Protein AF-0000000078704524 (afdb_homodimer)

Solvent-accessible surface area (backbone atoms only — not comparable to full-atom values): 31515 Å² total; per-residue (Å²): 127,76,34,46,74,49,56,30,63,70,65,24,47,61,53,46,52,49,49,27,50,51,32,62,75,65,70,55,69,55,27,37,37,36,37,43,30,57,88,51,65,67,54,52,50,51,51,50,50,50,43,54,53,28,57,73,39,56,36,43,66,43,81,44,72,47,58,57,70,48,41,66,62,53,47,48,52,45,62,71,32,89,76,48,31,19,41,45,68,52,73,69,61,80,41,72,61,60,39,54,51,50,39,53,60,43,40,79,71,25,35,26,48,19,68,24,63,69,33,46,52,28,52,61,63,68,42,58,44,76,42,94,84,60,81,40,70,50,51,59,30,19,59,36,49,26,53,50,53,48,36,49,73,74,56,68,43,40,82,87,42,57,90,58,38,26,26,54,85,41,30,33,34,31,43,27,55,44,79,80,40,27,40,54,31,41,42,52,44,7,45,22,29,13,41,24,41,36,24,51,99,89,46,45,37,35,26,23,14,61,83,88,49,72,42,95,40,43,46,55,41,88,55,84,70,47,72,62,61,51,35,51,63,27,47,32,41,36,38,42,52,94,41,77,86,48,64,62,67,58,85,44,45,36,83,54,19,32,40,37,29,65,24,98,38,73,38,57,55,68,75,60,39,47,76,36,20,34,33,36,27,75,41,41,65,59,25,20,54,43,39,30,52,52,36,28,54,52,29,40,49,56,70,68,66,108,129,75,33,47,76,49,55,30,62,69,67,25,47,63,53,45,52,50,50,28,50,49,33,61,75,66,70,56,68,55,25,36,38,36,37,43,28,56,88,50,65,66,54,52,50,51,51,50,51,51,44,53,54,28,56,72,41,56,36,44,66,45,81,44,73,49,58,57,70,47,41,66,62,53,47,50,53,46,63,71,32,87,76,50,30,18,43,47,71,53,73,70,62,79,40,72,62,59,39,54,52,52,38,52,61,44,41,79,69,25,34,25,47,20,68,24,62,69,32,46,52,27,52,62,62,67,42,59,43,77,43,94,85,62,81,41,70,51,51,60,30,19,59,34,48,25,52,51,52,48,36,50,73,75,55,67,43,40,82,86,41,56,89,60,38,25,26,54,86,42,31,34,34,32,43,27,57,45,78,80,40,27,41,53,33,40,42,52,46,7,45,22,28,14,41,24,41,36,23,51,99,89,46,43,39,35,27,23,14,61,83,86,49,72,42,95,39,44,45,57,40,87,54,83,68,48,70,62,61,50,36,51,63,26,47,32,42,37,38,44,52,95,42,76,86,48,63,60,67,58,85,45,45,34,82,55,18,32,39,36,30,64,23,98,37,75,37,56,53,66,74,62,39,47,76,35,20,35,33,38,28,74,41,41,64,58,24,20,53,44,39,30,52,51,36,28,54,53,28,40,49,58,69,68,65,107

Organism: Batrachochytrium dendrobatidis (strain JAM81 / FGSC 10211) (NCBI:txid684364)

InterPro domains:
  IPR000672 Tetrahydrofolate dehydrogenase/cyclohydrolase [PR00085] (30-52)
  IPR000672 Tetrahydrofolate dehydrogenase/cyclohydrolase [PR00085] (165-185)
  IPR000672 Tetrahydrofolate dehydrogenase/cyclohydrolase [PR00085] (277-295)
  IPR020630 Tetrahydrofolate dehydrogenase/cyclohydrolase, catalytic domain [PF00763] (8-113)
  IPR035812 Methylenetetrahydrofolate dehydrogenase, NAD-binding domain [cd01079] (109-303)
  IPR036291 NAD(P)-binding domain superfamily [SSF51735] (141-302)
  IPR046346 Aminoacid dehydrogenase-like, N-terminal domain superfamily [SSF53223] (3-138)

pLDDT: mean 96.14, std 4.44, range [53.09, 98.94]

Nearest PDB structures (foldseek):
  1edz-assembly1_A  TM=9.349E-01  e=2.392E-37  Saccharomyces cerevisiae
  3ngl-assembly1_C  TM=8.403E-01  e=6.937E-19  Thermoplasma acidophilum
  5o22-assembly1_B  TM=8.344E-01  e=3.066E-17  Escherichia coli K-12
  5o22-assembly2_D  TM=8.160E-01  e=3.427E-17  Escherichia coli K-12
  5o22-assembly1_A  TM=8.016E-01  e=8.358E-17  Escherichia coli K-12

Secondary structure (DSSP, 8-state):
---EEPPHHHHHHHHHHHHHHHHHHHT---EEEEEE-S--HHHHHHHHHHHHHHHHHT-EEEEEE--GGGHHHHHHHHHH-TT--EEEE-S-SS-HHHHHHHHHHS-TTTBTT--SHHHHHHHHTT--BSSTT--SBPPPPHHHHHHHHHHHHTT-S-TTSPTT-TTTT-EEEEE---TTTHHHHHHHHHHTT-EEEEEETTEEEEEE-TGGG-SSS-EEEE----HHHHHHH-SEEEE--SSTT----GGGSPTT-EEEE-SSS--S-HHHHHTT-SEEE---HHHHHHHHHHHHHHHHHHHH--/---EEPPHHHHHHHHHHHHHHHHHHHT---EEEEEE-S--HHHHHHHHHHHHHHHHHT-EEEEEE--GGGHHHHHHHHHH-TT--EEEE-S-SS-HHHHHHHHHHS-TTTBTT--SHHHHHHHHTT--BSSTT--SBPPPPHHHHHHHHHHHHTT-S-TTSPTT-TTTT-EEEEE---TTTHHHHHHHHHHTT-EEEEEETTEEEEEE--GGG-SSS-EEEE----HHHHHHH-SEEEE--S-TT----GGGSPTT-EEEE-SSS--S-HHHHHTT-SEEE---HHHHHHHHHHHHHHHHHHHH--

Foldseek 3Di:
DQAAEDELCVLLVVLLVVLLVVCVVVVDAAEEEEEEADDDPVLVVLLVVLCVSCVSSRYHYHYHYDHLVCLLVVQLVLQPDLRHLAYDYRDDNPDDPVVLVSLQSHDQLHHLQLSHPVLLVCLLVVNQAPDPVRPAGRQAGLQLVLVVSVCVVVCCFQPVDDAQQRNAPAQEEEEDCDSSHQVSNQQNSQSSHYWYWGHYPVGTKTWHCPDVNPHNGIDIGDDPDDPLRSQCRHQEYEYADADQPAADDLVSHAAAHEYEYAYPHQNYDPVSNSVGHSYYHRHNSSSSSSSSSVSSVSSNVVSPVD/DQAAEDELCVLLVVLLVVLLVVCVVVVDAAEEEEEEADDDPVLVVLLVVLCVSCVSSRYHYHYHYDHLVCLLVVQLVLQPDLRHLAYDYRDDNPDDPVVLVSLQSHDQLHHLQLSHPVLLVCLLVVNQAPDPVRPAGRQAGLQLVLVVSVCVVVCCFQPVDDAQQRNAPAEEEEEDCDSSHQVSNQQNSQSSHYWYWGHYPVGTKIWHCPDVNPHNGIDIGDDPDDPLRSQCRHQEYEYADADQPAADDLVSHAAAHEYEYAYPHQNYDPVSNSRGHSYYHRHNSSSSSSSSSVSSVSSNVVSPVD

Radius of gyration: 26.21 Å; Cα contacts (8 Å, |Δi|>4): 1217; chains: 2; bounding box: 52×82×64 Å

Structure (mmCIF, N/CA/C/O backbone):
data_AF-0000000078704524-model_v1
#
loop_
_entity.id
_entity.type
_entity.pdbx_description
1 polymer 'Uncharacterized protein'
#
loop_
_atom_site.group_PDB
_atom_site.id
_atom_site.type_symbol
_atom_site.label_atom_id
_atom_site.label_alt_id
_atom_site.label_comp_id
_atom_site.label_asym_id
_atom_site.label_entity_id
_atom_site.label_seq_id
_atom_site.pdbx_PDB_ins_code
_atom_site.Cartn_x
_atom_site.Cartn_y
_atom_site.Cartn_z
_atom_site.occupancy
_atom_site.B_iso_or_equiv
_atom_site.auth_seq_id
_atom_site.auth_comp_id
_atom_site.auth_asym_id
_atom_site.auth_atom_id
_atom_site.pdbx_PDB_model_num
ATOM 1 N N . MET A 1 1 ? -9.555 45.406 5.492 1 57.62 1 MET A N 1
ATOM 2 C CA . MET A 1 1 ? -9.195 44.406 4.488 1 57.62 1 MET A CA 1
ATOM 3 C C . MET A 1 1 ? -9.602 43 4.941 1 57.62 1 MET A C 1
ATOM 5 O O . MET A 1 1 ? -9.234 42.562 6.039 1 57.62 1 MET A O 1
ATOM 9 N N . ALA A 1 2 ? -10.797 42.406 4.266 1 80.69 2 ALA A N 1
ATOM 10 C CA . ALA A 1 2 ? -11.742 41.5 4.898 1 80.69 2 ALA A CA 1
ATOM 11 C C . ALA A 1 2 ? -11.148 40.094 5.023 1 80.69 2 ALA A C 1
ATOM 13 O O . ALA A 1 2 ? -11.477 39.375 5.957 1 80.69 2 ALA A O 1
ATOM 14 N N . CYS A 1 3 ? -10 39.906 4.383 1 95.06 3 CYS A N 1
ATOM 15 C CA . CYS A 1 3 ? -9.422 38.562 4.418 1 95.06 3 CYS A CA 1
ATOM 16 C C . CYS A 1 3 ? -8.047 38.562 5.062 1 95.06 3 CYS A C 1
ATOM 18 O O . CYS A 1 3 ? -7.156 39.312 4.625 1 95.06 3 CYS A O 1
ATOM 20 N N . LYS A 1 4 ? -7.832 37.969 6.129 1 97.56 4 LYS A N 1
ATOM 21 C CA . LYS A 1 4 ? -6.531 37.812 6.773 1 97.56 4 LYS A CA 1
ATOM 22 C C . LYS A 1 4 ? -5.727 36.688 6.137 1 97.56 4 LYS A C 1
ATOM 24 O O . LYS A 1 4 ? -6.164 35.531 6.133 1 97.56 4 LYS A O 1
ATOM 29 N N . VAL A 1 5 ? -4.551 37.031 5.562 1 97.62 5 VAL A N 1
ATOM 30 C CA . VAL A 1 5 ? -3.646 36.031 5.012 1 97.62 5 VAL A CA 1
ATOM 31 C C . VAL A 1 5 ? -2.662 35.562 6.086 1 97.62 5 VAL A C 1
ATOM 33 O O . VAL A 1 5 ? -1.923 36.406 6.645 1 97.62 5 VAL A O 1
ATOM 36 N N . VAL A 1 6 ? -2.66 34.375 6.441 1 97.81 6 VAL A N 1
ATOM 37 C CA . VAL A 1 6 ? -1.789 33.781 7.465 1 97.81 6 VAL A CA 1
ATOM 38 C C . VAL A 1 6 ? -0.639 33.031 6.801 1 97.81 6 VAL A C 1
ATOM 40 O O . VAL A 1 6 ? -0.866 32.125 6.004 1 97.81 6 VAL A O 1
ATOM 43 N N . GLN A 1 7 ? 0.546 33.375 7.164 1 97.06 7 GLN A N 1
ATOM 44 C CA . GLN A 1 7 ? 1.729 32.719 6.613 1 97.06 7 GLN A CA 1
ATOM 45 C C . GLN A 1 7 ? 2.102 31.484 7.426 1 97.06 7 GLN A C 1
ATOM 47 O O . GLN A 1 7 ? 1.99 31.484 8.656 1 97.06 7 GLN A O 1
ATOM 52 N N . ALA A 1 8 ? 2.551 30.469 6.703 1 95.81 8 ALA A N 1
ATOM 53 C CA . ALA A 1 8 ? 2.953 29.219 7.359 1 95.81 8 ALA A CA 1
ATOM 54 C C . ALA A 1 8 ? 4.059 29.469 8.383 1 95.81 8 ALA A C 1
ATOM 56 O O . ALA A 1 8 ? 4.121 28.797 9.406 1 95.81 8 ALA A O 1
ATOM 57 N N . SER A 1 9 ? 4.914 30.469 8.141 1 95.56 9 SER A N 1
ATOM 58 C CA . SER A 1 9 ? 6.027 30.781 9.023 1 95.56 9 SER A CA 1
ATOM 59 C C . SER A 1 9 ? 5.535 31.25 10.391 1 95.56 9 SER A C 1
ATOM 61 O O . SER A 1 9 ? 6.16 30.953 11.414 1 95.56 9 SER A O 1
ATOM 63 N N . ASP A 1 10 ? 4.422 31.969 10.391 1 96.56 10 ASP A N 1
ATOM 64 C CA . ASP A 1 10 ? 3.848 32.438 11.641 1 96.56 10 ASP A CA 1
ATOM 65 C C . ASP A 1 10 ? 3.363 31.281 12.5 1 96.56 10 ASP A C 1
ATOM 67 O O . ASP A 1 10 ? 3.572 31.266 13.719 1 96.56 10 ASP A O 1
ATOM 71 N N . VAL A 1 11 ? 2.756 30.359 11.867 1 97.12 11 VAL A N 1
ATOM 72 C CA . VAL A 1 11 ? 2.236 29.188 12.57 1 97.12 11 VAL A CA 1
ATOM 73 C C . VAL A 1 11 ? 3.395 28.312 13.047 1 97.12 11 VAL A C 1
ATOM 75 O O . VAL A 1 11 ? 3.393 27.844 14.188 1 97.12 11 VAL A O 1
ATOM 78 N N . ALA A 1 12 ? 4.445 28.109 12.242 1 96.81 12 ALA A N 1
ATOM 79 C CA . ALA A 1 12 ? 5.555 27.188 12.484 1 96.81 12 ALA A CA 1
ATOM 80 C C . ALA A 1 12 ? 6.465 27.703 13.594 1 96.81 12 ALA A C 1
ATOM 82 O O . ALA A 1 12 ? 7.148 26.922 14.258 1 96.81 12 ALA A O 1
ATOM 83 N N . ALA A 1 13 ? 6.5 29.016 13.852 1 96.44 13 ALA A N 1
ATOM 84 C CA . ALA A 1 13 ? 7.449 29.656 14.75 1 96.44 13 ALA A CA 1
ATOM 85 C C . ALA A 1 13 ? 7.391 29.047 16.141 1 96.44 13 ALA A C 1
ATOM 87 O O . ALA A 1 13 ? 8.43 28.703 16.734 1 96.44 13 ALA A O 1
ATOM 88 N N . SER A 1 14 ? 6.195 28.891 16.672 1 96.06 14 SER A N 1
ATOM 89 C CA . SER A 1 14 ? 6.059 28.344 18.016 1 96.06 14 SER A CA 1
ATOM 90 C C . SER A 1 14 ? 6.555 26.906 18.094 1 96.06 14 SER A C 1
ATOM 92 O O . SER A 1 14 ? 7.16 26.5 19.078 1 96.06 14 SER A O 1
ATOM 94 N N . PHE A 1 15 ? 6.297 26.109 17.078 1 96.88 15 PHE A N 1
ATOM 95 C CA . PHE A 1 15 ? 6.73 24.719 17.062 1 96.88 15 PHE A CA 1
ATOM 96 C C . PHE A 1 15 ? 8.25 24.625 16.953 1 96.88 15 PHE A C 1
ATOM 98 O O . PHE A 1 15 ? 8.883 23.828 17.641 1 96.88 15 PHE A O 1
ATOM 105 N N . ILE A 1 16 ? 8.82 25.469 16.078 1 96.44 16 ILE A N 1
ATOM 106 C CA . ILE A 1 16 ? 10.266 25.5 15.898 1 96.44 16 ILE A CA 1
ATOM 107 C C . ILE A 1 16 ? 10.945 25.828 17.219 1 96.44 16 ILE A C 1
ATOM 109 O O . ILE A 1 16 ? 11.914 25.172 17.609 1 96.44 16 ILE A O 1
ATOM 113 N N . ASN A 1 17 ? 10.422 26.797 17.938 1 96.88 17 ASN A N 1
ATOM 114 C CA . ASN A 1 17 ? 10.977 27.172 19.219 1 96.88 17 ASN A CA 1
ATOM 115 C C . ASN A 1 17 ? 10.867 26.047 20.25 1 96.88 17 ASN A C 1
ATOM 117 O O . ASN A 1 17 ? 11.797 25.812 21.016 1 96.88 17 ASN A O 1
ATOM 121 N N . GLU A 1 18 ? 9.766 25.422 20.25 1 97.25 18 GLU A N 1
ATOM 122 C CA . GLU A 1 18 ? 9.562 24.297 21.156 1 97.25 18 GLU A CA 1
ATOM 123 C C . GLU A 1 18 ? 10.531 23.156 20.859 1 97.25 18 GLU A C 1
ATOM 125 O O . GLU A 1 18 ? 11.094 22.562 21.781 1 97.25 18 GLU A O 1
ATOM 130 N N . ILE A 1 19 ? 10.727 22.812 19.641 1 97.5 19 ILE A N 1
ATOM 131 C CA . ILE A 1 19 ? 11.625 21.75 19.219 1 97.5 19 ILE A CA 1
ATOM 132 C C . ILE A 1 19 ? 13.055 22.078 19.641 1 97.5 19 ILE A C 1
ATOM 134 O O . ILE A 1 19 ? 13.742 21.25 20.219 1 97.5 19 ILE A O 1
ATOM 138 N N . LYS A 1 20 ? 13.43 23.328 19.375 1 96.81 20 LYS A N 1
ATOM 139 C CA . LYS A 1 20 ? 14.766 23.781 19.75 1 96.81 20 LYS A CA 1
ATOM 140 C C . LYS A 1 20 ? 14.984 23.641 21.266 1 96.81 20 LYS A C 1
ATOM 142 O O . LYS A 1 20 ? 16.016 23.125 21.703 1 96.81 20 LYS A O 1
ATOM 147 N N . ALA A 1 21 ? 14.055 24.094 22 1 97.25 21 ALA A N 1
ATOM 148 C CA . ALA A 1 21 ? 14.148 24.047 23.453 1 97.25 21 ALA A CA 1
ATOM 149 C C . ALA A 1 21 ? 14.25 22.609 23.953 1 97.25 21 ALA A C 1
ATOM 151 O O . ALA A 1 21 ? 15.016 22.312 24.875 1 97.25 21 ALA A O 1
ATOM 152 N N . THR A 1 22 ? 13.453 21.75 23.359 1 96.75 22 THR A N 1
ATOM 153 C CA . THR A 1 22 ? 13.453 20.344 23.75 1 96.75 22 THR A CA 1
ATOM 154 C C . THR A 1 22 ? 14.812 19.703 23.484 1 96.75 22 THR A C 1
ATOM 156 O O . THR A 1 22 ? 15.336 18.969 24.312 1 96.75 22 THR A O 1
ATOM 159 N N . ILE A 1 23 ? 15.406 20.016 22.375 1 97.19 23 ILE A N 1
ATOM 160 C CA . ILE A 1 23 ? 16.688 19.422 21.969 1 97.19 23 ILE A CA 1
ATOM 161 C C . ILE A 1 23 ? 17.781 19.906 22.906 1 97.19 23 ILE A C 1
ATOM 163 O O . ILE A 1 23 ? 18.609 19.109 23.375 1 97.19 23 ILE A O 1
ATOM 167 N N . VAL A 1 24 ? 17.734 21.141 23.234 1 96.5 24 VAL A N 1
ATOM 168 C CA . VAL A 1 24 ? 18.766 21.75 24.094 1 96.5 24 VAL A CA 1
ATOM 169 C C . VAL A 1 24 ? 18.625 21.203 25.516 1 96.5 24 VAL A C 1
ATOM 171 O O . VAL A 1 24 ? 19.609 20.766 26.109 1 96.5 24 VAL A O 1
ATOM 174 N N . SER A 1 25 ? 17.422 21.203 26 1 97 25 SER A N 1
ATOM 175 C CA . SER A 1 25 ? 17.188 20.812 27.375 1 97 25 SER A CA 1
ATOM 176 C C . SER A 1 25 ? 17.469 19.328 27.578 1 97 25 SER A C 1
ATOM 178 O O . SER A 1 25 ? 17.938 18.906 28.641 1 97 25 SER A O 1
ATOM 180 N N . SER A 1 26 ? 17.172 18.531 26.625 1 95.06 26 SER A N 1
ATOM 181 C CA . SER A 1 26 ? 17.375 17.094 26.719 1 95.06 26 SER A CA 1
ATOM 182 C C . SER A 1 26 ? 18.781 16.688 26.281 1 95.06 26 SER A C 1
ATOM 184 O O . SER A 1 26 ? 19.203 15.555 26.484 1 95.06 26 SER A O 1
ATOM 186 N N . ASN A 1 27 ? 19.531 17.531 25.719 1 95.44 27 ASN A N 1
ATOM 187 C CA . ASN A 1 27 ? 20.875 17.297 25.203 1 95.44 27 ASN A CA 1
ATOM 188 C C . ASN A 1 27 ? 20.938 16.094 24.281 1 95.44 27 ASN A C 1
ATOM 190 O O . ASN A 1 27 ? 21.734 15.172 24.484 1 95.44 27 ASN A O 1
ATOM 194 N N . ILE A 1 28 ? 20.031 16.109 23.312 1 95 28 ILE A N 1
ATOM 195 C CA . ILE A 1 28 ? 19.969 15.008 22.344 1 95 28 ILE A CA 1
ATOM 196 C C . ILE A 1 28 ? 20.328 15.531 20.953 1 95 28 ILE A C 1
ATOM 198 O O . ILE A 1 28 ? 20.297 16.734 20.703 1 95 28 ILE A O 1
ATOM 202 N N . LYS A 1 29 ? 20.766 14.594 20.062 1 94.25 29 LYS A N 1
ATOM 203 C CA . LYS A 1 29 ? 21.094 14.883 18.672 1 94.25 29 LYS A CA 1
ATOM 204 C C . LYS A 1 29 ? 20.469 13.859 17.734 1 94.25 29 LYS A C 1
ATOM 206 O O . LYS A 1 29 ? 21.172 13.047 17.125 1 94.25 29 LYS A O 1
ATOM 211 N N . PRO A 1 30 ? 19.156 13.961 17.562 1 97.69 30 PRO A N 1
ATOM 212 C CA . PRO A 1 30 ? 18.5 12.984 16.703 1 97.69 30 PRO A CA 1
ATOM 213 C C . PRO A 1 30 ? 18.938 13.102 15.242 1 97.69 30 PRO A C 1
ATOM 215 O O . PRO A 1 30 ? 19.141 14.211 14.734 1 97.69 30 PRO A O 1
ATOM 218 N N . LEU A 1 31 ? 19.094 11.953 14.57 1 98.62 31 LEU A N 1
ATOM 219 C CA . LEU A 1 31 ? 19.5 11.906 13.172 1 98.62 31 LEU A CA 1
ATOM 220 C C . LEU A 1 31 ? 18.312 11.539 12.281 1 98.62 31 LEU A C 1
ATOM 222 O O . LEU A 1 31 ? 17.703 10.477 12.461 1 98.62 31 LEU A O 1
ATOM 226 N N . LEU A 1 32 ? 17.984 12.453 11.383 1 98.81 32 LEU A N 1
ATOM 227 C CA . LEU A 1 32 ? 17.016 12.211 10.32 1 98.81 32 LEU A CA 1
ATOM 228 C C . LEU A 1 32 ? 17.719 11.883 9.008 1 98.81 32 LEU A C 1
ATOM 230 O O . LEU A 1 32 ? 18.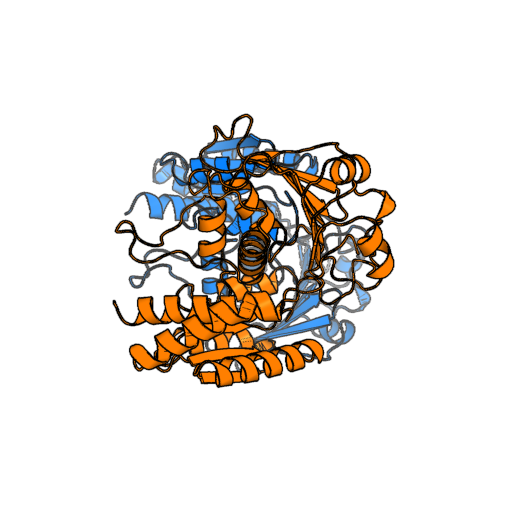578 12.648 8.555 1 98.81 32 LEU A O 1
ATOM 234 N N . VAL A 1 33 ? 17.359 10.758 8.453 1 98.88 33 VAL A N 1
ATOM 235 C CA . VAL A 1 33 ? 17.922 10.375 7.16 1 98.88 33 VAL A CA 1
ATOM 236 C C . VAL A 1 33 ? 16.859 10.531 6.07 1 98.88 33 VAL A C 1
ATOM 238 O O . VAL A 1 33 ? 15.766 9.961 6.172 1 98.88 33 VAL A O 1
ATOM 241 N N . GLY A 1 34 ? 17.172 11.367 5.102 1 98.69 34 GLY A N 1
ATOM 242 C CA . GLY A 1 34 ? 16.344 11.484 3.91 1 98.69 34 GLY A CA 1
ATOM 243 C C . GLY A 1 34 ? 16.906 10.742 2.713 1 98.69 34 GLY A C 1
ATOM 244 O O . GLY A 1 34 ? 18.094 10.844 2.42 1 98.69 34 GLY A O 1
ATOM 245 N N . PHE A 1 35 ? 16.062 9.969 2.035 1 98.81 35 PHE A N 1
ATOM 246 C CA . PHE A 1 35 ? 16.5 9.25 0.843 1 98.81 35 PHE A CA 1
ATOM 247 C C . PHE A 1 35 ? 15.992 9.938 -0.419 1 98.81 35 PHE A C 1
ATOM 249 O O . PHE A 1 35 ? 14.789 10.141 -0.581 1 98.81 35 PHE A O 1
ATOM 256 N N . LEU A 1 36 ? 16.875 10.352 -1.23 1 98.44 36 LEU A N 1
ATOM 257 C CA . LEU A 1 36 ? 16.594 10.859 -2.566 1 98.44 36 LEU A CA 1
ATOM 258 C C . LEU A 1 36 ? 16.953 9.836 -3.633 1 98.44 36 LEU A C 1
ATOM 260 O O . LEU A 1 36 ? 18.141 9.656 -3.945 1 98.44 36 LEU A O 1
ATOM 264 N N . ALA A 1 37 ? 15.891 9.156 -4.211 1 98 37 ALA A N 1
ATOM 265 C CA . ALA A 1 37 ? 16.109 8.047 -5.141 1 98 37 ALA A CA 1
ATOM 266 C C . ALA A 1 37 ? 15.469 8.328 -6.492 1 98 37 ALA A C 1
ATOM 268 O O . ALA A 1 37 ? 14.922 7.422 -7.125 1 98 37 ALA A O 1
ATOM 269 N N . ASN A 1 38 ? 15.305 9.594 -6.824 1 95.5 38 ASN A N 1
ATOM 270 C CA . ASN A 1 38 ? 14.805 10.055 -8.117 1 95.5 38 ASN A CA 1
ATOM 271 C C . ASN A 1 38 ? 15.586 11.266 -8.617 1 95.5 38 ASN A C 1
ATOM 273 O O . ASN A 1 38 ? 16.469 11.766 -7.926 1 95.5 38 ASN A O 1
ATOM 277 N N . GLU A 1 39 ? 15.312 11.68 -9.828 1 91.94 39 GLU A N 1
ATOM 278 C CA . GLU A 1 39 ? 16.031 12.797 -10.43 1 91.94 39 GLU A CA 1
ATOM 279 C C . GLU A 1 39 ? 15.172 14.055 -10.461 1 91.94 39 GLU A C 1
ATOM 281 O O . GLU A 1 39 ? 15.406 14.961 -11.258 1 91.94 39 GLU A O 1
ATOM 286 N N . ASP A 1 40 ? 14.203 14.125 -9.602 1 91.06 40 ASP A N 1
ATOM 287 C CA . ASP A 1 40 ? 13.289 15.258 -9.57 1 91.06 40 ASP A CA 1
ATOM 288 C C . ASP A 1 40 ? 13.938 16.469 -8.906 1 91.06 40 ASP A C 1
ATOM 290 O O . ASP A 1 40 ? 14.234 16.438 -7.711 1 91.06 40 ASP A O 1
ATOM 294 N N . PRO A 1 41 ? 14.102 17.547 -9.648 1 92.75 41 PRO A N 1
ATOM 295 C CA . PRO A 1 41 ? 14.711 18.734 -9.055 1 92.75 41 PRO A CA 1
ATOM 296 C C . PRO A 1 41 ? 13.898 19.297 -7.887 1 92.75 41 PRO A C 1
ATOM 298 O O . PRO A 1 41 ? 14.469 19.859 -6.945 1 92.75 41 PRO A O 1
ATOM 301 N N . ALA A 1 42 ? 12.625 19.203 -7.941 1 89.38 42 ALA A N 1
ATOM 302 C CA . ALA A 1 42 ? 11.781 19.672 -6.844 1 89.38 42 ALA A CA 1
ATOM 303 C C . ALA A 1 42 ? 12.07 18.875 -5.566 1 89.38 42 ALA A C 1
ATOM 305 O O . ALA A 1 42 ? 12.117 19.453 -4.477 1 89.38 42 ALA A O 1
ATOM 306 N N . ALA A 1 43 ? 12.258 17.594 -5.73 1 93.12 43 ALA A N 1
ATOM 307 C CA . ALA A 1 43 ? 12.586 16.75 -4.578 1 93.12 43 ALA A CA 1
ATOM 308 C C . ALA A 1 43 ? 13.914 17.188 -3.949 1 93.12 43 ALA A C 1
ATOM 310 O O . ALA A 1 43 ? 14.039 17.234 -2.723 1 93.12 43 ALA A O 1
ATOM 311 N N . ARG A 1 44 ? 14.867 17.484 -4.773 1 94.88 44 ARG A N 1
ATOM 312 C CA . ARG A 1 44 ? 16.156 17.938 -4.27 1 94.88 44 ARG A CA 1
ATOM 313 C C . ARG A 1 44 ? 16.031 19.266 -3.531 1 94.88 44 ARG A C 1
ATOM 315 O O . ARG A 1 44 ? 16.656 19.453 -2.479 1 94.88 44 ARG A O 1
ATOM 322 N N . MET A 1 45 ? 15.32 20.094 -4.062 1 92.94 45 MET A N 1
ATOM 323 C CA . MET A 1 45 ? 15.094 21.375 -3.414 1 92.94 45 MET A CA 1
ATOM 324 C C . MET A 1 45 ? 14.438 21.203 -2.051 1 92.94 45 MET A C 1
ATOM 326 O O . MET A 1 45 ? 14.828 21.844 -1.076 1 92.94 45 MET A O 1
ATOM 330 N N . TYR A 1 46 ? 13.422 20.344 -2.02 1 91.31 46 TYR A N 1
ATOM 331 C CA . TYR A 1 46 ? 12.742 20.062 -0.758 1 91.31 46 TYR A CA 1
ATOM 332 C C . TYR A 1 46 ? 13.719 19.469 0.258 1 91.31 46 TYR A C 1
ATOM 334 O O . TYR A 1 46 ? 13.633 19.781 1.451 1 91.31 46 TYR A O 1
ATOM 342 N N . ALA A 1 47 ? 14.617 18.625 -0.239 1 95.62 47 ALA A N 1
ATOM 343 C CA . ALA A 1 47 ? 15.625 18.031 0.635 1 95.62 47 ALA A CA 1
ATOM 344 C C . ALA A 1 47 ? 16.547 19.109 1.213 1 95.62 47 ALA A C 1
ATOM 346 O O . ALA A 1 47 ? 16.891 19.062 2.395 1 95.62 47 ALA A O 1
ATOM 347 N N . GLN A 1 48 ? 16.859 20.047 0.421 1 94.44 48 GLN A N 1
ATOM 348 C CA . GLN A 1 48 ? 17.719 21.141 0.868 1 94.44 48 GLN A CA 1
ATOM 349 C C . GLN A 1 48 ? 17 22 1.913 1 94.44 48 GLN A C 1
ATOM 351 O O . GLN A 1 48 ? 17.609 22.406 2.9 1 94.44 48 GLN A O 1
ATOM 356 N N . TRP A 1 49 ? 15.82 22.234 1.646 1 91.56 49 TRP A N 1
ATOM 357 C CA . TRP A 1 49 ? 15.016 22.984 2.6 1 91.56 49 TRP A CA 1
ATOM 358 C C . TRP A 1 49 ? 14.914 22.25 3.934 1 91.56 49 TRP A C 1
ATOM 360 O O . TRP A 1 49 ? 15.023 22.875 4.996 1 91.56 49 TRP A O 1
ATOM 370 N N . THR A 1 50 ? 14.68 20.969 3.869 1 95 50 THR A N 1
ATOM 371 C CA . THR A 1 50 ? 14.625 20.156 5.082 1 95 50 THR A CA 1
ATOM 372 C C . THR A 1 50 ? 15.938 20.25 5.855 1 95 50 THR A C 1
ATOM 374 O O . THR A 1 50 ? 15.93 20.406 7.078 1 95 50 THR A O 1
ATOM 377 N N . ALA A 1 51 ? 17 20.156 5.113 1 96.12 51 ALA A N 1
ATOM 378 C CA . ALA A 1 51 ? 18.328 20.234 5.727 1 96.12 51 ALA A CA 1
ATOM 379 C C . ALA A 1 51 ? 18.516 21.562 6.469 1 96.12 51 ALA A C 1
ATOM 381 O O . ALA A 1 51 ? 19.016 21.578 7.594 1 96.12 51 ALA A O 1
ATOM 382 N N . LYS A 1 52 ? 18.125 22.609 5.875 1 94.5 52 LYS A N 1
ATOM 383 C CA . LYS A 1 52 ? 18.266 23.938 6.465 1 94.5 52 LYS A CA 1
ATOM 384 C C . LYS A 1 52 ? 17.422 24.062 7.738 1 94.5 52 LYS A C 1
ATOM 386 O O . LYS A 1 52 ? 17.906 24.594 8.742 1 94.5 52 LYS A O 1
ATOM 391 N N . THR A 1 53 ? 16.234 23.609 7.68 1 93.5 53 THR A N 1
ATOM 392 C CA . THR A 1 53 ? 15.328 23.688 8.82 1 93.5 53 THR A CA 1
ATOM 393 C C . THR A 1 53 ? 15.836 22.844 9.977 1 93.5 53 THR A C 1
ATOM 395 O O . THR A 1 53 ? 15.766 23.25 11.141 1 93.5 53 THR A O 1
ATOM 398 N N . CYS A 1 54 ? 16.328 21.641 9.672 1 96.62 54 CYS A N 1
ATOM 399 C CA . CYS A 1 54 ? 16.906 20.766 10.695 1 96.62 54 CYS A CA 1
ATOM 400 C C . CYS A 1 54 ? 18.094 21.422 11.375 1 96.62 54 CYS A C 1
ATOM 402 O O . CYS A 1 54 ? 18.219 21.391 12.602 1 96.62 54 CYS A O 1
ATOM 404 N N . LYS A 1 55 ? 18.922 22.031 10.562 1 95.62 55 LYS A N 1
ATOM 405 C CA . LYS A 1 55 ? 20.094 22.719 11.109 1 95.62 55 LYS A CA 1
ATOM 406 C C . LYS A 1 55 ? 19.672 23.812 12.086 1 95.62 55 LYS A C 1
ATOM 408 O O . LYS A 1 55 ? 20.281 23.984 13.148 1 95.62 55 LYS A O 1
ATOM 413 N N . GLN A 1 56 ? 18.625 24.453 11.797 1 93.5 56 GLN A N 1
ATOM 414 C CA . GLN A 1 56 ? 18.125 25.547 12.617 1 93.5 56 GLN A CA 1
ATOM 415 C C . GLN A 1 56 ? 17.641 25.031 13.969 1 93.5 56 GLN A C 1
ATOM 417 O O . GLN A 1 56 ? 17.75 25.734 14.984 1 93.5 56 GLN A O 1
ATOM 422 N N . THR A 1 57 ? 17.047 23.859 14.008 1 96.5 57 THR A N 1
ATOM 423 C CA . THR A 1 57 ? 16.438 23.359 15.234 1 96.5 57 THR A CA 1
ATOM 424 C C . THR A 1 57 ? 17.438 22.5 16 1 96.5 57 THR A C 1
ATOM 426 O O . THR A 1 57 ? 17.203 22.156 17.172 1 96.5 57 THR A O 1
ATOM 429 N N . GLY A 1 58 ? 18.578 22.062 15.422 1 97 58 GLY A N 1
ATOM 430 C CA . GLY A 1 58 ? 19.578 21.234 16.094 1 97 58 GLY A CA 1
ATOM 431 C C . GLY A 1 58 ? 19.453 19.766 15.766 1 97 58 GLY A C 1
ATOM 432 O O . GLY A 1 58 ? 20.062 18.922 16.422 1 97 58 GLY A O 1
ATOM 433 N N . ILE A 1 59 ? 18.688 19.438 14.758 1 98.12 59 ILE A N 1
ATOM 434 C CA . ILE A 1 59 ? 18.531 18.062 14.281 1 98.12 59 ILE A CA 1
ATOM 435 C C . ILE A 1 59 ? 19.594 17.75 13.242 1 98.12 59 ILE A C 1
ATOM 437 O O . ILE A 1 59 ? 19.891 18.578 12.375 1 98.12 59 ILE A O 1
ATOM 441 N N . GLU A 1 60 ? 20.266 16.625 13.383 1 98.19 60 GLU A N 1
ATOM 442 C CA . GLU A 1 60 ? 21.188 16.172 12.344 1 98.19 60 GLU A CA 1
ATOM 443 C C . GLU A 1 60 ? 20.422 15.602 11.148 1 98.19 60 GLU A C 1
ATOM 445 O O . GLU A 1 60 ? 19.484 14.812 11.32 1 98.19 60 GLU A O 1
ATOM 450 N N . PHE A 1 61 ? 20.812 16.094 9.992 1 98.5 61 PHE A N 1
ATOM 451 C CA . PHE A 1 61 ? 20.156 15.641 8.766 1 98.5 61 PHE A CA 1
ATOM 452 C C . PHE A 1 61 ? 21.172 15.055 7.797 1 98.5 61 PHE A C 1
ATOM 454 O O . PHE A 1 61 ? 22.219 15.656 7.551 1 98.5 61 PHE A O 1
ATOM 461 N N . GLU A 1 62 ? 20.922 13.891 7.281 1 98.56 62 GLU A N 1
ATOM 462 C CA . GLU A 1 62 ? 21.75 13.258 6.25 1 98.56 62 GLU A CA 1
ATOM 463 C C . GLU A 1 62 ? 20.922 12.93 5.012 1 98.56 62 GLU A C 1
ATOM 465 O O . GLU A 1 62 ? 19.953 12.172 5.09 1 98.56 62 GLU A O 1
ATOM 470 N N . LEU A 1 63 ? 21.297 13.539 3.934 1 98.31 63 LEU A N 1
ATOM 471 C CA . LEU A 1 63 ? 20.688 13.188 2.658 1 98.31 63 LEU A CA 1
ATOM 472 C C . LEU A 1 63 ? 21.438 12.047 1.986 1 98.31 63 LEU A C 1
ATOM 474 O O . LEU A 1 63 ? 22.625 12.172 1.688 1 98.31 63 LEU A O 1
ATOM 478 N N . ARG A 1 64 ? 20.781 10.945 1.807 1 98.44 64 ARG A N 1
ATOM 479 C CA . ARG A 1 64 ? 21.359 9.797 1.107 1 98.44 64 ARG A CA 1
ATOM 480 C C . ARG A 1 64 ? 20.766 9.664 -0.292 1 98.44 64 ARG A C 1
ATOM 482 O O . ARG A 1 64 ? 19.562 9.484 -0.447 1 98.44 64 ARG A O 1
ATOM 489 N N . GLU A 1 65 ? 21.625 9.812 -1.219 1 98 65 GLU A N 1
ATOM 490 C CA . GLU A 1 65 ? 21.203 9.641 -2.607 1 98 65 GLU A CA 1
ATOM 491 C C . GLU A 1 65 ? 21.562 8.25 -3.125 1 98 65 GLU A C 1
ATOM 493 O O . GLU A 1 65 ? 22.641 7.727 -2.818 1 98 65 GLU A O 1
ATOM 498 N N . CYS A 1 66 ? 20.688 7.617 -3.854 1 97.75 66 CYS A N 1
ATOM 499 C CA . CYS A 1 66 ? 20.922 6.301 -4.434 1 97.75 66 CYS A CA 1
ATOM 500 C C . CYS A 1 66 ? 20.016 6.051 -5.625 1 97.75 66 CYS A C 1
ATOM 502 O O . CYS A 1 66 ? 19 6.73 -5.789 1 97.75 66 CYS A O 1
ATOM 504 N N . PRO A 1 67 ? 20.453 5.164 -6.512 1 96.69 67 PRO A N 1
ATOM 505 C CA . PRO A 1 67 ? 19.5 4.734 -7.539 1 96.69 67 PRO A CA 1
ATOM 506 C C . PRO A 1 67 ? 18.219 4.141 -6.957 1 96.69 67 PRO A C 1
ATOM 508 O O . PRO A 1 67 ? 18.25 3.529 -5.883 1 96.69 67 PRO A O 1
ATOM 511 N N . ARG A 1 68 ? 17.125 4.363 -7.676 1 96.25 68 ARG A N 1
ATOM 512 C CA . ARG A 1 68 ? 15.844 3.877 -7.18 1 96.25 68 ARG A CA 1
ATOM 513 C C . ARG A 1 68 ? 15.875 2.367 -6.969 1 96.25 68 ARG A C 1
ATOM 515 O O . ARG A 1 68 ? 15.211 1.849 -6.066 1 96.25 68 ARG A O 1
ATOM 522 N N . THR A 1 69 ? 16.672 1.573 -7.723 1 96.06 69 THR A N 1
ATOM 523 C CA . THR A 1 69 ? 16.734 0.119 -7.641 1 96.06 69 THR A CA 1
ATOM 524 C C . THR A 1 69 ? 17.453 -0.321 -6.367 1 96.06 69 THR A C 1
ATOM 526 O O . THR A 1 69 ? 17.375 -1.488 -5.98 1 96.06 69 THR A O 1
ATOM 529 N N . GLU A 1 70 ? 18.125 0.589 -5.672 1 97.19 70 GLU A N 1
ATOM 530 C CA . GLU A 1 70 ? 18.859 0.266 -4.453 1 97.19 70 GLU A CA 1
ATOM 531 C C . GLU A 1 70 ? 18.141 0.813 -3.217 1 97.19 70 GLU A C 1
ATOM 533 O O . GLU A 1 70 ? 18.562 0.543 -2.088 1 97.19 70 GLU A O 1
ATOM 538 N N . LEU A 1 71 ? 17.141 1.52 -3.408 1 98.19 71 LEU A N 1
ATOM 539 C CA . LEU A 1 71 ? 16.484 2.277 -2.348 1 98.19 71 LEU A CA 1
ATOM 540 C C . LEU A 1 71 ? 16.031 1.355 -1.221 1 98.19 71 LEU A C 1
ATOM 542 O O . LEU A 1 71 ? 16.297 1.624 -0.047 1 98.19 71 LEU A O 1
ATOM 546 N N . GLU A 1 72 ? 15.344 0.26 -1.586 1 97.5 72 GLU A N 1
ATOM 547 C CA . GLU A 1 72 ? 14.805 -0.636 -0.568 1 97.5 72 GLU A CA 1
ATOM 548 C C . GLU A 1 72 ? 15.906 -1.159 0.351 1 97.5 72 GLU A C 1
ATOM 550 O O . GLU A 1 72 ? 15.758 -1.14 1.574 1 97.5 72 GLU A O 1
ATOM 555 N N . ASP A 1 73 ? 17 -1.59 -0.219 1 97.19 73 ASP A N 1
ATOM 556 C CA . ASP A 1 73 ? 18.109 -2.115 0.572 1 97.19 73 ASP A CA 1
ATOM 557 C C . ASP A 1 73 ? 18.688 -1.038 1.484 1 97.19 73 ASP A C 1
ATOM 559 O O . ASP A 1 73 ? 19.031 -1.313 2.635 1 97.19 73 ASP A O 1
ATOM 563 N N . LYS A 1 74 ? 18.781 0.156 0.939 1 98.56 74 LYS A N 1
ATOM 564 C CA . LYS A 1 74 ? 19.328 1.26 1.728 1 98.56 74 LYS A CA 1
ATOM 565 C C . LYS A 1 74 ? 18.391 1.614 2.885 1 98.56 74 LYS A C 1
ATOM 567 O O . LYS A 1 74 ? 18.859 1.957 3.977 1 98.56 74 LYS A O 1
ATOM 572 N N . ILE A 1 75 ? 17.141 1.534 2.67 1 98.75 75 ILE A N 1
ATOM 573 C CA . ILE A 1 75 ? 16.156 1.776 3.725 1 98.75 75 ILE A CA 1
ATOM 574 C C . ILE A 1 75 ? 16.281 0.702 4.801 1 98.75 75 ILE A C 1
ATOM 576 O O . ILE A 1 75 ? 16.297 1.011 5.996 1 98.75 75 ILE A O 1
ATOM 580 N N . VAL A 1 76 ? 16.391 -0.554 4.41 1 98.31 76 VAL A N 1
ATOM 581 C CA . VAL A 1 76 ? 16.5 -1.665 5.352 1 98.31 76 VAL A CA 1
ATOM 582 C C . VAL A 1 76 ? 17.75 -1.487 6.211 1 98.31 76 VAL A C 1
ATOM 584 O O . VAL A 1 76 ? 17.703 -1.707 7.422 1 98.31 76 VAL A O 1
ATOM 587 N N . GLU A 1 77 ? 18.844 -1.03 5.566 1 98.56 77 GLU A N 1
ATOM 588 C CA . GLU A 1 77 ? 20.062 -0.734 6.301 1 98.56 77 GLU A CA 1
ATOM 589 C C . GLU A 1 77 ? 19.828 0.342 7.359 1 98.56 77 GLU A C 1
ATOM 591 O O . GLU A 1 77 ? 20.266 0.206 8.5 1 98.56 77 GLU A O 1
ATOM 596 N N . ALA A 1 78 ? 19.141 1.337 6.973 1 98.75 78 ALA A N 1
ATOM 597 C CA . ALA A 1 78 ? 18.875 2.443 7.887 1 98.75 78 ALA A CA 1
ATOM 598 C C . ALA A 1 78 ? 17.922 2.01 9.008 1 98.75 78 ALA A C 1
ATOM 600 O O . ALA A 1 78 ? 18.047 2.479 10.141 1 98.75 78 ALA A O 1
ATOM 601 N N . ASN A 1 79 ? 16.969 1.151 8.664 1 98.62 79 ASN A N 1
ATOM 602 C CA . ASN A 1 79 ? 16.078 0.595 9.68 1 98.62 79 ASN A CA 1
ATOM 603 C C . ASN A 1 79 ? 16.859 -0.051 10.82 1 98.62 79 ASN A C 1
ATOM 605 O O . ASN A 1 79 ? 16.469 0.039 11.977 1 98.62 79 ASN A O 1
ATOM 609 N N . GLU A 1 80 ? 17.953 -0.672 10.5 1 98 80 GLU A N 1
ATOM 610 C CA . GLU A 1 80 ? 18.703 -1.487 11.445 1 98 80 GLU A CA 1
ATOM 611 C C . GLU A 1 80 ? 19.828 -0.686 12.094 1 98 80 GLU A C 1
ATOM 613 O O . GLU A 1 80 ? 20.5 -1.175 13 1 98 80 GLU A O 1
ATOM 618 N N . ASP A 1 81 ? 20.078 0.524 11.648 1 98.19 81 ASP A N 1
ATOM 619 C CA . ASP A 1 81 ? 21.141 1.377 12.164 1 98.19 81 ASP A CA 1
ATOM 620 C C . ASP A 1 81 ? 20.703 2.109 13.43 1 98.19 81 ASP A C 1
ATOM 622 O O . ASP A 1 81 ? 19.859 3.012 13.359 1 98.19 81 ASP A O 1
ATOM 626 N N . GLU A 1 82 ? 21.266 1.799 14.531 1 96.88 82 GLU A N 1
ATOM 627 C CA . GLU A 1 82 ? 20.875 2.361 15.82 1 96.88 82 GLU A CA 1
ATOM 628 C C . GLU A 1 82 ? 21.141 3.863 15.867 1 96.88 82 GLU A C 1
ATOM 630 O O . GLU A 1 82 ? 20.594 4.566 16.719 1 96.88 82 GLU A O 1
ATOM 635 N N . ASN A 1 83 ? 21.984 4.328 14.938 1 97.38 83 ASN A N 1
ATOM 636 C CA . ASN A 1 83 ? 22.312 5.75 14.93 1 97.38 83 ASN A CA 1
ATOM 637 C C . ASN A 1 83 ? 21.281 6.559 14.141 1 97.38 83 ASN A C 1
ATOM 639 O O . ASN A 1 83 ? 21.281 7.789 14.188 1 97.38 83 ASN A O 1
ATOM 643 N N . VAL A 1 84 ? 20.406 5.898 13.414 1 98.56 84 VAL A N 1
ATOM 644 C CA . VAL A 1 84 ? 19.359 6.555 12.648 1 98.56 84 VAL A CA 1
ATOM 645 C C . VAL A 1 84 ? 18.062 6.578 13.453 1 98.56 84 VAL A C 1
ATOM 647 O O . VAL A 1 84 ? 17.578 5.535 13.906 1 98.56 84 VAL A O 1
ATOM 650 N N . HIS A 1 85 ? 17.453 7.781 13.609 1 98.69 85 HIS A N 1
ATOM 651 C CA . HIS A 1 85 ? 16.297 7.902 14.492 1 98.69 85 HIS A CA 1
ATOM 652 C C . HIS A 1 85 ? 15.016 8.156 13.703 1 98.69 85 HIS A C 1
ATOM 654 O O . HIS A 1 85 ? 13.914 7.973 14.219 1 98.69 85 HIS A O 1
ATOM 660 N N . GLY A 1 86 ? 15.133 8.648 12.555 1 98.75 86 GLY A N 1
ATOM 661 C CA . GLY A 1 86 ? 14.023 8.875 11.641 1 98.75 86 GLY A CA 1
ATOM 662 C C . GLY A 1 86 ? 14.406 8.695 10.18 1 98.75 86 GLY A C 1
ATOM 663 O O . GLY A 1 86 ? 15.555 8.953 9.797 1 98.75 86 GLY A O 1
ATOM 664 N N . ILE A 1 87 ? 13.484 8.266 9.406 1 98.94 87 ILE A N 1
ATOM 665 C CA . ILE A 1 87 ? 13.688 8.023 7.984 1 98.94 87 ILE A CA 1
ATOM 666 C C . ILE A 1 87 ? 12.562 8.68 7.184 1 98.94 87 ILE A C 1
ATOM 668 O O . ILE A 1 87 ? 11.398 8.602 7.57 1 98.94 87 ILE A O 1
ATOM 672 N N . MET A 1 88 ? 12.906 9.375 6.156 1 98.56 88 MET A N 1
ATOM 673 C CA . MET A 1 88 ? 11.93 9.844 5.176 1 98.56 88 MET A CA 1
ATOM 674 C C . MET A 1 88 ? 12.422 9.602 3.754 1 98.56 88 MET A C 1
ATOM 676 O O . MET A 1 88 ? 13.625 9.516 3.516 1 98.56 88 MET A O 1
ATOM 680 N N . VAL A 1 89 ? 11.523 9.375 2.852 1 98.44 89 VAL A N 1
ATOM 681 C CA . VAL A 1 89 ? 11.812 9.164 1.438 1 98.44 89 VAL A CA 1
ATOM 682 C C . VAL A 1 89 ? 11.141 10.25 0.603 1 98.44 89 VAL A C 1
ATOM 684 O O . VAL A 1 89 ? 9.992 10.617 0.85 1 98.44 89 VAL A O 1
ATOM 687 N N . TYR A 1 90 ? 11.891 10.805 -0.288 1 97.44 90 TYR A N 1
ATOM 688 C CA . TYR A 1 90 ? 11.32 11.812 -1.183 1 97.44 90 TYR A CA 1
ATOM 689 C C . TYR A 1 90 ? 10.609 11.156 -2.357 1 97.44 90 TYR A C 1
ATOM 691 O O . TYR A 1 90 ? 11.234 10.852 -3.379 1 97.44 90 TYR A O 1
ATOM 699 N N . TYR A 1 91 ? 9.328 11.07 -2.188 1 95.44 91 TYR A N 1
ATOM 700 C CA . TYR A 1 91 ? 8.477 10.484 -3.213 1 95.44 91 TYR A CA 1
ATOM 701 C C . TYR A 1 91 ? 8.086 11.523 -4.258 1 95.44 91 TYR A C 1
ATOM 703 O O . TYR A 1 91 ? 8.086 12.727 -3.977 1 95.44 91 TYR A O 1
ATOM 711 N N . PRO A 1 92 ? 7.602 11.016 -5.465 1 94.19 92 PRO A N 1
ATOM 712 C CA . PRO A 1 92 ? 7.508 9.633 -5.941 1 94.19 92 PRO A CA 1
ATOM 713 C C . PRO A 1 92 ? 8.852 9.062 -6.387 1 94.19 92 PRO A C 1
ATOM 715 O O . PRO A 1 92 ? 9.711 9.805 -6.875 1 94.19 92 PRO A O 1
ATOM 718 N N . VAL A 1 93 ? 9.055 7.805 -6.176 1 95.62 93 VAL A N 1
ATOM 719 C CA . VAL A 1 93 ? 10.25 7.109 -6.664 1 95.62 93 VAL A CA 1
ATOM 720 C C . VAL A 1 93 ? 9.891 6.266 -7.887 1 95.62 93 VAL A C 1
ATOM 722 O O . VAL A 1 93 ? 10.477 6.438 -8.961 1 95.62 93 VAL A O 1
ATOM 725 N N . PHE A 1 94 ? 8.914 5.402 -7.715 1 91.12 94 PHE A N 1
ATOM 726 C CA . PHE A 1 94 ? 8.391 4.586 -8.805 1 91.12 94 PHE A CA 1
ATOM 727 C C . PHE A 1 94 ? 6.984 5.02 -9.18 1 91.12 94 PHE A C 1
ATOM 729 O O . PHE A 1 94 ? 6.547 4.809 -10.312 1 91.12 94 PHE A O 1
ATOM 736 N N . GLY A 1 95 ? 6.316 5.57 -8.109 1 86.94 95 GLY A N 1
ATOM 737 C CA . GLY A 1 95 ? 4.91 5.914 -8.258 1 86.94 95 GLY A CA 1
ATOM 738 C C . GLY A 1 95 ? 3.979 4.762 -7.934 1 86.94 95 GLY A C 1
ATOM 739 O O . GLY A 1 95 ? 4.406 3.607 -7.883 1 86.94 95 GLY A O 1
ATOM 740 N N . GLY A 1 96 ? 2.793 5.105 -7.59 1 84.88 96 GLY A N 1
ATOM 741 C CA . GLY A 1 96 ? 1.738 4.113 -7.457 1 84.88 96 GLY A CA 1
ATOM 742 C C . GLY A 1 96 ? 1.962 3.16 -6.301 1 84.88 96 GLY A C 1
ATOM 743 O O . GLY A 1 96 ? 2.338 3.582 -5.203 1 84.88 96 GLY A O 1
ATOM 744 N N . ALA A 1 97 ? 1.691 1.867 -6.586 1 88.31 97 ALA A N 1
ATOM 745 C CA . ALA A 1 97 ? 1.665 0.822 -5.566 1 88.31 97 ALA A CA 1
ATOM 746 C C . ALA A 1 97 ? 3.074 0.493 -5.082 1 88.31 97 ALA A C 1
ATOM 748 O O . ALA A 1 97 ? 3.268 0.112 -3.926 1 88.31 97 ALA A O 1
ATOM 749 N N . GLN A 1 98 ? 4.059 0.642 -5.887 1 92.44 98 GLN A N 1
ATOM 750 C CA . GLN A 1 98 ? 5.418 0.324 -5.469 1 92.44 98 GLN A CA 1
ATOM 751 C C . GLN A 1 98 ? 5.906 1.295 -4.395 1 92.44 98 GLN A C 1
ATOM 753 O O . GLN A 1 98 ? 6.617 0.899 -3.473 1 92.44 98 GLN A O 1
ATOM 758 N N . ASP A 1 99 ? 5.527 2.574 -4.523 1 95.69 99 ASP A N 1
ATOM 759 C CA . ASP A 1 99 ? 5.887 3.537 -3.486 1 95.69 99 ASP A CA 1
ATOM 760 C C . ASP A 1 99 ? 5.195 3.207 -2.166 1 95.69 99 ASP A C 1
ATOM 762 O O . ASP A 1 99 ? 5.766 3.408 -1.093 1 95.69 99 ASP A O 1
ATOM 766 N N . GLN A 1 100 ? 3.984 2.711 -2.252 1 95 100 GLN A N 1
ATOM 767 C CA . GLN A 1 100 ? 3.293 2.295 -1.036 1 95 100 GLN A CA 1
ATOM 768 C C . GLN A 1 100 ? 4.008 1.123 -0.369 1 95 100 GLN A C 1
ATOM 770 O O . GLN A 1 100 ? 4.082 1.051 0.859 1 95 100 GLN A O 1
ATOM 775 N N . TYR A 1 101 ? 4.5 0.238 -1.209 1 96.38 101 TYR A N 1
ATOM 776 C CA . TYR A 1 101 ? 5.32 -0.854 -0.694 1 96.38 101 TYR A CA 1
ATOM 777 C C . TYR A 1 101 ? 6.539 -0.318 0.047 1 96.38 101 TYR A C 1
ATOM 779 O O . TYR A 1 101 ? 6.848 -0.767 1.153 1 96.38 101 TYR A O 1
ATOM 787 N N . ILE A 1 102 ? 7.195 0.693 -0.497 1 97.62 102 ILE A N 1
ATOM 788 C CA . ILE A 1 102 ? 8.391 1.287 0.102 1 97.62 102 ILE A CA 1
ATOM 789 C C . ILE A 1 102 ? 8.016 1.966 1.419 1 97.62 102 ILE A C 1
ATOM 791 O O . ILE A 1 102 ? 8.758 1.87 2.402 1 97.62 102 ILE A O 1
ATOM 795 N N . GLN A 1 103 ? 6.871 2.633 1.425 1 97.81 103 GLN A N 1
ATOM 796 C CA . GLN A 1 103 ? 6.402 3.291 2.641 1 97.81 103 GLN A CA 1
ATOM 797 C C . GLN A 1 103 ? 6.281 2.297 3.791 1 97.81 103 GLN A C 1
ATOM 799 O O . GLN A 1 103 ? 6.551 2.639 4.945 1 97.81 103 GLN A O 1
ATOM 804 N N . ASN A 1 104 ? 5.918 1.062 3.436 1 98.06 104 ASN A N 1
ATOM 805 C CA . ASN A 1 104 ? 5.738 0.042 4.465 1 98.06 104 ASN A CA 1
ATOM 806 C C . ASN A 1 104 ? 7.047 -0.68 4.77 1 98.06 104 ASN A C 1
ATOM 808 O O . ASN A 1 104 ? 7.113 -1.479 5.707 1 98.06 104 ASN A O 1
ATOM 812 N N . THR A 1 105 ? 8.086 -0.441 3.982 1 98.38 105 THR A N 1
ATOM 813 C CA . THR A 1 105 ? 9.414 -0.994 4.246 1 98.38 105 THR A CA 1
ATOM 814 C C . THR A 1 105 ? 10.133 -0.175 5.312 1 98.38 105 THR A C 1
ATOM 816 O O . THR A 1 105 ? 10.961 -0.708 6.062 1 98.38 105 THR A O 1
ATOM 819 N N . VAL A 1 106 ? 9.758 1.122 5.395 1 98.75 106 VAL A N 1
ATOM 820 C CA . VAL A 1 106 ? 10.297 1.957 6.465 1 98.75 106 VAL A CA 1
ATOM 821 C C . VAL A 1 106 ? 9.766 1.479 7.812 1 98.75 106 VAL A C 1
ATOM 823 O O . VAL A 1 106 ? 8.555 1.328 7.988 1 98.75 106 VAL A O 1
ATOM 826 N N . SER A 1 107 ? 10.656 1.25 8.742 1 98.44 107 SER A N 1
ATOM 827 C CA . SER A 1 107 ? 10.242 0.818 10.078 1 98.44 107 SER A CA 1
ATOM 828 C C . SER A 1 107 ? 9.312 1.835 10.727 1 98.44 107 SER A C 1
ATOM 830 O O . SER A 1 107 ? 9.578 3.039 10.695 1 98.44 107 SER A O 1
ATOM 832 N N . TYR A 1 108 ? 8.266 1.3 11.344 1 97.88 108 TYR A N 1
ATOM 833 C CA . TYR A 1 108 ? 7.324 2.215 11.984 1 97.88 108 TYR A CA 1
ATOM 834 C C . TYR A 1 108 ? 7.996 2.969 13.125 1 97.88 108 TYR A C 1
ATOM 836 O O . TYR A 1 108 ? 7.57 4.07 13.484 1 97.88 108 TYR A O 1
ATOM 844 N N . THR A 1 109 ? 9.062 2.432 13.648 1 97.88 109 THR A N 1
ATOM 845 C CA . THR A 1 109 ? 9.758 3.088 14.758 1 97.88 109 THR A CA 1
ATOM 846 C C . THR A 1 109 ? 10.633 4.23 14.242 1 97.88 109 THR A C 1
ATOM 848 O O . THR A 1 109 ? 11.195 4.984 15.039 1 97.88 109 THR A O 1
ATOM 851 N N . LYS A 1 110 ? 10.734 4.391 12.953 1 98.69 110 LYS A N 1
ATOM 852 C CA . LYS A 1 110 ? 11.586 5.434 12.383 1 98.69 110 LYS A CA 1
ATOM 853 C C . LYS A 1 110 ? 10.844 6.215 11.297 1 98.69 110 LYS A C 1
ATOM 855 O O . LYS A 1 110 ? 11.422 7.105 10.664 1 98.69 110 LYS A O 1
ATOM 860 N N . ASP A 1 111 ? 9.617 5.883 11.062 1 98.69 111 ASP A N 1
ATOM 861 C CA . ASP A 1 111 ? 8.789 6.504 10.039 1 98.69 111 ASP A CA 1
ATOM 862 C C . ASP A 1 111 ? 8.305 7.883 10.484 1 98.69 111 ASP A C 1
ATOM 864 O O . ASP A 1 111 ? 7.168 8.031 10.938 1 98.69 111 ASP A O 1
ATOM 868 N N . VAL A 1 112 ? 9.078 8.906 10.211 1 98.69 112 VAL A N 1
ATOM 869 C CA . VAL A 1 112 ? 8.773 10.258 10.68 1 98.69 112 VAL A CA 1
ATOM 870 C C . VAL A 1 112 ? 7.574 10.812 9.922 1 98.69 112 VAL A C 1
ATOM 872 O O . VAL A 1 112 ? 6.938 11.766 10.367 1 98.69 112 VAL A O 1
ATOM 875 N N . GLU A 1 113 ? 7.25 10.234 8.797 1 98.12 113 GLU A N 1
ATOM 876 C CA . GLU A 1 113 ? 6.188 10.773 7.953 1 98.12 113 GLU A CA 1
ATOM 877 C C . GLU A 1 113 ? 4.844 10.125 8.281 1 98.12 113 GLU A C 1
ATOM 879 O O . GLU A 1 113 ? 3.799 10.578 7.812 1 98.12 113 GLU A O 1
ATOM 884 N N . GLY A 1 114 ? 4.887 9.008 9.047 1 98 114 GLY A N 1
ATOM 885 C CA . GLY A 1 114 ? 3.662 8.336 9.453 1 98 114 GLY A CA 1
ATOM 886 C C . GLY A 1 114 ? 2.908 7.719 8.289 1 98 114 GLY A C 1
ATOM 887 O O . GLY A 1 114 ? 1.675 7.73 8.266 1 98 114 GLY A O 1
ATOM 888 N N . LEU A 1 115 ? 3.615 7.188 7.305 1 97.38 115 LEU A N 1
ATOM 889 C CA . LEU A 1 115 ? 2.973 6.762 6.066 1 97.38 115 LEU A CA 1
ATOM 890 C C . LEU A 1 115 ? 2.768 5.25 6.051 1 97.38 115 LEU A C 1
ATOM 892 O O . LEU A 1 115 ? 2.059 4.723 5.191 1 97.38 115 LEU A O 1
ATOM 896 N N . CYS A 1 116 ? 3.318 4.516 6.992 1 97.69 116 CYS A N 1
ATOM 897 C CA . CYS A 1 116 ? 3.168 3.064 7.016 1 97.69 116 CYS A CA 1
ATOM 898 C C . CYS A 1 116 ? 1.738 2.672 7.371 1 97.69 116 CYS A C 1
ATOM 900 O O . CYS A 1 116 ? 0.981 3.486 7.906 1 97.69 116 CYS A O 1
ATOM 902 N N . HIS A 1 117 ? 1.359 1.468 7.086 1 97.69 117 HIS A N 1
ATOM 903 C CA . HIS A 1 117 ? 0.002 0.987 7.316 1 97.69 117 HIS A CA 1
ATOM 904 C C . HIS A 1 117 ? -0.379 1.102 8.789 1 97.69 117 HIS A C 1
ATOM 906 O O . HIS A 1 117 ? -1.502 1.492 9.117 1 97.69 117 HIS A O 1
ATOM 912 N N . LYS A 1 118 ? 0.536 0.793 9.688 1 97.56 118 LYS A N 1
ATOM 913 C CA . LYS A 1 118 ? 0.258 0.801 11.117 1 97.56 118 LYS A CA 1
ATOM 914 C C . LYS A 1 118 ? -0.265 2.162 11.57 1 97.56 118 LYS A C 1
ATOM 916 O O . LYS A 1 118 ? -1.302 2.246 12.227 1 97.56 118 LYS A O 1
ATOM 921 N N . TYR A 1 119 ? 0.407 3.207 11.203 1 97.81 119 TYR A N 1
ATOM 922 C CA . TYR A 1 119 ? 0.025 4.547 11.641 1 97.81 119 TYR A CA 1
ATOM 923 C C . TYR A 1 119 ? -1.259 4.996 10.953 1 97.81 119 TYR A C 1
ATOM 925 O O . TYR A 1 119 ? -2.121 5.613 11.586 1 97.81 119 TYR A O 1
ATOM 933 N N . ARG A 1 120 ? -1.443 4.711 9.695 1 96.5 120 ARG A N 1
ATOM 934 C CA . ARG A 1 120 ? -2.668 5.066 8.984 1 96.5 120 ARG A CA 1
ATOM 935 C C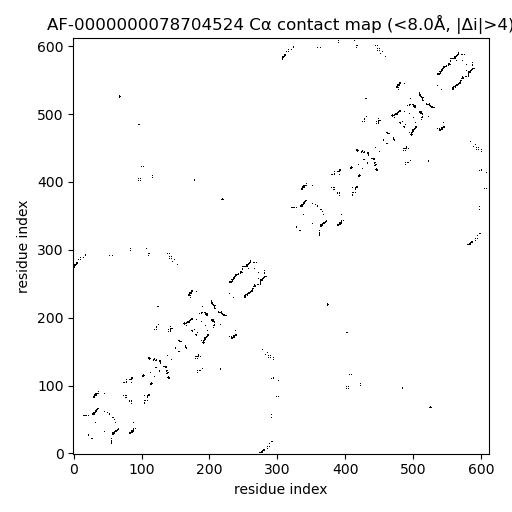 . ARG A 1 120 ? -3.871 4.336 9.57 1 96.5 120 ARG A C 1
ATOM 937 O O . ARG A 1 120 ? -4.91 4.949 9.828 1 96.5 120 ARG A O 1
ATOM 944 N N . TYR A 1 121 ? -3.654 3.037 9.758 1 97.44 121 TYR A N 1
ATOM 945 C CA . TYR A 1 121 ? -4.719 2.227 10.336 1 97.44 121 TYR A CA 1
ATOM 946 C C . TYR A 1 121 ? -5.133 2.768 11.703 1 97.44 121 TYR A C 1
ATOM 948 O O . TYR A 1 121 ? -6.32 2.943 11.969 1 97.44 121 TYR A O 1
ATOM 956 N N . ASN A 1 122 ? -4.117 3.014 12.578 1 96.88 122 ASN A N 1
ATOM 957 C CA . ASN A 1 122 ? -4.398 3.539 13.914 1 96.88 122 ASN A CA 1
ATOM 958 C C . ASN A 1 122 ? -5.133 4.875 13.844 1 96.88 122 ASN A C 1
ATOM 960 O O . ASN A 1 122 ? -6.098 5.098 14.578 1 96.88 122 ASN A O 1
ATOM 964 N N . MET A 1 123 ? -4.684 5.688 12.945 1 95.94 123 MET A N 1
ATOM 965 C CA . MET A 1 123 ? -5.297 7.004 12.789 1 95.94 123 MET A CA 1
ATOM 966 C C . MET A 1 123 ? -6.75 6.883 12.344 1 95.94 123 MET A C 1
ATOM 968 O O . MET A 1 123 ? -7.637 7.516 12.914 1 95.94 123 MET A O 1
ATOM 972 N N . TYR A 1 124 ? -7.031 6.004 11.352 1 95.94 124 TYR A N 1
ATOM 973 C CA . TYR A 1 124 ? -8.375 5.828 10.812 1 95.94 124 TYR A CA 1
ATOM 974 C C . TYR A 1 124 ? -9.312 5.25 11.867 1 95.94 124 TYR A C 1
ATOM 976 O O . TYR A 1 124 ? -10.516 5.512 11.844 1 95.94 124 TYR A O 1
ATOM 984 N N . HIS A 1 125 ? -8.727 4.559 12.797 1 94.88 125 HIS A N 1
ATOM 985 C CA . HIS A 1 125 ? -9.547 3.895 13.812 1 94.88 125 HIS A CA 1
ATOM 986 C C . HIS A 1 125 ? -9.508 4.652 15.133 1 94.88 125 HIS A C 1
ATOM 988 O O . HIS A 1 125 ? -9.938 4.125 16.156 1 94.88 125 HIS A O 1
ATOM 994 N N . ASN A 1 126 ? -8.945 5.797 15.086 1 92.62 126 ASN A N 1
ATOM 995 C CA . ASN A 1 126 ? -8.875 6.688 16.234 1 92.62 126 ASN A CA 1
ATOM 996 C C . ASN A 1 126 ? -8.125 6.043 17.406 1 92.62 126 ASN A C 1
ATOM 998 O O . ASN A 1 126 ? -8.484 6.23 18.562 1 92.62 126 ASN A O 1
ATOM 1002 N N . ILE A 1 127 ? -7.125 5.176 17.062 1 93.81 127 ILE A N 1
ATOM 1003 C CA . ILE A 1 127 ? -6.172 4.633 18.016 1 93.81 127 ILE A CA 1
ATOM 1004 C C . ILE A 1 127 ? -4.996 5.598 18.172 1 93.81 127 ILE A C 1
ATOM 1006 O O . ILE A 1 127 ? -4.215 5.793 17.234 1 93.81 127 ILE A O 1
ATOM 1010 N N . ARG A 1 128 ? -4.766 6.082 19.312 1 92.12 128 ARG A N 1
ATOM 1011 C CA . ARG A 1 128 ? -3.865 7.219 19.484 1 92.12 128 ARG A CA 1
ATOM 1012 C C . ARG A 1 128 ? -2.523 6.781 20.062 1 92.12 128 ARG A C 1
ATOM 1014 O O . ARG A 1 128 ? -1.553 7.539 20.031 1 92.12 128 ARG A O 1
ATOM 1021 N N . PHE A 1 129 ? -2.525 5.535 20.578 1 96 129 PHE A N 1
ATOM 1022 C CA . PHE A 1 129 ? -1.302 5.07 21.219 1 96 129 PHE A CA 1
ATOM 1023 C C . PHE A 1 129 ? -0.841 3.75 20.609 1 96 129 PHE A C 1
ATOM 1025 O O . PHE A 1 129 ? -1.663 2.926 20.203 1 96 129 PHE A O 1
ATOM 1032 N N . LEU A 1 130 ? 0.428 3.488 20.625 1 94.5 130 LEU A N 1
ATOM 1033 C CA . LEU A 1 130 ? 1.042 2.268 20.109 1 94.5 130 LEU A CA 1
ATOM 1034 C C . LEU A 1 130 ? 0.936 1.137 21.125 1 94.5 130 LEU A C 1
ATOM 1036 O O . LEU A 1 130 ? 0.984 -0.04 20.766 1 94.5 130 LEU A O 1
ATOM 1040 N N . ASP A 1 131 ? 0.904 1.548 22.344 1 93.5 131 ASP A N 1
ATOM 1041 C CA . ASP A 1 131 ? 0.952 0.562 23.422 1 93.5 131 ASP A CA 1
ATOM 1042 C C . ASP A 1 131 ? -0.271 0.678 24.328 1 93.5 131 ASP A C 1
ATOM 1044 O O . ASP A 1 131 ? -0.876 1.747 24.438 1 93.5 131 ASP A O 1
ATOM 1048 N N . LYS A 1 132 ? -0.563 -0.323 25.094 1 91.38 132 LYS A N 1
ATOM 1049 C CA . LYS A 1 132 ? -1.724 -0.375 25.984 1 91.38 132 LYS A CA 1
ATOM 1050 C C . LYS A 1 132 ? -1.561 0.583 27.156 1 91.38 132 LYS A C 1
ATOM 1052 O O . LYS A 1 132 ? -2.541 1.148 27.641 1 91.38 132 LYS A O 1
ATOM 1057 N N . LYS A 1 133 ? -0.266 0.833 27.562 1 93.19 133 LYS A N 1
ATOM 1058 C CA . LYS A 1 133 ? 0.029 1.706 28.703 1 93.19 133 LYS A CA 1
ATOM 1059 C C . LYS A 1 133 ? -0.086 3.176 28.297 1 93.19 133 LYS A C 1
ATOM 1061 O O . LYS A 1 133 ? 0.046 4.062 29.156 1 93.19 133 LYS A O 1
ATOM 1066 N N . GLU A 1 134 ? -0.292 3.465 26.984 1 92.88 134 GLU A N 1
ATOM 1067 C CA . GLU A 1 134 ? -0.497 4.809 26.453 1 92.88 134 GLU A CA 1
ATOM 1068 C C . GLU A 1 134 ? 0.708 5.703 26.734 1 92.88 134 GLU A C 1
ATOM 1070 O O . GLU A 1 134 ? 0.551 6.84 27.172 1 92.88 134 GLU A O 1
ATOM 1075 N N . THR A 1 135 ? 1.887 5.145 26.516 1 93 135 THR A N 1
ATOM 1076 C CA . THR A 1 135 ? 3.109 5.902 26.75 1 93 135 THR A CA 1
ATOM 1077 C C . THR A 1 135 ? 3.707 6.379 25.422 1 93 135 THR A C 1
ATOM 1079 O O . THR A 1 135 ? 4.539 7.289 25.406 1 93 135 THR A O 1
ATOM 1082 N N . GLN A 1 136 ? 3.307 5.746 24.375 1 95.44 136 GLN A N 1
ATOM 1083 C CA . GLN A 1 136 ? 3.818 6.102 23.062 1 95.44 136 GLN A CA 1
ATOM 1084 C C . GLN A 1 136 ? 2.682 6.469 22.109 1 95.44 136 GLN A C 1
ATOM 1086 O O . GLN A 1 136 ? 1.917 5.602 21.672 1 95.44 136 GLN A O 1
ATOM 1091 N N . LYS A 1 137 ? 2.633 7.688 21.734 1 95.38 137 LYS A N 1
ATOM 1092 C CA . LYS A 1 137 ? 1.591 8.156 20.828 1 95.38 137 LYS A CA 1
ATOM 1093 C C . LYS A 1 137 ? 1.859 7.699 19.391 1 95.38 137 LYS A C 1
ATOM 1095 O O . LYS A 1 137 ? 3.016 7.602 18.969 1 95.38 137 LYS A O 1
ATOM 1100 N N . CYS A 1 138 ? 0.771 7.48 18.656 1 97 138 CYS A N 1
ATOM 1101 C CA . CYS A 1 138 ? 0.911 7.164 17.234 1 97 138 CYS A CA 1
ATOM 1102 C C . CYS A 1 138 ? 1.375 8.383 16.453 1 97 138 CYS A C 1
ATOM 1104 O O . CYS A 1 138 ? 0.937 9.508 16.719 1 97 138 CYS A O 1
ATOM 1106 N N . ILE A 1 139 ? 2.209 8.117 15.531 1 97.75 139 ILE A N 1
ATOM 1107 C CA . ILE A 1 139 ? 2.67 9.164 14.625 1 97.75 139 ILE A CA 1
ATOM 1108 C C . ILE A 1 139 ? 1.572 9.492 13.617 1 97.75 139 ILE A C 1
ATOM 1110 O O . ILE A 1 139 ? 0.929 8.594 13.07 1 97.75 139 ILE A O 1
ATOM 1114 N N . ILE A 1 140 ? 1.295 10.789 13.445 1 97.62 140 ILE A N 1
ATOM 1115 C CA . ILE A 1 140 ? 0.345 11.273 12.453 1 97.62 140 ILE A CA 1
ATOM 1116 C C . ILE A 1 140 ? 1.098 11.781 11.219 1 97.62 140 ILE A C 1
ATOM 1118 O O . ILE A 1 140 ? 2.146 12.414 11.344 1 97.62 140 ILE A O 1
ATOM 1122 N N . PRO A 1 141 ? 0.545 11.5 10.016 1 98.19 141 PRO A N 1
ATOM 1123 C CA . PRO A 1 141 ? 1.22 12.008 8.82 1 98.19 141 PRO A CA 1
ATOM 1124 C C . PRO A 1 141 ? 1.473 13.508 8.883 1 98.19 141 PRO A C 1
ATOM 1126 O O . PRO A 1 141 ? 0.619 14.266 9.352 1 98.19 141 PRO A O 1
ATOM 1129 N N . CYS A 1 142 ? 2.578 13.969 8.375 1 97.94 142 CYS A N 1
ATOM 1130 C CA . CYS A 1 142 ? 3.092 15.312 8.609 1 97.94 142 CYS A CA 1
ATOM 1131 C C . CYS A 1 142 ? 2.16 16.359 8.016 1 97.94 142 CYS A C 1
ATOM 1133 O O . CYS A 1 142 ? 1.807 17.328 8.688 1 97.94 142 CYS A O 1
ATOM 1135 N N . THR A 1 143 ? 1.748 16.141 6.762 1 97.69 143 THR A N 1
ATOM 1136 C CA . THR A 1 143 ? 0.964 17.156 6.078 1 97.69 143 THR A CA 1
ATOM 1137 C C . THR A 1 143 ? -0.433 17.266 6.684 1 97.69 143 THR A C 1
ATOM 1139 O O . THR A 1 143 ? -0.898 18.359 7 1 97.69 143 THR A O 1
ATOM 1142 N N . PRO A 1 144 ? -1.141 16.188 6.922 1 98.38 144 PRO A N 1
ATOM 1143 C CA . PRO A 1 144 ? -2.408 16.25 7.656 1 98.38 144 PRO A CA 1
ATOM 1144 C C . PRO A 1 144 ? -2.26 16.922 9.023 1 98.38 144 PRO A C 1
ATOM 1146 O O . PRO A 1 144 ? -3.076 17.766 9.398 1 98.38 144 PRO A O 1
ATOM 1149 N N . LEU A 1 145 ? -1.219 16.562 9.703 1 98.06 145 LEU A N 1
ATOM 1150 C CA . LEU A 1 145 ? -0.978 17.141 11.023 1 98.06 145 LEU A CA 1
ATOM 1151 C C . LEU A 1 145 ? -0.74 18.641 10.922 1 98.06 145 LEU A C 1
ATOM 1153 O O . LEU A 1 145 ? -1.226 19.406 11.75 1 98.06 145 LEU A O 1
ATOM 1157 N N . ALA A 1 146 ? 0.001 19.031 9.914 1 98.56 146 ALA A N 1
ATOM 1158 C CA . ALA A 1 146 ? 0.242 20.453 9.68 1 98.56 146 ALA A CA 1
ATOM 1159 C C . ALA A 1 146 ? -1.068 21.203 9.453 1 98.56 146 ALA A C 1
ATOM 1161 O O . ALA A 1 146 ? -1.276 22.281 10.008 1 98.56 146 ALA A O 1
ATOM 1162 N N . ALA A 1 147 ? -1.937 20.641 8.68 1 98.56 147 ALA A N 1
ATOM 1163 C CA . ALA A 1 147 ? -3.24 21.25 8.43 1 98.56 147 ALA A CA 1
ATOM 1164 C C . ALA A 1 147 ? -4.035 21.391 9.727 1 98.56 147 ALA A C 1
ATOM 1166 O O . ALA A 1 147 ? -4.648 22.422 9.969 1 98.56 147 ALA A O 1
ATOM 1167 N N . VAL A 1 148 ? -3.998 20.406 10.547 1 98.06 148 VAL A N 1
ATOM 1168 C CA . VAL A 1 148 ? -4.703 20.422 11.82 1 98.06 148 VAL A CA 1
ATOM 1169 C C . VAL A 1 148 ? -4.164 21.547 12.695 1 98.06 148 VAL A C 1
ATOM 1171 O O . VAL A 1 148 ? -4.938 22.312 13.266 1 98.06 148 VAL A O 1
ATOM 1174 N N . LYS A 1 149 ? -2.848 21.688 12.766 1 98.31 149 LYS A N 1
ATOM 1175 C CA . LYS A 1 149 ? -2.238 22.703 13.617 1 98.31 149 LYS A CA 1
ATOM 1176 C C . LYS A 1 149 ? -2.535 24.109 13.102 1 98.31 149 LYS A C 1
ATOM 1178 O O . LYS A 1 149 ? -2.727 25.031 13.891 1 98.31 149 LYS A O 1
ATOM 1183 N N . ILE A 1 150 ? -2.592 24.203 11.82 1 98.69 150 ILE A N 1
ATOM 1184 C CA . ILE A 1 150 ? -2.965 25.484 11.227 1 98.69 150 ILE A CA 1
ATOM 1185 C C . ILE A 1 150 ? -4.41 25.812 11.586 1 98.69 150 ILE A C 1
ATOM 1187 O O . ILE A 1 150 ? -4.715 26.953 11.984 1 98.69 150 ILE A O 1
ATOM 1191 N N . LEU A 1 151 ? -5.285 24.859 11.477 1 98.62 151 LEU A N 1
ATOM 1192 C CA . LEU A 1 151 ? -6.691 25.062 11.805 1 98.62 151 LEU A CA 1
ATOM 1193 C C . LEU A 1 151 ? -6.859 25.453 13.266 1 98.62 151 LEU A C 1
ATOM 1195 O O . LEU A 1 151 ? -7.699 26.281 13.602 1 98.62 151 LEU A O 1
ATOM 1199 N N . GLU A 1 152 ? -6.059 24.875 14.109 1 97.88 152 GLU A N 1
ATOM 1200 C CA . GLU A 1 152 ? -6.059 25.266 15.516 1 97.88 152 GLU A CA 1
ATOM 1201 C C . GLU A 1 152 ? -5.59 26.703 15.688 1 97.88 152 GLU A C 1
ATOM 1203 O O . GLU A 1 152 ? -6.223 27.484 16.406 1 97.88 152 GLU A O 1
ATOM 1208 N N . TYR A 1 153 ? -4.539 27.031 15.039 1 97.88 153 TYR A N 1
ATOM 1209 C CA . TYR A 1 153 ? -3.926 28.344 15.133 1 97.88 153 TYR A CA 1
ATOM 1210 C C . TYR A 1 153 ? -4.898 29.438 14.695 1 97.88 153 TYR A C 1
ATOM 1212 O O . TYR A 1 153 ? -4.992 30.484 15.336 1 97.88 153 TYR A O 1
ATOM 1220 N N . ILE A 1 154 ? -5.699 29.188 13.68 1 97.5 154 ILE A N 1
ATOM 1221 C CA . ILE A 1 154 ? -6.527 30.234 13.094 1 97.5 154 ILE A CA 1
ATOM 1222 C C . ILE A 1 154 ? -7.906 30.219 13.75 1 97.5 154 ILE A C 1
ATOM 1224 O O . ILE A 1 154 ? -8.797 30.984 13.344 1 97.5 154 ILE A O 1
ATOM 1228 N N . GLY A 1 155 ? -8.148 29.281 14.641 1 96.56 155 GLY A N 1
ATOM 1229 C CA . GLY A 1 155 ? -9.352 29.312 15.453 1 96.56 155 GLY A CA 1
ATOM 1230 C C . GLY A 1 155 ? -10.516 28.562 14.828 1 96.56 155 GLY A C 1
ATOM 1231 O O . GLY A 1 155 ? -11.68 28.859 15.125 1 96.56 155 GLY A O 1
ATOM 1232 N N . ALA A 1 156 ? -10.203 27.672 13.938 1 97.38 156 ALA A N 1
ATOM 1233 C CA . ALA A 1 156 ? -11.266 26.859 13.367 1 97.38 156 ALA A CA 1
ATOM 1234 C C . ALA A 1 156 ? -11.75 25.812 14.375 1 97.38 156 ALA A C 1
ATOM 1236 O O . ALA A 1 156 ? -12.906 25.375 14.312 1 97.38 156 ALA A O 1
ATOM 1237 N N . TYR A 1 157 ? -10.836 25.312 15.234 1 98 157 TYR A N 1
ATOM 1238 C CA . TYR A 1 157 ? -11.195 24.438 16.344 1 98 157 TYR A CA 1
ATOM 1239 C C . TYR A 1 157 ? -11.797 25.25 17.5 1 98 157 TYR A C 1
ATOM 1241 O O . TYR A 1 157 ? -11.242 26.266 17.906 1 98 157 TYR A O 1
ATOM 1249 N N . ASN A 1 158 ? -12.922 24.734 17.984 1 97.12 158 ASN A N 1
ATOM 1250 C CA . ASN A 1 158 ? -13.547 25.391 19.141 1 97.12 158 ASN A CA 1
ATOM 1251 C C . ASN A 1 158 ? -13.039 24.828 20.453 1 97.12 158 ASN A C 1
ATOM 1253 O O . ASN A 1 158 ? -13.492 23.766 20.906 1 97.12 158 ASN A O 1
ATOM 1257 N N . PRO A 1 159 ? -12.211 25.578 21.141 1 95.44 159 PRO A N 1
ATOM 1258 C CA . PRO A 1 159 ? -11.555 25.031 22.328 1 95.44 159 PRO A CA 1
ATOM 1259 C C . PRO A 1 159 ? -12.516 24.859 23.5 1 95.44 159 PRO A C 1
ATOM 1261 O O . PRO A 1 159 ? -12.164 24.25 24.516 1 95.44 159 PRO A O 1
ATOM 1264 N N . ILE A 1 160 ? -13.695 25.391 23.391 1 96.88 160 ILE A N 1
ATOM 1265 C CA . ILE A 1 160 ? -14.695 25.234 24.438 1 96.88 160 ILE A CA 1
ATOM 1266 C C . ILE A 1 160 ? -15.234 23.812 24.438 1 96.88 160 ILE A C 1
ATOM 1268 O O . ILE A 1 160 ? -15.625 23.281 25.484 1 96.88 160 ILE A O 1
ATOM 1272 N N . LEU A 1 161 ? -15.234 23.25 23.297 1 96.81 161 LEU A N 1
ATOM 1273 C CA . LEU A 1 161 ? -15.727 21.875 23.156 1 96.81 161 LEU A CA 1
ATOM 1274 C C . LEU A 1 161 ? -14.68 20.875 23.656 1 96.81 161 LEU A C 1
ATOM 1276 O O . LEU A 1 161 ? -13.484 21.172 23.656 1 96.81 161 LEU A O 1
ATOM 1280 N N . PRO A 1 162 ? -15.18 19.766 24.125 1 95.56 162 PRO A N 1
ATOM 1281 C CA . PRO A 1 162 ? -14.242 18.75 24.594 1 95.56 162 PRO A CA 1
ATOM 1282 C C . PRO A 1 162 ? -13.25 18.312 23.516 1 95.56 162 PRO A C 1
ATOM 1284 O O . PRO A 1 162 ? -13.602 18.281 22.328 1 95.56 162 PRO A O 1
ATOM 1287 N N . TYR A 1 163 ? -12.102 17.953 24.031 1 93.88 163 TYR A N 1
ATOM 1288 C CA . TYR A 1 163 ? -11.094 17.391 23.125 1 93.88 163 TYR A CA 1
ATOM 1289 C C . TYR A 1 163 ? -11.664 16.234 22.328 1 93.88 163 TYR A C 1
ATOM 1291 O O . TYR A 1 163 ? -12.383 15.391 22.875 1 93.88 163 TYR A O 1
ATOM 1299 N N . GLY A 1 164 ? -11.438 16.281 21.047 1 93.06 164 GLY A N 1
ATOM 1300 C CA . GLY A 1 164 ? -11.961 15.242 20.172 1 93.06 164 GLY A CA 1
ATOM 1301 C C . GLY A 1 164 ? -13.25 15.648 19.484 1 93.06 164 GLY A C 1
ATOM 1302 O O . GLY A 1 164 ? -13.68 15 18.531 1 93.06 164 GLY A O 1
ATOM 1303 N N . ASN A 1 165 ? -13.844 16.734 19.938 1 96.56 165 ASN A N 1
ATOM 1304 C CA . ASN A 1 165 ? -15.109 17.172 19.359 1 96.56 165 ASN A CA 1
ATOM 1305 C C . ASN A 1 165 ? -15.039 18.609 18.891 1 96.56 165 ASN A C 1
ATOM 1307 O O . ASN A 1 165 ? -16.062 19.219 18.562 1 96.56 165 ASN A O 1
ATOM 1311 N N . ARG A 1 166 ? -13.883 19.094 18.75 1 97.88 166 ARG A N 1
ATOM 1312 C CA . ARG A 1 166 ? -13.695 20.547 18.672 1 97.88 166 ARG A CA 1
ATOM 1313 C C . ARG A 1 166 ? -14.023 21.062 17.266 1 97.88 166 ARG A C 1
ATOM 1315 O O . ARG A 1 166 ? -14.094 22.266 17.047 1 97.88 166 ARG A O 1
ATOM 1322 N N . LEU A 1 167 ? -14.336 20.109 16.406 1 98.38 167 LEU A N 1
ATOM 1323 C CA . LEU A 1 167 ? -14.75 20.531 15.07 1 98.38 167 LEU A CA 1
ATOM 1324 C C . LEU A 1 167 ? -16.234 20.266 14.859 1 98.38 167 LEU A C 1
ATOM 1326 O O . LEU A 1 167 ? -16.75 20.422 13.75 1 98.38 167 LEU A O 1
ATOM 1330 N N . HIS A 1 168 ? -16.891 19.859 15.938 1 97.94 168 HIS A N 1
ATOM 1331 C CA . HIS A 1 168 ? -18.312 19.609 15.812 1 97.94 168 HIS A CA 1
ATOM 1332 C C . HIS A 1 168 ? -19.047 20.844 15.297 1 97.94 168 HIS A C 1
ATOM 1334 O O . HIS A 1 168 ? -18.859 21.938 15.828 1 97.94 168 HIS A O 1
ATOM 1340 N N . GLY A 1 169 ? -19.75 20.625 14.227 1 96.88 169 GLY A N 1
ATOM 1341 C CA . GLY A 1 169 ? -20.5 21.719 13.633 1 96.88 169 GLY A CA 1
ATOM 1342 C C . GLY A 1 169 ? -19.828 22.297 12.414 1 96.88 169 GLY A C 1
ATOM 1343 O O . GLY A 1 169 ? -20.453 23.031 11.641 1 96.88 169 GLY A O 1
ATOM 1344 N N . ARG A 1 170 ? -18.578 22.078 12.219 1 98.12 170 ARG A N 1
ATOM 1345 C CA . ARG A 1 170 ? -17.859 22.578 11.055 1 98.12 170 ARG A CA 1
ATOM 1346 C C . ARG A 1 170 ? -18.078 21.688 9.844 1 98.12 170 ARG A C 1
ATOM 1348 O O . ARG A 1 170 ? -18.062 20.453 9.961 1 98.12 170 ARG A O 1
ATOM 1355 N N . ILE A 1 171 ? -18.344 22.266 8.719 1 98.69 171 ILE A N 1
ATOM 1356 C CA . ILE A 1 171 ? -18.359 21.594 7.43 1 98.69 171 ILE A CA 1
ATOM 1357 C C . ILE A 1 171 ? -17.062 21.922 6.672 1 98.69 171 ILE A C 1
ATOM 1359 O O . ILE A 1 171 ? -16.766 23.078 6.418 1 98.69 171 ILE A O 1
ATOM 1363 N N . ILE A 1 172 ? -16.297 20.891 6.363 1 98.88 172 ILE A N 1
ATOM 1364 C CA . ILE A 1 172 ? -15.008 21.062 5.715 1 98.88 172 ILE A CA 1
ATOM 1365 C C . ILE A 1 172 ? -14.992 20.328 4.383 1 98.88 172 ILE A C 1
ATOM 1367 O O . ILE A 1 172 ? -15.398 19.156 4.309 1 98.88 172 ILE A O 1
ATOM 1371 N N . THR A 1 173 ? -14.57 20.969 3.307 1 98.88 173 THR A N 1
ATOM 1372 C CA . THR A 1 173 ? -14.398 20.328 2.006 1 98.88 173 THR A CA 1
ATOM 1373 C C . THR A 1 173 ? -12.914 20.234 1.647 1 98.88 173 THR A C 1
ATOM 1375 O O . THR A 1 173 ? -12.203 21.234 1.648 1 98.88 173 THR A O 1
ATOM 1378 N N . ILE A 1 174 ? -12.484 19.047 1.442 1 98.88 174 ILE A N 1
ATOM 1379 C CA . ILE A 1 174 ? -11.109 18.781 1.034 1 98.88 174 ILE A CA 1
ATOM 1380 C C . ILE A 1 174 ? -11.078 18.375 -0.435 1 98.88 174 ILE A C 1
ATOM 1382 O O . ILE A 1 174 ? -11.664 17.344 -0.809 1 98.88 174 ILE A O 1
ATOM 1386 N N . ILE A 1 175 ? -10.438 19.188 -1.257 1 98.69 175 ILE A N 1
ATOM 1387 C CA . ILE A 1 175 ? -10.289 18.844 -2.668 1 98.69 175 ILE A CA 1
ATOM 1388 C C . ILE A 1 175 ? -8.984 18.078 -2.883 1 98.69 175 ILE A C 1
ATOM 1390 O O . ILE A 1 175 ? -7.992 18.656 -3.338 1 98.69 175 ILE A O 1
ATOM 1394 N N . ASN A 1 176 ? -8.914 16.891 -2.584 1 97.94 176 ASN A N 1
ATOM 1395 C CA . ASN A 1 176 ? -7.863 15.875 -2.6 1 97.94 176 ASN A CA 1
ATOM 1396 C C . ASN A 1 176 ? -8.281 14.625 -1.822 1 97.94 176 ASN A C 1
ATOM 1398 O O . ASN A 1 176 ? -8.773 14.727 -0.698 1 97.94 176 ASN A O 1
ATOM 1402 N N . ARG A 1 177 ? -8.188 13.5 -2.418 1 96.25 177 ARG A N 1
ATOM 1403 C CA . ARG A 1 177 ? -8.547 12.273 -1.713 1 96.25 177 ARG A CA 1
ATOM 1404 C C . ARG A 1 177 ? -7.418 11.25 -1.791 1 96.25 177 ARG A C 1
ATOM 1406 O O . ARG A 1 177 ? -7.664 10.039 -1.75 1 96.25 177 ARG A O 1
ATOM 1413 N N . SER A 1 178 ? -6.168 11.727 -1.946 1 93.38 178 SER A N 1
ATOM 1414 C CA . SER A 1 178 ? -5.004 10.852 -1.977 1 93.38 178 SER A CA 1
ATOM 1415 C C . SER A 1 178 ? -4.824 10.125 -0.65 1 93.38 178 SER A C 1
ATOM 1417 O O . SER A 1 178 ? -5.258 10.609 0.396 1 93.38 178 SER A O 1
ATOM 1419 N N . GLU A 1 179 ? -4.113 9.055 -0.716 1 91.31 179 GLU A N 1
ATOM 1420 C CA . GLU A 1 179 ? -3.879 8.227 0.462 1 91.31 179 GLU A CA 1
ATOM 1421 C C . GLU A 1 179 ? -2.836 8.852 1.383 1 91.31 179 GLU A C 1
ATOM 1423 O O . GLU A 1 179 ? -2.717 8.469 2.547 1 91.31 179 GLU A O 1
ATOM 1428 N N . VAL A 1 180 ? -2.045 9.766 0.901 1 91.62 180 VAL A N 1
ATOM 1429 C CA . VAL A 1 180 ? -0.937 10.336 1.663 1 91.62 180 VAL A CA 1
ATOM 1430 C C . VAL A 1 180 ? -1.421 11.555 2.447 1 91.62 180 VAL A C 1
ATOM 1432 O O . VAL A 1 180 ? -0.998 11.773 3.584 1 91.62 180 VAL A O 1
ATOM 1435 N N . VAL A 1 181 ? -2.377 12.328 1.798 1 96.56 181 VAL A N 1
ATOM 1436 C CA . VAL A 1 181 ? -2.752 13.57 2.467 1 96.56 181 VAL A CA 1
ATOM 1437 C C . VAL A 1 181 ? -4.273 13.656 2.584 1 96.56 181 VAL A C 1
ATOM 1439 O O . VAL A 1 181 ? -4.812 13.727 3.691 1 96.56 181 VAL A O 1
ATOM 1442 N N . GLY A 1 182 ? -4.973 13.523 1.487 1 97.56 182 GLY A N 1
ATOM 1443 C CA . GLY A 1 182 ? -6.398 13.812 1.436 1 97.56 182 GLY A CA 1
ATOM 1444 C C . GLY A 1 182 ? -7.219 12.93 2.359 1 97.56 182 GLY A C 1
ATOM 1445 O O . GLY A 1 182 ? -7.938 13.43 3.227 1 97.56 182 GLY A O 1
ATOM 1446 N N . ARG A 1 183 ? -7.062 11.664 2.195 1 96.88 183 ARG A N 1
ATOM 1447 C CA . ARG A 1 183 ? -7.867 10.727 2.975 1 96.88 183 ARG A CA 1
ATOM 1448 C C . ARG A 1 183 ? -7.496 10.781 4.453 1 96.88 183 ARG A C 1
ATOM 1450 O O . ARG A 1 183 ? -8.367 10.898 5.312 1 96.88 183 ARG A O 1
ATOM 1457 N N . PRO A 1 184 ? -6.203 10.758 4.824 1 97.94 184 PRO A N 1
ATOM 1458 C CA . PRO A 1 184 ? -5.859 10.883 6.242 1 97.94 184 PRO A CA 1
ATOM 1459 C C . PRO A 1 184 ? -6.391 12.164 6.875 1 97.94 184 PRO A C 1
ATOM 1461 O O . PRO A 1 184 ? -6.867 12.148 8.008 1 97.94 184 PRO A O 1
ATOM 1464 N N . LEU A 1 185 ? -6.309 13.227 6.117 1 98.62 185 LEU A N 1
ATOM 1465 C CA . LEU A 1 185 ? -6.805 14.5 6.629 1 98.62 185 LEU A CA 1
ATOM 1466 C C . LEU A 1 185 ? -8.312 14.445 6.863 1 98.62 185 LEU A C 1
ATOM 1468 O O . LEU A 1 185 ? -8.805 14.906 7.898 1 98.62 185 LEU A O 1
ATOM 1472 N N . ALA A 1 186 ? -9.023 13.875 5.895 1 98.56 186 ALA A N 1
ATOM 1473 C CA . ALA A 1 186 ? -10.477 13.734 6.031 1 98.56 186 ALA A CA 1
ATOM 1474 C C . ALA A 1 186 ? -10.828 12.906 7.266 1 98.56 186 ALA A C 1
ATOM 1476 O O . ALA A 1 186 ? -11.727 13.273 8.023 1 98.56 186 ALA A O 1
ATOM 1477 N N . CYS A 1 187 ? -10.102 11.875 7.469 1 97.75 187 CYS A N 1
ATOM 1478 C CA . CYS A 1 187 ? -10.336 10.992 8.609 1 97.75 187 CYS A CA 1
ATOM 1479 C C . CYS A 1 187 ? -10.062 11.719 9.922 1 97.75 187 CYS A C 1
ATOM 1481 O O . CYS A 1 187 ? -10.859 11.648 10.852 1 97.75 187 CYS A O 1
ATOM 1483 N N . LEU A 1 188 ? -8.969 12.438 10.016 1 97.56 188 LEU A N 1
ATOM 1484 C CA . LEU A 1 188 ? -8.578 13.148 11.227 1 97.56 188 LEU A CA 1
ATOM 1485 C C . LEU A 1 188 ? -9.617 14.195 11.602 1 97.56 188 LEU A C 1
ATOM 1487 O O . LEU A 1 188 ? -10.055 14.258 12.75 1 97.56 188 LEU A O 1
ATOM 1491 N N . LEU A 1 189 ? -10.008 14.961 10.625 1 98.5 189 LEU A N 1
ATOM 1492 C CA . LEU A 1 189 ? -10.93 16.062 10.891 1 98.5 189 LEU A CA 1
ATOM 1493 C C . LEU A 1 189 ? -12.32 15.539 11.234 1 98.5 189 LEU A C 1
ATOM 1495 O O . LEU A 1 189 ? -12.992 16.078 12.117 1 98.5 189 LEU A O 1
ATOM 1499 N N . ALA A 1 190 ? -12.727 14.484 10.547 1 98.44 190 ALA A N 1
ATOM 1500 C CA . ALA A 1 190 ? -14.008 13.859 10.867 1 98.44 190 ALA A CA 1
ATOM 1501 C C . ALA A 1 190 ? -13.992 13.266 12.273 1 98.44 190 ALA A C 1
ATOM 1503 O O . ALA A 1 190 ? -14.984 13.352 13 1 98.44 190 ALA A O 1
ATOM 1504 N N . ASN A 1 191 ? -12.898 12.641 12.633 1 97.31 191 ASN A N 1
ATOM 1505 C CA . ASN A 1 191 ? -12.766 12.078 13.977 1 97.31 191 ASN A CA 1
ATOM 1506 C C . ASN A 1 191 ? -12.805 13.156 15.047 1 97.31 191 ASN A C 1
ATOM 1508 O O . ASN A 1 191 ? -13.227 12.906 16.172 1 97.31 191 ASN A O 1
ATOM 1512 N N . ASP A 1 192 ? -12.445 14.383 14.664 1 97 192 ASP A N 1
ATOM 1513 C CA . ASP A 1 192 ? -12.492 15.5 15.594 1 97 192 ASP A CA 1
ATOM 1514 C C . ASP A 1 192 ? -13.867 16.172 15.586 1 97 192 ASP A C 1
ATOM 1516 O O . ASP A 1 192 ? -14.07 17.188 16.25 1 97 192 ASP A O 1
ATOM 1520 N N . GLY A 1 193 ? -14.758 15.648 14.742 1 97.69 193 GLY A N 1
ATOM 1521 C CA . GLY A 1 193 ? -16.156 16.031 14.875 1 97.69 193 GLY A CA 1
ATOM 1522 C C . GLY A 1 193 ? -16.703 16.734 13.641 1 97.69 193 GLY A C 1
ATOM 1523 O O . GLY A 1 193 ? -17.891 17.016 13.555 1 97.69 193 GLY A O 1
ATOM 1524 N N . ALA A 1 194 ? -15.891 16.984 12.664 1 98.62 194 ALA A N 1
ATOM 1525 C CA . ALA A 1 194 ? -16.344 17.719 11.477 1 98.62 194 ALA A CA 1
ATOM 1526 C C . ALA A 1 194 ? -17.141 16.812 10.555 1 98.62 194 ALA A C 1
ATOM 1528 O O . ALA A 1 194 ? -17.078 15.586 10.648 1 98.62 194 ALA A O 1
ATOM 1529 N N . ARG A 1 195 ? -18 17.406 9.805 1 98.31 195 ARG A N 1
ATOM 1530 C CA . ARG A 1 195 ? -18.469 16.797 8.57 1 98.31 195 ARG A CA 1
ATOM 1531 C C . ARG A 1 195 ? -17.562 17.141 7.395 1 98.31 195 ARG A C 1
ATOM 1533 O O . ARG A 1 195 ? -17.406 18.312 7.051 1 98.31 195 ARG A O 1
ATOM 1540 N N . VAL A 1 196 ? -17 16.125 6.75 1 98.88 196 VAL A N 1
ATOM 1541 C CA . VAL A 1 196 ? -15.977 16.391 5.742 1 98.88 196 VAL A CA 1
ATOM 1542 C C . VAL A 1 196 ? -16.453 15.867 4.383 1 98.88 196 VAL A C 1
ATOM 1544 O O . VAL A 1 196 ? -16.891 14.727 4.27 1 98.88 196 VAL A O 1
ATOM 1547 N N . TYR A 1 197 ? -16.469 16.703 3.365 1 98.81 197 TYR A N 1
ATOM 1548 C CA . TYR A 1 197 ? -16.609 16.312 1.971 1 98.81 197 TYR A CA 1
ATOM 1549 C C . TYR A 1 197 ? -15.242 16.109 1.318 1 98.81 197 TYR A C 1
ATOM 1551 O O . TYR A 1 197 ? -14.477 17.062 1.166 1 98.81 197 TYR A O 1
ATOM 1559 N N . SER A 1 198 ? -14.945 14.906 1.01 1 98.44 198 SER A N 1
ATOM 1560 C CA . SER A 1 198 ? -13.68 14.523 0.384 1 98.44 198 SER A CA 1
ATOM 1561 C C . SER A 1 198 ? -13.836 14.367 -1.125 1 98.44 198 SER A C 1
ATOM 1563 O O . SER A 1 198 ? -14.547 13.469 -1.591 1 98.44 198 SER A O 1
ATOM 1565 N N . VAL A 1 199 ? -13.094 15.172 -1.887 1 98.12 199 VAL A N 1
ATOM 1566 C CA . VAL A 1 199 ? -13.375 15.336 -3.309 1 98.12 199 VAL A CA 1
ATOM 1567 C C . VAL A 1 199 ? -12.18 14.852 -4.133 1 98.12 199 VAL A C 1
ATOM 1569 O O . VAL A 1 199 ? -11.031 15.117 -3.779 1 98.12 199 VAL A O 1
ATOM 1572 N N . ASP A 1 200 ? -12.406 14.109 -5.152 1 94.69 200 ASP A N 1
ATOM 1573 C CA . ASP A 1 200 ? -11.43 13.883 -6.215 1 94.69 200 ASP A CA 1
ATOM 1574 C C . ASP A 1 200 ? -12.117 13.812 -7.578 1 94.69 200 ASP A C 1
ATOM 1576 O O . ASP A 1 200 ? -13.273 14.211 -7.723 1 94.69 200 ASP A O 1
ATOM 1580 N N . GLU A 1 201 ? -11.414 13.43 -8.641 1 91.75 201 GLU A N 1
ATOM 1581 C CA . GLU A 1 201 ? -11.922 13.438 -10.008 1 91.75 201 GLU A CA 1
ATOM 1582 C C . GLU A 1 201 ? -13.023 12.406 -10.188 1 91.75 201 GLU A C 1
ATOM 1584 O O . GLU A 1 201 ? -13.773 12.453 -11.164 1 91.75 201 GLU A O 1
ATOM 1589 N N . PHE A 1 202 ? -13.18 11.5 -9.18 1 90.25 202 PHE A N 1
ATOM 1590 C CA . PHE A 1 202 ? -14.148 10.422 -9.336 1 90.25 202 PHE A CA 1
ATOM 1591 C C . PHE A 1 202 ? -15.398 10.688 -8.5 1 90.25 202 PHE A C 1
ATOM 1593 O O . PHE A 1 202 ? -16.328 9.891 -8.5 1 90.25 202 PHE A O 1
ATOM 1600 N N . GLY A 1 203 ? -15.422 11.805 -7.805 1 94.25 203 GLY A N 1
ATOM 1601 C CA . GLY A 1 203 ? -16.609 12.164 -7.051 1 94.25 203 GLY A CA 1
ATOM 1602 C C . GLY A 1 203 ? -16.312 12.609 -5.637 1 94.25 203 GLY A C 1
ATOM 1603 O O . GLY A 1 203 ? -15.211 13.102 -5.355 1 94.25 203 GLY A O 1
ATOM 1604 N N . ILE A 1 204 ? -17.406 12.547 -4.77 1 97.69 204 ILE A N 1
ATOM 1605 C CA . ILE A 1 204 ? -17.312 13.062 -3.41 1 97.69 204 ILE A CA 1
ATOM 1606 C C . ILE A 1 204 ? -17.719 11.984 -2.416 1 97.69 204 ILE A C 1
ATOM 1608 O O . ILE A 1 204 ? -18.703 11.266 -2.641 1 97.69 204 ILE A O 1
ATOM 1612 N N . MET A 1 205 ? -16.953 11.828 -1.382 1 97.38 205 MET A N 1
ATOM 1613 C CA . MET A 1 205 ? -17.297 11 -0.23 1 97.38 205 MET A CA 1
ATOM 1614 C C . MET A 1 205 ? -17.5 11.859 1.018 1 97.38 205 MET A C 1
ATOM 1616 O O . MET A 1 205 ? -16.906 12.93 1.136 1 97.38 205 MET A O 1
ATOM 1620 N N . GLU A 1 206 ? -18.312 11.383 1.942 1 98.12 206 GLU A N 1
ATOM 1621 C CA . GLU A 1 206 ? -18.531 12.094 3.201 1 98.12 206 GLU A CA 1
ATOM 1622 C C . GLU A 1 206 ? -17.953 11.32 4.379 1 98.12 206 GLU A C 1
ATOM 1624 O O . GLU A 1 206 ? -18.062 10.094 4.445 1 98.12 206 GLU A O 1
ATOM 1629 N N . PHE A 1 207 ? -17.266 12.008 5.215 1 98.38 207 PHE A N 1
ATOM 1630 C CA . PHE A 1 207 ? -16.719 11.461 6.449 1 98.38 207 PHE A CA 1
ATOM 1631 C C . PHE A 1 207 ? -17.297 12.18 7.664 1 98.38 207 PHE A C 1
ATOM 1633 O O . PHE A 1 207 ? -17.219 13.398 7.766 1 98.38 207 PHE A O 1
ATOM 1640 N N . HIS A 1 208 ? -17.844 11.5 8.57 1 98.25 208 HIS A N 1
ATOM 1641 C CA . HIS A 1 208 ? -18.281 12.109 9.82 1 98.25 208 HIS A CA 1
ATOM 1642 C C . HIS A 1 208 ? -18.656 11.047 10.852 1 98.25 208 HIS A C 1
ATOM 1644 O O . HIS A 1 208 ? -18.688 9.852 10.531 1 98.25 208 HIS A O 1
ATOM 1650 N N . ARG A 1 209 ? -18.891 11.516 12.078 1 97.25 209 ARG A N 1
ATOM 1651 C CA . ARG A 1 209 ? -19.234 10.633 13.188 1 97.25 209 ARG A CA 1
ATOM 1652 C C . ARG A 1 209 ? -20.75 10.602 13.406 1 97.25 209 ARG A C 1
ATOM 1654 O O . ARG A 1 209 ? -21.203 10.492 14.539 1 97.25 209 ARG A O 1
ATOM 1661 N N . GLY A 1 210 ? -21.516 10.844 12.328 1 95.75 210 GLY A N 1
ATOM 1662 C CA . GLY A 1 210 ? -22.953 10.781 12.391 1 95.75 210 GLY A CA 1
ATOM 1663 C C . GLY A 1 210 ? -23.578 12.008 13.031 1 95.75 210 GLY A C 1
ATOM 1664 O O . GLY A 1 210 ? -22.875 12.914 13.469 1 95.75 210 GLY A O 1
ATOM 1665 N N . ASP A 1 211 ? -24.922 11.961 13.109 1 93.56 211 ASP A N 1
ATOM 1666 C CA . ASP A 1 211 ? -25.672 13.047 13.742 1 93.56 211 ASP A CA 1
ATOM 1667 C C . ASP A 1 211 ? -25.328 13.141 15.234 1 93.56 211 ASP A C 1
ATOM 1669 O O . ASP A 1 211 ? -25.406 12.148 15.961 1 93.56 211 ASP A O 1
ATOM 1673 N N . GLY A 1 212 ? -24.922 14.266 15.625 1 94.31 212 GLY A N 1
ATOM 1674 C CA . GLY A 1 212 ? -24.562 14.477 17.016 1 94.31 212 GLY A CA 1
ATOM 1675 C C . GLY A 1 212 ? -23.25 13.812 17.406 1 94.31 212 GLY A C 1
ATOM 1676 O O . GLY A 1 212 ? -23.031 13.508 18.578 1 94.31 212 GLY A O 1
ATOM 1677 N N . ILE A 1 213 ? -22.484 13.344 16.375 1 94.69 213 ILE A N 1
ATOM 1678 C CA . ILE A 1 213 ? -21.188 12.703 16.547 1 94.69 213 ILE A CA 1
ATOM 1679 C C . ILE A 1 213 ? -21.312 11.508 17.5 1 94.69 213 ILE A C 1
ATOM 1681 O O . ILE A 1 213 ? -20.531 11.367 18.438 1 94.69 213 ILE A O 1
ATOM 1685 N N . LYS A 1 214 ? -22.266 10.648 17.281 1 92.81 214 LYS A N 1
ATOM 1686 C CA . LYS A 1 214 ? -22.594 9.531 18.156 1 92.81 214 LYS A CA 1
ATOM 1687 C C . LYS A 1 214 ? -21.625 8.367 17.953 1 92.81 214 LYS A C 1
ATOM 1689 O O . LYS A 1 214 ? -21.5 7.5 18.828 1 92.81 214 LYS A O 1
ATOM 1694 N N . LEU A 1 215 ? -21 8.383 16.844 1 92.44 215 LEU A N 1
ATOM 1695 C CA . LEU A 1 215 ? -20.062 7.301 16.562 1 92.44 215 LEU A CA 1
ATOM 1696 C C . LEU A 1 215 ? -18.703 7.566 17.203 1 92.44 215 LEU A C 1
ATOM 1698 O O . LEU A 1 215 ? -18.266 8.719 17.281 1 92.44 215 LEU A O 1
ATOM 1702 N N . SER A 1 216 ? -18.062 6.496 17.656 1 89.56 216 SER A N 1
ATOM 1703 C CA . SER A 1 216 ? -16.766 6.613 18.328 1 89.56 216 SER A CA 1
ATOM 1704 C C . SER A 1 216 ? -15.672 6.996 17.344 1 89.56 216 SER A C 1
ATOM 1706 O O . SER A 1 216 ? -14.648 7.566 17.734 1 89.56 216 SER A O 1
ATOM 1708 N N . LYS A 1 217 ? -15.875 6.656 16.125 1 93.56 217 LYS A N 1
ATOM 1709 C CA . LYS A 1 217 ? -14.984 7.051 15.047 1 93.56 217 LYS A CA 1
ATOM 1710 C C . LYS A 1 217 ? -15.781 7.445 13.797 1 93.56 217 LYS A C 1
ATOM 1712 O O . LYS A 1 217 ? -16.984 7.176 13.711 1 93.56 217 LYS A O 1
ATOM 1717 N N . HIS A 1 218 ? -15.086 8.07 12.914 1 96.56 218 HIS A N 1
ATOM 1718 C CA . HIS A 1 218 ? -15.766 8.484 11.695 1 96.56 218 HIS A CA 1
ATOM 1719 C C . HIS A 1 218 ? -16.219 7.277 10.875 1 96.56 218 HIS A C 1
ATOM 1721 O O . HIS A 1 218 ? -15.641 6.195 11 1 96.56 218 HIS A O 1
ATOM 1727 N N . GLU A 1 219 ? -17.203 7.441 10.133 1 96.62 219 GLU A N 1
ATOM 1728 C CA . GLU A 1 219 ? -17.578 6.539 9.047 1 96.62 219 GLU A CA 1
ATOM 1729 C C . GLU A 1 219 ? -17.562 7.258 7.699 1 96.62 219 GLU A C 1
ATOM 1731 O O . GLU A 1 219 ? -17.547 8.484 7.648 1 96.62 219 GLU A O 1
ATOM 1736 N N . VAL A 1 220 ? -17.406 6.469 6.711 1 96.75 220 VAL A N 1
ATOM 1737 C CA . VAL A 1 220 ? -17.375 6.988 5.348 1 96.75 220 VAL A CA 1
ATOM 1738 C C . VAL A 1 220 ? -18.688 6.66 4.645 1 96.75 220 VAL A C 1
ATOM 1740 O O . VAL A 1 220 ? -19.188 5.535 4.73 1 96.75 220 VAL A O 1
ATOM 1743 N N . PHE A 1 221 ? -19.234 7.633 3.898 1 96.56 221 PHE A N 1
ATOM 1744 C CA . PHE A 1 221 ? -20.547 7.477 3.256 1 96.56 221 PHE A CA 1
ATOM 1745 C C . PHE A 1 221 ? -20.484 7.902 1.795 1 96.56 221 PHE A C 1
ATOM 1747 O O . PHE A 1 221 ? -19.812 8.883 1.455 1 96.56 221 PHE A O 1
ATOM 1754 N N . GLU A 1 222 ? -21.203 7.148 1.017 1 95.25 222 GLU A N 1
ATOM 1755 C CA . GLU A 1 222 ? -21.453 7.629 -0.342 1 95.25 222 GLU A CA 1
ATOM 1756 C C . GLU A 1 222 ? -22.375 8.836 -0.342 1 95.25 222 GLU A C 1
ATOM 1758 O O . GLU A 1 222 ? -23.234 8.969 0.534 1 95.25 222 GLU A O 1
ATOM 1763 N N . THR A 1 223 ? -22.109 9.711 -1.271 1 95.94 223 THR A N 1
ATOM 1764 C CA . THR A 1 223 ? -22.969 10.883 -1.368 1 95.94 223 THR A CA 1
ATOM 1765 C C . THR A 1 223 ? -23.156 11.297 -2.826 1 95.94 223 THR A C 1
ATOM 1767 O O . THR A 1 223 ? -22.328 10.984 -3.678 1 95.94 223 THR A O 1
ATOM 1770 N N . LYS A 1 224 ? -24.25 11.945 -3.127 1 93.94 224 LYS A N 1
ATOM 1771 C CA . LYS A 1 224 ? -24.547 12.469 -4.457 1 93.94 224 LYS A CA 1
ATOM 1772 C C . LYS A 1 224 ? -24.422 13.984 -4.496 1 93.94 224 LYS A C 1
ATOM 1774 O O . LYS A 1 224 ? -24.719 14.617 -5.508 1 93.94 224 LYS A O 1
ATOM 1779 N N . ILE A 1 225 ? -23.969 14.469 -3.418 1 96.56 225 ILE A N 1
ATOM 1780 C CA . ILE A 1 225 ? -23.828 15.914 -3.35 1 96.56 225 ILE A CA 1
ATOM 1781 C C . ILE A 1 225 ? -22.844 16.391 -4.418 1 96.56 225 ILE A C 1
ATOM 1783 O O . ILE A 1 225 ? -21.828 15.727 -4.672 1 96.56 225 ILE A O 1
ATOM 1787 N N . THR A 1 226 ? -23.172 17.547 -5.016 1 97.12 226 THR A N 1
ATOM 1788 C CA . THR A 1 226 ? -22.281 18.109 -6.016 1 97.12 226 THR A CA 1
ATOM 1789 C C . THR A 1 226 ? -21.219 18.984 -5.355 1 97.12 226 THR A C 1
ATOM 1791 O O . THR A 1 226 ? -21.375 19.406 -4.203 1 97.12 226 THR A O 1
ATOM 1794 N N . LEU A 1 227 ? -20.188 19.219 -6.086 1 97.69 227 LEU A N 1
ATOM 1795 C CA . LEU A 1 227 ? -19.141 20.094 -5.574 1 97.69 227 LEU A CA 1
ATOM 1796 C C . LEU A 1 227 ? -19.703 21.484 -5.238 1 97.69 227 LEU A C 1
ATOM 1798 O O . LEU A 1 227 ? -19.344 22.062 -4.215 1 97.69 227 LEU A O 1
ATOM 1802 N N . THR A 1 228 ? -20.578 21.984 -6.078 1 97.81 228 THR A N 1
ATOM 1803 C CA . THR A 1 228 ? -21.203 23.281 -5.859 1 97.81 228 THR A CA 1
ATOM 1804 C C . THR A 1 228 ? -21.984 23.297 -4.551 1 97.81 228 THR A C 1
ATOM 1806 O O . THR A 1 228 ? -21.859 24.234 -3.76 1 97.81 228 THR A O 1
ATOM 1809 N N . GLU A 1 229 ? -22.75 22.312 -4.305 1 98.19 229 GLU A N 1
ATOM 1810 C CA . GLU A 1 229 ? -23.531 22.219 -3.076 1 98.19 229 GLU A CA 1
ATOM 1811 C C . GLU A 1 229 ? -22.625 22.125 -1.852 1 98.19 229 GLU A C 1
ATOM 1813 O O . GLU A 1 229 ? -22.859 22.797 -0.845 1 98.19 229 GLU A O 1
ATOM 1818 N N . ALA A 1 230 ? -21.609 21.297 -1.933 1 98.31 230 ALA A N 1
ATOM 1819 C CA . ALA A 1 230 ? -20.656 21.156 -0.826 1 98.31 230 ALA A CA 1
ATOM 1820 C C . ALA A 1 230 ? -19.984 22.484 -0.492 1 98.31 230 ALA A C 1
ATOM 1822 O O . ALA A 1 230 ? -19.969 22.906 0.668 1 98.31 230 ALA A O 1
ATOM 1823 N N . LEU A 1 231 ? -19.5 23.141 -1.506 1 98.25 231 LEU A N 1
ATOM 1824 C CA . LEU A 1 231 ? -18.734 24.375 -1.317 1 98.25 231 LEU A CA 1
ATOM 1825 C C . LEU A 1 231 ? -19.641 25.484 -0.778 1 98.25 231 LEU A C 1
ATOM 1827 O O . LEU A 1 231 ? -19.188 26.328 -0.009 1 98.25 231 LEU A O 1
ATOM 1831 N N . SER A 1 232 ? -20.844 25.469 -1.153 1 97.69 232 SER A N 1
ATOM 1832 C CA . SER A 1 232 ? -21.781 26.5 -0.713 1 97.69 232 SER A CA 1
ATOM 1833 C C . SER A 1 232 ? -22.062 26.391 0.782 1 97.69 232 SER A C 1
ATOM 1835 O O . SER A 1 232 ? -22.516 27.359 1.402 1 97.69 232 SER A O 1
ATOM 1837 N N . LYS A 1 233 ? -21.766 25.234 1.384 1 97.12 233 LYS A N 1
ATOM 1838 C CA . LYS A 1 233 ? -22.031 25 2.797 1 97.12 233 LYS A CA 1
ATOM 1839 C C . LYS A 1 233 ? -20.75 24.969 3.611 1 97.12 233 LYS A C 1
ATOM 1841 O O . LYS A 1 233 ? -20.781 24.875 4.84 1 97.12 233 LYS A O 1
ATOM 1846 N N . THR A 1 234 ? -19.688 25.062 3.035 1 98.25 234 THR A N 1
ATOM 1847 C CA . THR A 1 234 ? -18.375 24.75 3.619 1 98.25 234 THR A CA 1
ATOM 1848 C C . THR A 1 234 ? -17.875 25.922 4.461 1 98.25 234 THR A C 1
ATOM 1850 O O . THR A 1 234 ? -17.891 27.078 4.004 1 98.25 234 THR A O 1
ATOM 1853 N N . ASP A 1 235 ? -17.438 25.609 5.688 1 98.56 235 ASP A N 1
ATOM 1854 C CA . ASP A 1 235 ? -16.797 26.594 6.559 1 98.56 235 ASP A CA 1
ATOM 1855 C C . ASP A 1 235 ? -15.312 26.703 6.242 1 98.56 235 ASP A C 1
ATOM 1857 O O . ASP A 1 235 ? -14.727 27.781 6.379 1 98.56 235 ASP A O 1
ATOM 1861 N N . VAL A 1 236 ? -14.703 25.641 5.93 1 98.81 236 VAL A N 1
ATOM 1862 C CA . VAL A 1 236 ? -13.273 25.578 5.617 1 98.81 236 VAL A CA 1
ATOM 1863 C C . VAL A 1 236 ? -13.07 24.781 4.328 1 98.81 236 VAL A C 1
ATOM 1865 O O . VAL A 1 236 ? -13.539 23.656 4.207 1 98.81 236 VAL A O 1
ATOM 1868 N N . VAL A 1 237 ? -12.422 25.359 3.348 1 98.88 237 VAL A N 1
ATOM 1869 C CA . VAL A 1 237 ? -12.055 24.641 2.131 1 98.88 237 VAL A CA 1
ATOM 1870 C C . VAL A 1 237 ? -10.547 24.438 2.09 1 98.88 237 VAL A C 1
ATOM 1872 O O . VAL A 1 237 ? -9.781 25.375 2.348 1 98.88 237 VAL A O 1
ATOM 1875 N N . ILE A 1 238 ? -10.109 23.203 1.865 1 98.81 238 ILE A N 1
ATOM 1876 C CA . ILE A 1 238 ? -8.695 22.844 1.784 1 98.81 238 ILE A CA 1
ATOM 1877 C C . ILE A 1 238 ? -8.406 22.203 0.424 1 98.81 238 ILE A C 1
ATOM 1879 O O . ILE A 1 238 ? -9.055 21.219 0.038 1 98.81 238 ILE A O 1
ATOM 1883 N N . THR A 1 239 ? -7.484 22.766 -0.309 1 98.56 239 THR A N 1
ATOM 1884 C CA . THR A 1 239 ? -7.18 22.25 -1.639 1 98.56 239 THR A CA 1
ATOM 1885 C C . THR A 1 239 ? -5.734 21.766 -1.711 1 98.56 239 THR A C 1
ATOM 1887 O O . THR A 1 239 ? -4.844 22.344 -1.082 1 98.56 239 THR A O 1
ATOM 1890 N N . GLY A 1 240 ? -5.496 20.672 -2.383 1 97.81 240 GLY A N 1
ATOM 1891 C CA . GLY A 1 240 ? -4.172 20.141 -2.678 1 97.81 240 GLY A CA 1
ATOM 1892 C C . GLY A 1 240 ? -4.129 19.312 -3.943 1 97.81 240 GLY A C 1
ATOM 1893 O O . GLY A 1 240 ? -3.654 18.172 -3.926 1 97.81 240 GLY A O 1
ATOM 1894 N N . VAL A 1 241 ? -4.652 19.875 -5.062 1 97.06 241 VAL A N 1
ATOM 1895 C CA . VAL A 1 241 ? -4.633 19.172 -6.348 1 97.06 241 VAL A CA 1
ATOM 1896 C C . VAL A 1 241 ? -3.252 19.312 -6.984 1 97.06 241 VAL A C 1
ATOM 1898 O O . VAL A 1 241 ? -2.754 20.422 -7.172 1 97.06 241 VAL A O 1
ATOM 1901 N N . PRO A 1 242 ? -2.57 18.203 -7.32 1 92.69 242 PRO A N 1
ATOM 1902 C CA . PRO A 1 242 ? -1.165 18.25 -7.734 1 92.69 242 PRO A CA 1
ATOM 1903 C C . PRO A 1 242 ? -0.999 18.562 -9.219 1 92.69 242 PRO A C 1
ATOM 1905 O O . PRO A 1 242 ? -0.272 17.875 -9.93 1 92.69 24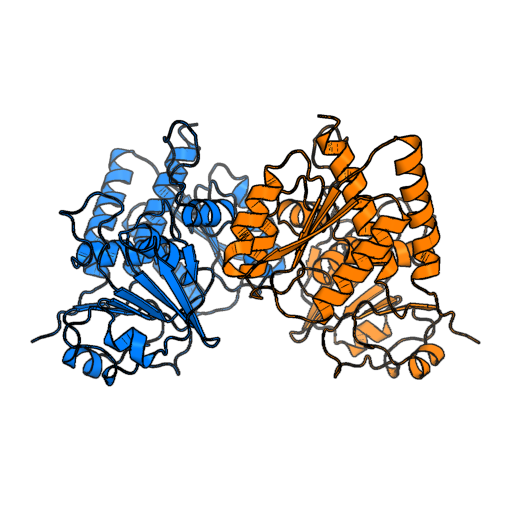2 PRO A O 1
ATOM 1908 N N . THR A 1 243 ? -1.647 19.609 -9.648 1 94.31 243 THR A N 1
ATOM 1909 C CA . THR A 1 243 ? -1.485 20.094 -11.023 1 94.31 243 THR A CA 1
ATOM 1910 C C . THR A 1 243 ? -1.641 21.609 -11.078 1 94.31 243 THR A C 1
ATOM 1912 O O . THR A 1 243 ? -2.451 22.188 -10.352 1 94.31 243 THR A O 1
ATOM 1915 N N . GLU A 1 244 ? -0.898 22.203 -11.961 1 93.69 244 GLU A N 1
ATOM 1916 C CA . GLU A 1 244 ? -0.939 23.656 -12.117 1 93.69 244 GLU A CA 1
ATOM 1917 C C . GLU A 1 244 ? -2.26 24.109 -12.734 1 93.69 244 GLU A C 1
ATOM 1919 O O . GLU A 1 244 ? -2.691 25.25 -12.531 1 93.69 244 GLU A O 1
ATOM 1924 N N . LYS A 1 245 ? -2.865 23.25 -13.547 1 95.31 245 LYS A N 1
ATOM 1925 C CA . LYS A 1 245 ? -4.055 23.578 -14.328 1 95.31 245 LYS A CA 1
ATOM 1926 C C . LYS A 1 245 ? -5.273 23.766 -13.43 1 95.31 245 LYS A C 1
ATOM 1928 O O . LYS A 1 245 ? -6.203 24.484 -13.773 1 95.31 245 LYS A O 1
ATOM 1933 N N . TYR A 1 246 ? -5.262 23.219 -12.234 1 97.5 246 TYR A N 1
ATOM 1934 C CA . TYR A 1 246 ? -6.438 23.281 -11.383 1 97.5 246 TYR A CA 1
ATOM 1935 C C . TYR A 1 246 ? -6.492 24.594 -10.625 1 97.5 246 TYR A C 1
ATOM 1937 O O . TYR A 1 246 ? -5.5 25.016 -10.016 1 97.5 246 TYR A O 1
ATOM 1945 N N . LYS A 1 247 ? -7.73 25.219 -10.617 1 97.88 247 LYS A N 1
ATOM 1946 C CA . LYS A 1 247 ? -8.031 26.406 -9.828 1 97.88 247 LYS A CA 1
ATOM 1947 C C . LYS A 1 247 ? -9.406 26.297 -9.172 1 97.88 247 LYS A C 1
ATOM 1949 O O . LYS A 1 247 ? -10.406 26.016 -9.844 1 97.88 247 LYS A O 1
ATOM 1954 N N . LEU A 1 248 ? -9.391 26.484 -7.883 1 98.25 248 LEU A N 1
ATOM 1955 C CA . LEU A 1 248 ? -10.664 26.484 -7.164 1 98.25 248 LEU A CA 1
ATOM 1956 C C . LEU A 1 248 ? -11.531 27.656 -7.609 1 98.25 248 LEU A C 1
ATOM 1958 O O . LEU A 1 248 ? -11.055 28.797 -7.695 1 98.25 248 LEU A O 1
ATOM 1962 N N . ASP A 1 249 ? -12.82 27.391 -7.977 1 97.81 249 ASP A N 1
ATOM 1963 C CA . ASP A 1 249 ? -13.773 28.438 -8.305 1 97.81 249 ASP A CA 1
ATOM 1964 C C . ASP A 1 249 ? -14.273 29.141 -7.039 1 97.81 249 ASP A C 1
ATOM 1966 O O . ASP A 1 249 ? -15.219 28.672 -6.398 1 97.81 249 ASP A O 1
ATOM 1970 N N . THR A 1 250 ? -13.797 30.281 -6.766 1 97.62 250 THR A N 1
ATOM 1971 C CA . THR A 1 250 ? -14.07 30.984 -5.512 1 97.62 250 THR A CA 1
ATOM 1972 C C . THR A 1 250 ? -15.508 31.5 -5.48 1 97.62 250 THR A C 1
ATOM 1974 O O . THR A 1 250 ? -16.031 31.844 -4.418 1 97.62 250 THR A O 1
ATOM 1977 N N . THR A 1 251 ? -16.156 31.594 -6.594 1 97.06 251 THR A N 1
ATOM 1978 C CA . THR A 1 251 ? -17.516 32.094 -6.645 1 97.06 251 THR A CA 1
ATOM 1979 C C . THR A 1 251 ? -18.5 31.125 -6.004 1 97.06 251 THR A C 1
ATOM 1981 O O . THR A 1 251 ? -19.625 31.484 -5.668 1 97.06 251 THR A O 1
ATOM 1984 N N . LEU A 1 252 ? -18.078 29.922 -5.848 1 97.81 252 LEU A N 1
ATOM 1985 C CA . LEU A 1 252 ? -18.938 28.875 -5.289 1 97.81 252 LEU A CA 1
ATOM 1986 C C . LEU A 1 252 ? -18.859 28.875 -3.766 1 97.81 252 LEU A C 1
ATOM 1988 O O . LEU A 1 252 ? -19.656 28.188 -3.104 1 97.81 252 LEU A O 1
ATOM 1992 N N . LEU A 1 253 ? -17.938 29.609 -3.221 1 97.94 253 LEU A N 1
ATOM 1993 C CA . LEU A 1 253 ? -17.703 29.594 -1.782 1 97.94 253 LEU A CA 1
ATOM 1994 C C . LEU A 1 253 ? -18.641 30.547 -1.061 1 97.94 253 LEU A C 1
ATOM 1996 O O . LEU A 1 253 ? -19.031 31.578 -1.622 1 97.94 253 LEU A O 1
ATOM 2000 N N . LYS A 1 254 ? -19.016 30.234 0.08 1 95.44 254 LYS A N 1
ATOM 2001 C CA . LYS A 1 254 ? -19.797 31.188 0.863 1 95.44 254 LYS A CA 1
ATOM 2002 C C . LYS A 1 254 ? -18.906 32.281 1.419 1 95.44 254 LYS A C 1
ATOM 2004 O O . LYS A 1 254 ? -17.703 32.094 1.572 1 95.44 254 LYS A O 1
ATOM 2009 N N . ASP A 1 255 ? -19.547 33.375 1.783 1 96.38 255 ASP A N 1
ATOM 2010 C CA . ASP A 1 255 ? -18.844 34.5 2.354 1 96.38 255 ASP A CA 1
ATOM 2011 C C . ASP A 1 255 ? -18.281 34.188 3.732 1 96.38 255 ASP A C 1
ATOM 2013 O O . ASP A 1 255 ? -18.969 33.594 4.566 1 96.38 255 ASP A O 1
ATOM 2017 N N . GLY A 1 256 ? -16.938 34.469 3.939 1 97.25 256 GLY A N 1
ATOM 2018 C CA . GLY A 1 256 ? -16.328 34.281 5.242 1 97.25 256 GLY A CA 1
ATOM 2019 C C . GLY A 1 256 ? -15.648 32.906 5.379 1 97.25 256 GLY A C 1
ATOM 2020 O O . GLY A 1 256 ? -15.133 32.594 6.445 1 97.25 256 GLY A O 1
ATOM 2021 N N . VAL A 1 257 ? -15.539 32.219 4.312 1 98.31 257 VAL A N 1
ATOM 2022 C CA . VAL A 1 257 ? -14.938 30.891 4.344 1 98.31 257 VAL A CA 1
ATOM 2023 C C . VAL A 1 257 ? -13.469 31 4.75 1 98.31 257 VAL A C 1
ATOM 2025 O O . VAL A 1 257 ? -12.836 32.031 4.539 1 98.31 257 VAL A O 1
ATOM 2028 N N . ILE A 1 258 ? -12.977 29.953 5.402 1 98.56 258 ILE A N 1
ATOM 2029 C CA . ILE A 1 258 ? -11.539 29.766 5.59 1 98.56 258 ILE A CA 1
ATOM 2030 C C . ILE A 1 258 ? -10.977 28.922 4.449 1 98.56 258 ILE A C 1
ATOM 2032 O O . ILE A 1 258 ? -11.555 27.891 4.094 1 98.56 258 ILE A O 1
ATOM 2036 N N . ALA A 1 259 ? -9.906 29.406 3.805 1 98.75 259 ALA A N 1
ATOM 2037 C CA . ALA A 1 259 ? -9.328 28.688 2.678 1 98.75 259 ALA A CA 1
ATOM 2038 C C . ALA A 1 259 ? -7.863 28.328 2.945 1 98.75 259 ALA A C 1
ATOM 2040 O O . ALA A 1 259 ? -7.094 29.172 3.418 1 98.75 259 ALA A O 1
ATOM 2041 N N . ILE A 1 260 ? -7.5 27.078 2.686 1 98.75 260 ILE A N 1
ATOM 2042 C CA . ILE A 1 260 ? -6.133 26.594 2.867 1 98.75 260 ILE A CA 1
ATOM 2043 C C . ILE A 1 260 ? -5.664 25.875 1.604 1 98.75 260 ILE A C 1
ATOM 2045 O O . ILE A 1 260 ? -6.383 25.047 1.053 1 98.75 260 ILE A O 1
ATOM 2049 N N . ASN A 1 261 ? -4.492 26.188 1.133 1 98.56 261 ASN A N 1
ATOM 2050 C CA . ASN A 1 261 ? -3.842 25.5 0.026 1 98.56 261 ASN A CA 1
ATOM 2051 C C . ASN A 1 261 ? -2.613 24.719 0.494 1 98.56 261 ASN A C 1
ATOM 2053 O O . ASN A 1 261 ? -1.673 25.312 1.035 1 98.56 261 ASN A O 1
ATOM 2057 N N . PHE A 1 262 ? -2.627 23.391 0.249 1 97.44 262 PHE A N 1
ATOM 2058 C CA . PHE A 1 262 ? -1.449 22.656 0.694 1 97.44 262 PHE A CA 1
ATOM 2059 C C . PHE A 1 262 ? -0.665 22.125 -0.496 1 97.44 262 PHE A C 1
ATOM 2061 O O . PHE A 1 262 ? 0.346 21.438 -0.323 1 97.44 262 PHE A O 1
ATOM 2068 N N . SER A 1 263 ? -1.071 22.391 -1.729 1 94.5 263 SER A N 1
ATOM 2069 C CA . SER A 1 263 ? -0.351 22.016 -2.939 1 94.5 263 SER A CA 1
ATOM 2070 C C . SER A 1 263 ? 0.854 22.922 -3.172 1 94.5 263 SER A C 1
ATOM 2072 O O . SER A 1 263 ? 0.874 24.062 -2.715 1 94.5 263 SER A O 1
ATOM 2074 N N . THR A 1 264 ? 1.853 22.344 -3.852 1 90.19 264 THR A N 1
ATOM 2075 C CA . THR A 1 264 ? 2.939 23.188 -4.316 1 90.19 264 THR A CA 1
ATOM 2076 C C . THR A 1 264 ? 2.455 24.141 -5.41 1 90.19 264 THR A C 1
ATOM 2078 O O . THR A 1 264 ? 3.078 25.172 -5.668 1 90.19 264 THR A O 1
ATOM 2081 N N . PHE A 1 265 ? 1.353 23.828 -6 1 94.25 265 PHE A N 1
ATOM 2082 C CA . PHE A 1 265 ? 0.728 24.672 -7.016 1 94.25 265 PHE A CA 1
ATOM 2083 C C . PHE A 1 265 ? -0.288 25.609 -6.383 1 94.25 265 PHE A C 1
ATOM 2085 O O . PHE A 1 265 ? -0.875 25.297 -5.344 1 94.25 265 PHE A O 1
ATOM 2092 N N . LYS A 1 266 ? -0.471 26.75 -7.023 1 96 266 LYS A N 1
ATOM 2093 C CA . LYS A 1 266 ? -1.427 27.734 -6.539 1 96 266 LYS A CA 1
ATOM 2094 C C . LYS A 1 266 ? -2.852 27.375 -6.945 1 96 266 LYS A C 1
ATOM 2096 O O . LYS A 1 266 ? -3.43 28 -7.832 1 96 266 LYS A O 1
ATOM 2101 N N . ASN A 1 267 ? -3.453 26.469 -6.207 1 98.12 267 ASN A N 1
ATOM 2102 C CA . ASN A 1 267 ? -4.797 25.969 -6.504 1 98.12 267 ASN A CA 1
ATOM 2103 C C . ASN A 1 267 ? -5.848 27.062 -6.293 1 98.12 267 ASN A C 1
ATOM 2105 O O . ASN A 1 267 ? -6.984 26.922 -6.742 1 98.12 267 ASN A O 1
ATOM 2109 N N . ILE A 1 268 ? -5.461 28.125 -5.57 1 98.19 268 ILE A N 1
ATOM 2110 C CA . ILE A 1 268 ? -6.398 29.188 -5.227 1 98.19 268 ILE A CA 1
ATOM 2111 C C . ILE A 1 268 ? -5.824 30.531 -5.645 1 98.19 268 ILE A C 1
ATOM 2113 O O . ILE A 1 268 ? -4.699 30.875 -5.273 1 98.19 268 ILE A O 1
ATOM 2117 N N . ASP A 1 269 ? -6.668 31.281 -6.375 1 96.88 269 ASP A N 1
ATOM 2118 C CA . ASP A 1 269 ? -6.246 32.625 -6.797 1 96.88 269 ASP A CA 1
ATOM 2119 C C . ASP A 1 269 ? -6.281 33.594 -5.629 1 96.88 269 ASP A C 1
ATOM 2121 O O . ASP A 1 269 ? -7.32 33.75 -4.984 1 96.88 269 ASP A O 1
ATOM 2125 N N . LEU A 1 270 ? -5.168 34.25 -5.406 1 96.31 270 LEU A N 1
ATOM 2126 C CA . LEU A 1 270 ? -5.016 35.125 -4.246 1 96.31 270 LEU A CA 1
ATOM 2127 C C . LEU A 1 270 ? -6.016 36.281 -4.297 1 96.31 270 LEU A C 1
ATOM 2129 O O . LEU A 1 270 ? -6.695 36.562 -3.309 1 96.31 270 LEU A O 1
ATOM 2133 N N . GLU A 1 271 ? -6.141 36.906 -5.402 1 96.19 271 GLU A N 1
ATOM 2134 C CA . GLU A 1 271 ? -7.016 38.094 -5.516 1 96.19 271 GLU A CA 1
ATOM 2135 C C . GLU A 1 271 ? -8.484 37.688 -5.402 1 96.19 271 GLU A C 1
ATOM 2137 O O . GLU A 1 271 ? -9.266 38.375 -4.742 1 96.19 271 GLU A O 1
ATOM 2142 N N . ALA A 1 272 ? -8.812 36.656 -5.988 1 96.94 272 ALA A N 1
ATOM 2143 C CA . ALA A 1 272 ? -10.188 36.156 -5.961 1 96.94 272 ALA A CA 1
ATOM 2144 C C . ALA A 1 272 ? -10.586 35.719 -4.559 1 96.94 272 ALA A C 1
ATOM 2146 O O . ALA A 1 272 ? -11.68 36.031 -4.082 1 96.94 272 ALA A O 1
ATOM 2147 N N . ILE A 1 273 ? -9.766 35.031 -3.824 1 97.94 273 ILE A N 1
ATOM 2148 C CA . ILE A 1 273 ? -10.102 34.438 -2.531 1 97.94 273 ILE A CA 1
ATOM 2149 C C . ILE A 1 273 ? -10.188 35.562 -1.476 1 97.94 273 ILE A C 1
ATOM 2151 O O . ILE A 1 273 ? -10.969 35.438 -0.525 1 97.94 273 ILE A O 1
ATOM 2155 N N . LYS A 1 274 ? -9.422 36.594 -1.642 1 96.62 274 LYS A N 1
ATOM 2156 C CA . LYS A 1 274 ? -9.43 37.719 -0.697 1 96.62 274 LYS A CA 1
ATOM 2157 C C . LYS A 1 274 ? -10.789 38.406 -0.661 1 96.62 274 LYS A C 1
ATOM 2159 O O . LYS A 1 274 ? -11.148 39.031 0.336 1 96.62 274 LYS A O 1
ATOM 2164 N N . GLN A 1 275 ? -11.539 38.188 -1.729 1 95.88 275 GLN A N 1
ATOM 2165 C CA . GLN A 1 275 ? -12.859 38.812 -1.809 1 95.88 275 GLN A CA 1
ATOM 2166 C C . GLN A 1 275 ? -13.922 37.938 -1.145 1 95.88 275 GLN A C 1
ATOM 2168 O O . GLN A 1 275 ? -15.062 38.375 -0.985 1 95.88 275 GLN A O 1
ATOM 2173 N N . LYS A 1 276 ? -13.578 36.812 -0.739 1 96.25 276 LYS A N 1
ATOM 2174 C CA . LYS A 1 276 ? -14.562 35.875 -0.247 1 96.25 276 LYS A CA 1
ATOM 2175 C C . LYS A 1 276 ? -14.203 35.375 1.156 1 96.25 276 LYS A C 1
ATOM 2177 O O . LYS A 1 276 ? -15.055 35.375 2.047 1 96.25 276 LYS A O 1
ATOM 2182 N N . ALA A 1 277 ? -12.984 35.094 1.396 1 97.94 277 ALA A N 1
ATOM 2183 C CA . ALA A 1 277 ? -12.547 34.375 2.578 1 97.94 277 ALA A CA 1
ATOM 2184 C C . ALA A 1 277 ? -12.305 35.312 3.752 1 97.94 277 ALA A C 1
ATOM 2186 O O . ALA A 1 277 ? -11.891 36.469 3.557 1 97.94 277 ALA A O 1
ATOM 2187 N N . SER A 1 278 ? -12.555 34.875 4.93 1 98.12 278 SER A N 1
ATOM 2188 C CA . SER A 1 278 ? -12.133 35.562 6.145 1 98.12 278 SER A CA 1
ATOM 2189 C C . SER A 1 278 ? -10.656 35.344 6.426 1 98.12 278 SER A C 1
ATOM 2191 O O . SER A 1 278 ? -9.953 36.25 6.844 1 98.12 278 SER A O 1
ATOM 2193 N N . ILE A 1 279 ? -10.227 34.125 6.211 1 98.38 279 ILE A N 1
ATOM 2194 C CA . ILE A 1 279 ? -8.828 33.75 6.406 1 98.38 279 ILE A CA 1
ATOM 2195 C C . ILE A 1 279 ? -8.352 32.906 5.215 1 98.38 279 ILE A C 1
ATOM 2197 O O . ILE A 1 279 ? -9.086 32.062 4.711 1 98.38 279 ILE A O 1
ATOM 2201 N N . PHE A 1 280 ? -7.102 33.219 4.727 1 98.62 280 PHE A N 1
ATOM 2202 C CA . PHE A 1 280 ? -6.48 32.438 3.654 1 98.62 280 PHE A CA 1
ATOM 2203 C C . PHE A 1 280 ? -5.062 32.031 4.031 1 98.62 280 PHE A C 1
ATOM 2205 O O . PHE A 1 280 ? -4.27 32.875 4.484 1 98.62 280 PHE A O 1
ATOM 2212 N N . VAL A 1 281 ? -4.766 30.719 3.957 1 98.5 281 VAL A N 1
ATOM 2213 C CA . VAL A 1 281 ? -3.43 30.156 4.148 1 98.5 281 VAL A CA 1
ATOM 2214 C C . VAL A 1 281 ? -2.896 29.625 2.818 1 98.5 281 VAL A C 1
ATOM 2216 O O . VAL A 1 281 ? -3.291 28.547 2.371 1 98.5 281 VAL A O 1
ATOM 2219 N N . PRO A 1 282 ? -1.938 30.281 2.188 1 97.81 282 PRO A N 1
ATOM 2220 C CA . PRO A 1 282 ? -1.567 29.984 0.801 1 97.81 282 PRO A CA 1
ATOM 2221 C C . PRO A 1 282 ? -0.673 28.75 0.68 1 97.81 282 PRO A C 1
ATOM 2223 O O . PRO A 1 282 ? -0.533 28.188 -0.409 1 97.81 282 PRO A O 1
ATOM 2226 N N . SER A 1 283 ? 0.02 28.391 1.769 1 96.56 283 SER A N 1
ATOM 2227 C CA . SER A 1 283 ? 0.92 27.25 1.784 1 96.56 283 SER A CA 1
ATOM 2228 C C . SER A 1 283 ? 1.115 26.719 3.199 1 96.56 283 SER A C 1
ATOM 2230 O O . SER A 1 283 ? 0.883 27.438 4.176 1 96.56 283 SER A O 1
ATOM 2232 N N . ILE A 1 284 ? 1.508 25.453 3.264 1 97 284 ILE A N 1
ATOM 2233 C CA . ILE A 1 284 ? 1.591 24.938 4.621 1 97 284 ILE A CA 1
ATOM 2234 C C . ILE A 1 284 ? 2.932 24.234 4.82 1 97 284 ILE A C 1
ATOM 2236 O O . ILE A 1 284 ? 3.15 23.578 5.844 1 97 284 ILE A O 1
ATOM 2240 N N . GLY A 1 285 ? 3.908 24.297 3.898 1 94.5 285 GLY A N 1
ATOM 2241 C CA . GLY A 1 285 ? 5.152 23.547 3.852 1 94.5 285 GLY A CA 1
ATOM 2242 C C . GLY A 1 285 ? 5.984 23.703 5.113 1 94.5 285 GLY A C 1
ATOM 2243 O O . GLY A 1 285 ? 6.457 22.703 5.664 1 94.5 285 GLY A O 1
ATOM 2244 N N . LYS A 1 286 ? 6.168 24.953 5.594 1 94.38 286 LYS A N 1
ATOM 2245 C CA . LYS A 1 286 ? 7 25.203 6.762 1 94.38 286 LYS A CA 1
ATOM 2246 C C . LYS A 1 286 ? 6.438 24.516 8 1 94.38 286 LYS A C 1
ATOM 2248 O O . LYS A 1 286 ? 7.191 24.047 8.859 1 94.38 286 LYS A O 1
ATOM 2253 N N . VAL A 1 287 ? 5.105 24.5 8.109 1 97.38 287 VAL A N 1
ATOM 2254 C CA . VAL A 1 287 ? 4.484 23.812 9.242 1 97.38 287 VAL A CA 1
ATOM 2255 C C . VAL A 1 287 ? 4.668 22.297 9.102 1 97.38 287 VAL A C 1
ATOM 2257 O O . VAL A 1 287 ? 4.898 21.609 10.094 1 97.38 287 VAL A O 1
ATOM 2260 N N . THR A 1 288 ? 4.609 21.781 7.852 1 97.06 288 THR A N 1
ATOM 2261 C CA . THR A 1 288 ? 4.781 20.359 7.586 1 97.06 288 THR A CA 1
ATOM 2262 C C . THR A 1 288 ? 6.156 19.875 8.062 1 97.06 288 THR A C 1
ATOM 2264 O O . THR A 1 288 ? 6.266 18.844 8.727 1 97.06 288 THR A O 1
ATOM 2267 N N . VAL A 1 289 ? 7.184 20.625 7.797 1 96.31 289 VAL A N 1
ATOM 2268 C CA . VAL A 1 289 ? 8.539 20.234 8.188 1 96.31 289 VAL A CA 1
ATOM 2269 C C . VAL A 1 289 ? 8.672 20.281 9.711 1 96.31 289 VAL A C 1
ATOM 2271 O O . VAL A 1 289 ? 9.359 19.438 10.297 1 96.31 289 VAL A O 1
ATOM 2274 N N . SER A 1 290 ? 8.023 21.266 10.352 1 97 290 SER A N 1
ATOM 2275 C CA . SER A 1 290 ? 8.031 21.312 11.812 1 97 290 SER A CA 1
ATOM 2276 C C . SER A 1 290 ? 7.367 20.078 12.406 1 97 290 SER A C 1
ATOM 2278 O O . SER A 1 290 ? 7.836 19.531 13.414 1 97 290 SER A O 1
ATOM 2280 N N . MET A 1 291 ? 6.23 19.656 11.789 1 98.12 291 MET A N 1
ATOM 2281 C CA . MET A 1 291 ? 5.566 18.438 12.258 1 98.12 291 MET A CA 1
ATOM 2282 C C . MET A 1 291 ? 6.457 17.219 12.062 1 98.12 291 MET A C 1
ATOM 2284 O O . MET A 1 291 ? 6.465 16.312 12.898 1 98.12 291 MET A O 1
ATOM 2288 N N . LEU A 1 292 ? 7.211 17.234 10.961 1 98.38 292 LEU A N 1
ATOM 2289 C CA . LEU A 1 292 ? 8.172 16.172 10.695 1 98.38 292 LEU A CA 1
ATOM 2290 C C . LEU A 1 292 ? 9.203 16.078 11.82 1 98.38 292 LEU A C 1
ATOM 2292 O O . LEU A 1 292 ? 9.492 14.992 12.312 1 98.38 292 LEU A O 1
ATOM 2296 N N . GLU A 1 293 ? 9.727 17.234 12.211 1 98.19 293 GLU A N 1
ATOM 2297 C CA . GLU A 1 293 ? 10.727 17.281 13.266 1 98.19 293 GLU A CA 1
ATOM 2298 C C . GLU A 1 293 ? 10.133 16.875 14.609 1 98.19 293 GLU A C 1
ATOM 2300 O O . GLU A 1 293 ? 10.789 16.188 15.398 1 98.19 293 GLU A O 1
ATOM 2305 N N . ARG A 1 294 ? 8.93 17.266 14.859 1 97.62 294 ARG A N 1
ATOM 2306 C CA . ARG A 1 294 ? 8.25 16.859 16.078 1 97.62 294 ARG A CA 1
ATOM 2307 C C . ARG A 1 294 ? 8.062 15.344 16.125 1 97.62 294 ARG A C 1
ATOM 2309 O O . ARG A 1 294 ? 8.266 14.711 17.156 1 97.62 294 ARG A O 1
ATOM 2316 N N . ASN A 1 295 ? 7.625 14.773 14.992 1 98.44 295 ASN A N 1
ATOM 2317 C CA . ASN A 1 295 ? 7.504 13.32 14.891 1 98.44 295 ASN A CA 1
ATOM 2318 C C . ASN A 1 295 ? 8.836 12.625 15.156 1 98.44 295 ASN A C 1
ATOM 2320 O O . ASN A 1 295 ? 8.875 11.602 15.836 1 98.44 295 ASN A O 1
ATOM 2324 N N . LEU A 1 296 ? 9.922 13.234 14.648 1 98.62 296 LEU A N 1
ATOM 2325 C CA . LEU A 1 296 ? 11.25 12.672 14.852 1 98.62 296 LEU A CA 1
ATOM 2326 C C . LEU A 1 296 ? 11.602 12.641 16.344 1 98.62 296 LEU A C 1
ATOM 2328 O O . LEU A 1 296 ? 12.125 11.641 16.828 1 98.62 296 LEU A O 1
ATOM 2332 N N . LEU A 1 297 ? 11.312 13.711 17.062 1 97.75 297 LEU A N 1
ATOM 2333 C CA . LEU A 1 297 ? 11.617 13.766 18.484 1 97.75 297 LEU A CA 1
ATOM 2334 C C . LEU A 1 297 ? 10.844 12.703 19.25 1 97.75 297 LEU A C 1
ATOM 2336 O O . LEU A 1 297 ? 11.367 12.094 20.188 1 97.75 297 LEU A O 1
ATOM 2340 N N . ARG A 1 298 ? 9.602 12.492 18.859 1 96.94 298 ARG A N 1
ATOM 2341 C CA . ARG A 1 298 ? 8.797 11.453 19.5 1 96.94 298 ARG A CA 1
ATOM 2342 C C . ARG A 1 298 ? 9.398 10.07 19.25 1 96.94 298 ARG A C 1
ATOM 2344 O O . ARG A 1 298 ? 9.539 9.281 20.188 1 96.94 298 ARG A O 1
ATOM 2351 N N . LEU A 1 299 ? 9.75 9.836 18.031 1 97.88 299 LEU A N 1
ATOM 2352 C CA . LEU A 1 299 ? 10.312 8.539 17.688 1 97.88 299 LEU A CA 1
ATOM 2353 C C . LEU A 1 299 ? 11.648 8.328 18.391 1 97.88 299 LEU A C 1
ATOM 2355 O O . LEU A 1 299 ? 11.945 7.223 18.859 1 97.88 299 LEU A O 1
ATOM 2359 N N . HIS A 1 300 ? 12.453 9.406 18.422 1 97.5 300 HIS A N 1
ATOM 2360 C CA . HIS A 1 300 ? 13.711 9.336 19.141 1 97.5 300 HIS A CA 1
ATOM 2361 C C . HIS A 1 300 ? 13.492 8.914 20.594 1 97.5 300 HIS A C 1
ATOM 2363 O O . HIS A 1 300 ? 14.211 8.062 21.109 1 97.5 300 HIS A O 1
ATOM 2369 N N . GLN A 1 301 ? 12.523 9.508 21.203 1 95.25 301 GLN A N 1
ATOM 2370 C CA . GLN A 1 301 ? 12.18 9.195 22.578 1 95.25 301 GLN A CA 1
ATOM 2371 C C . GLN A 1 301 ? 11.766 7.73 22.734 1 95.25 301 GLN A C 1
ATOM 2373 O O . GLN A 1 301 ? 12.148 7.066 23.703 1 95.25 301 GLN A O 1
ATOM 2378 N N . TYR A 1 302 ? 11.031 7.156 21.828 1 94.69 302 TYR A N 1
ATOM 2379 C CA . TYR A 1 302 ? 10.547 5.781 21.875 1 94.69 302 TYR A CA 1
ATOM 2380 C C . TYR A 1 302 ? 11.695 4.789 21.719 1 94.69 302 TYR A C 1
ATOM 2382 O O . TYR A 1 302 ? 11.617 3.662 22.219 1 94.69 302 TYR A O 1
ATOM 2390 N N . GLN A 1 303 ? 12.656 5.207 20.969 1 94.12 303 GLN A N 1
ATOM 2391 C CA . GLN A 1 303 ? 13.789 4.328 20.703 1 94.12 303 GLN A CA 1
ATOM 2392 C C . GLN A 1 303 ? 14.734 4.289 21.906 1 94.12 303 GLN A C 1
ATOM 2394 O O . GLN A 1 303 ? 15.484 3.324 22.078 1 94.12 303 GLN A O 1
ATOM 2399 N N . THR A 1 304 ? 14.773 5.285 22.672 1 84.81 304 THR A N 1
ATOM 2400 C CA . THR A 1 304 ? 15.719 5.398 23.781 1 84.81 304 THR A CA 1
ATOM 2401 C C . THR A 1 304 ? 15.078 4.938 25.094 1 84.81 304 THR A C 1
ATOM 2403 O O . THR A 1 304 ? 15.781 4.547 26.031 1 84.81 304 THR A O 1
ATOM 2406 N N . PHE A 1 305 ? 13.812 5.215 25.25 1 69.25 305 PHE A N 1
ATOM 2407 C CA . PHE A 1 305 ? 13.188 4.781 26.5 1 69.25 305 PHE A CA 1
ATOM 2408 C C . PHE A 1 305 ? 12.602 3.385 26.344 1 69.25 305 PHE A C 1
ATOM 2410 O O . PHE A 1 305 ? 11.383 3.225 26.281 1 69.25 305 PHE A O 1
ATOM 2417 N N . LYS A 1 306 ? 13.289 2.594 25.828 1 53.41 306 LYS A N 1
ATOM 2418 C CA . LYS A 1 306 ? 12.812 1.216 25.766 1 53.41 306 LYS A CA 1
ATOM 2419 C C . LYS A 1 306 ? 12.906 0.54 27.125 1 53.41 306 LYS A C 1
ATOM 2421 O O . LYS A 1 306 ? 13.828 0.803 27.906 1 53.41 306 LYS A O 1
ATOM 2426 N N . MET B 1 1 ? 2.055 -31.5 -34.969 1 57.12 1 MET B N 1
ATOM 2427 C CA . MET B 1 1 ? 1.508 -30.203 -34.562 1 57.12 1 MET B CA 1
ATOM 2428 C C . MET B 1 1 ? 2.291 -29.625 -33.375 1 57.12 1 MET B C 1
ATOM 2430 O O . MET B 1 1 ? 2.434 -30.266 -32.344 1 57.12 1 MET B O 1
ATOM 2434 N N . ALA B 1 2 ? 3.256 -28.562 -33.719 1 80.19 2 ALA B N 1
ATOM 2435 C CA . ALA B 1 2 ? 4.535 -28.312 -33.062 1 80.19 2 ALA B CA 1
ATOM 2436 C C . ALA B 1 2 ? 4.336 -27.625 -31.719 1 80.19 2 ALA B C 1
ATOM 2438 O O . ALA B 1 2 ? 5.133 -27.812 -30.797 1 80.19 2 ALA B O 1
ATOM 2439 N N . CYS B 1 3 ? 3.096 -27.219 -31.453 1 95.12 3 CYS B N 1
ATOM 2440 C CA . CYS B 1 3 ? 2.879 -26.5 -30.203 1 95.12 3 CYS B CA 1
ATOM 2441 C C . CYS B 1 3 ? 1.929 -27.266 -29.281 1 95.12 3 CYS B C 1
ATOM 2443 O O . CYS B 1 3 ? 0.809 -27.594 -29.688 1 95.12 3 CYS B O 1
ATOM 2445 N N . LYS B 1 4 ? 2.322 -27.688 -28.172 1 97.62 4 LYS B N 1
ATOM 2446 C CA . LYS B 1 4 ? 1.471 -28.328 -27.188 1 97.62 4 LYS B CA 1
ATOM 2447 C C . LYS B 1 4 ? 0.719 -27.297 -26.344 1 97.62 4 LYS B C 1
ATOM 2449 O O . LYS B 1 4 ? 1.334 -26.453 -25.688 1 97.62 4 LYS B O 1
ATOM 2454 N N . VAL B 1 5 ? -0.64 -27.328 -26.422 1 97.62 5 VAL B N 1
ATOM 2455 C CA . VAL B 1 5 ? -1.467 -26.453 -25.594 1 97.62 5 VAL B CA 1
ATOM 2456 C C . VAL B 1 5 ? -1.801 -27.156 -24.281 1 97.62 5 VAL B C 1
ATOM 2458 O O . VAL B 1 5 ? -2.391 -28.234 -24.281 1 97.62 5 VAL B O 1
ATOM 2461 N N . VAL B 1 6 ? -1.407 -26.641 -23.188 1 97.81 6 VAL B N 1
ATOM 2462 C CA . VAL B 1 6 ? -1.638 -27.203 -21.859 1 97.81 6 VAL B CA 1
ATOM 2463 C C . VAL B 1 6 ? -2.779 -26.453 -21.172 1 97.81 6 VAL B C 1
ATOM 2465 O O . VAL B 1 6 ? -2.729 -25.234 -21.031 1 97.81 6 VAL B O 1
ATOM 2468 N N . GLN B 1 7 ? -3.75 -27.172 -20.75 1 97.12 7 GLN B N 1
ATOM 2469 C CA . GLN B 1 7 ? -4.895 -26.578 -20.062 1 97.12 7 GLN B CA 1
ATOM 2470 C C . GLN B 1 7 ? -4.633 -26.453 -18.562 1 97.12 7 GLN B C 1
ATOM 2472 O O . GLN B 1 7 ? -4.023 -27.344 -17.953 1 97.12 7 GLN B O 1
ATOM 2477 N N . ALA B 1 8 ? -5.125 -25.359 -18 1 95.94 8 ALA B N 1
ATOM 2478 C CA . ALA B 1 8 ? -4.957 -25.109 -16.578 1 95.94 8 ALA B CA 1
ATOM 2479 C C . ALA B 1 8 ? -5.559 -26.25 -15.75 1 95.94 8 ALA B C 1
ATOM 2481 O O . ALA B 1 8 ? -5.055 -26.578 -14.68 1 95.94 8 ALA B O 1
ATOM 2482 N N . SER B 1 9 ? -6.629 -26.875 -16.266 1 95.69 9 SER B N 1
ATOM 2483 C CA . SER B 1 9 ? -7.309 -27.953 -15.555 1 95.69 9 SER B CA 1
ATOM 2484 C C . SER B 1 9 ? -6.395 -29.156 -15.367 1 95.69 9 SER B C 1
ATOM 2486 O O . SER B 1 9 ? -6.461 -29.859 -14.352 1 95.69 9 SER B O 1
ATOM 2488 N N . ASP B 1 10 ? -5.559 -29.406 -16.375 1 96.62 10 ASP B N 1
ATOM 2489 C CA . ASP B 1 10 ? -4.621 -30.516 -16.297 1 96.62 10 ASP B CA 1
ATOM 2490 C C . ASP B 1 10 ? -3.6 -30.297 -15.18 1 96.62 10 ASP B C 1
ATOM 2492 O O . ASP B 1 10 ? -3.277 -31.234 -14.438 1 96.62 10 ASP B O 1
ATOM 2496 N N . VAL B 1 11 ? -3.139 -29.109 -15.102 1 97.19 11 VAL B N 1
ATOM 2497 C CA . VAL B 1 11 ? -2.148 -28.781 -14.086 1 97.19 11 VAL B CA 1
ATOM 2498 C C . VAL B 1 11 ? -2.799 -28.797 -12.703 1 97.19 11 VAL B C 1
ATOM 2500 O O . VAL B 1 11 ? -2.229 -29.328 -11.75 1 97.19 11 VAL B O 1
ATOM 2503 N N . ALA B 1 12 ? -4.023 -28.281 -12.547 1 96.81 12 ALA B N 1
ATOM 2504 C CA . ALA B 1 12 ? -4.723 -28.094 -11.273 1 96.81 12 ALA B CA 1
ATOM 2505 C C . ALA B 1 12 ? -5.168 -29.422 -10.68 1 96.81 12 ALA B C 1
ATOM 2507 O O . ALA B 1 12 ? -5.336 -29.547 -9.461 1 96.81 12 ALA B O 1
ATOM 2508 N N . ALA B 1 13 ? -5.359 -30.453 -11.5 1 96.56 13 ALA B N 1
ATOM 2509 C CA . ALA B 1 13 ? -5.957 -31.719 -11.094 1 96.56 13 ALA B CA 1
ATOM 2510 C C . ALA B 1 13 ? -5.199 -32.344 -9.93 1 96.56 13 ALA B C 1
ATOM 2512 O O . ALA B 1 13 ? -5.805 -32.781 -8.938 1 96.56 13 ALA B O 1
ATOM 2513 N N . SER B 1 14 ? -3.883 -32.406 -10.039 1 96.06 14 SER B N 1
ATOM 2514 C CA . SER B 1 14 ? -3.088 -33 -8.984 1 96.06 14 SER B CA 1
ATOM 2515 C C . SER B 1 14 ? -3.205 -32.25 -7.672 1 96.06 14 SER B C 1
ATOM 2517 O O . SER B 1 14 ? -3.252 -32.844 -6.594 1 96.06 14 SER B O 1
ATOM 2519 N N . PHE B 1 15 ? -3.24 -30.922 -7.727 1 96.88 15 PHE B N 1
ATOM 2520 C CA . PHE B 1 15 ? -3.352 -30.109 -6.527 1 96.88 15 PHE B CA 1
ATOM 2521 C C . PHE B 1 15 ? -4.723 -30.266 -5.887 1 96.88 15 PHE B C 1
ATOM 2523 O O . PHE B 1 15 ? -4.832 -30.375 -4.664 1 96.88 15 PHE B O 1
ATOM 2530 N N . ILE B 1 16 ? -5.762 -30.281 -6.73 1 96.44 16 ILE B N 1
ATOM 2531 C CA . ILE B 1 16 ? -7.129 -30.453 -6.25 1 96.44 16 ILE B CA 1
ATOM 2532 C C . ILE B 1 16 ? -7.246 -31.781 -5.5 1 96.44 16 ILE B C 1
ATOM 2534 O O . ILE B 1 16 ? -7.805 -31.828 -4.398 1 96.44 16 ILE B O 1
ATOM 2538 N N . ASN B 1 17 ? -6.676 -32.812 -6.059 1 96.94 17 ASN B N 1
ATOM 2539 C CA . ASN B 1 17 ? -6.707 -34.125 -5.426 1 96.94 17 ASN B CA 1
ATOM 2540 C C . ASN B 1 17 ? -5.957 -34.125 -4.098 1 96.94 17 ASN B C 1
ATOM 2542 O O . ASN B 1 17 ? -6.41 -34.719 -3.121 1 96.94 17 ASN B O 1
ATOM 2546 N N . GLU B 1 18 ? -4.852 -33.5 -4.09 1 97.31 18 GLU B N 1
ATOM 2547 C CA . GLU B 1 18 ? -4.062 -33.406 -2.865 1 97.31 18 GLU B CA 1
ATOM 2548 C C . GLU B 1 18 ? -4.816 -32.656 -1.775 1 97.31 18 GLU B C 1
ATOM 2550 O O . GLU B 1 18 ? -4.801 -33.062 -0.61 1 97.31 18 GLU B O 1
ATOM 2555 N N . ILE B 1 19 ? -5.422 -31.578 -2.094 1 97.56 19 ILE B N 1
ATOM 2556 C CA . ILE B 1 19 ? -6.18 -30.75 -1.158 1 97.56 19 ILE B CA 1
ATOM 2557 C C . ILE B 1 19 ? -7.34 -31.562 -0.579 1 97.56 19 ILE B C 1
ATOM 2559 O O . ILE B 1 19 ? -7.535 -31.594 0.639 1 97.56 19 ILE B O 1
ATOM 2563 N N . LYS B 1 20 ? -8.039 -32.219 -1.481 1 96.81 20 LYS B N 1
ATOM 2564 C CA . LYS B 1 20 ? -9.156 -33.062 -1.058 1 96.81 20 LYS B CA 1
ATOM 2565 C C . LYS B 1 20 ? -8.695 -34.125 -0.063 1 96.81 20 LYS B C 1
ATOM 2567 O O . LYS B 1 20 ? -9.32 -34.312 0.98 1 96.81 20 LYS B O 1
ATOM 2572 N N . ALA B 1 21 ? -7.652 -34.781 -0.391 1 97.25 21 ALA B N 1
ATOM 2573 C CA . ALA B 1 21 ? -7.117 -35.844 0.452 1 97.25 21 ALA B CA 1
ATOM 2574 C C . ALA B 1 21 ? -6.707 -35.312 1.82 1 97.25 21 ALA B C 1
ATOM 2576 O O . ALA B 1 21 ? -6.945 -35.969 2.844 1 97.25 21 ALA B O 1
ATOM 2577 N N . THR B 1 22 ? -6.082 -34.156 1.804 1 96.81 22 THR B N 1
ATOM 2578 C CA . THR B 1 22 ? -5.629 -33.562 3.047 1 96.81 22 THR B CA 1
ATOM 2579 C C . THR B 1 22 ? -6.816 -33.219 3.943 1 96.81 22 THR B C 1
ATOM 2581 O O . THR B 1 22 ? -6.781 -33.469 5.148 1 96.81 22 THR B O 1
ATOM 2584 N N . ILE B 1 23 ? -7.863 -32.719 3.387 1 97.25 23 ILE B N 1
ATOM 2585 C CA . ILE B 1 23 ? -9.039 -32.281 4.137 1 97.25 23 ILE B CA 1
ATOM 2586 C C . ILE B 1 23 ? -9.727 -33.5 4.742 1 97.25 23 ILE B C 1
ATOM 2588 O O . ILE B 1 23 ? -10.102 -33.5 5.918 1 97.25 23 ILE B O 1
ATOM 2592 N N . VAL B 1 24 ? -9.797 -34.531 3.979 1 96.56 24 VAL B N 1
ATOM 2593 C CA . VAL B 1 24 ? -10.477 -35.75 4.414 1 96.56 24 VAL B CA 1
ATOM 2594 C C . VAL B 1 24 ? -9.656 -36.438 5.508 1 96.56 24 VAL B C 1
ATOM 2596 O O . VAL B 1 24 ? -10.188 -36.781 6.562 1 96.56 24 VAL B O 1
ATOM 2599 N N . SER B 1 25 ? -8.383 -36.562 5.27 1 97 25 SER B N 1
ATOM 2600 C CA . SER B 1 25 ? -7.531 -37.281 6.207 1 97 25 SER B CA 1
ATOM 2601 C C . SER B 1 25 ? -7.395 -36.531 7.523 1 97 25 SER B C 1
ATOM 2603 O O . SER B 1 25 ? -7.285 -37.125 8.586 1 97 25 SER B O 1
ATOM 2605 N N . SER B 1 26 ? -7.367 -35.25 7.465 1 95.12 26 SER B N 1
ATOM 2606 C CA . SER B 1 26 ? -7.207 -34.438 8.664 1 95.12 26 SER B CA 1
ATOM 2607 C C . SER B 1 26 ? 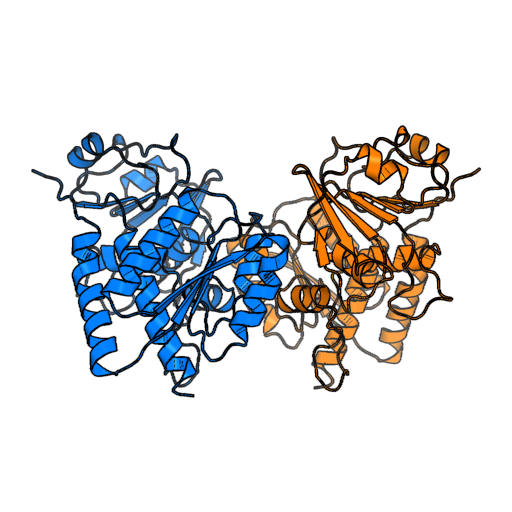-8.555 -34.125 9.312 1 95.12 26 SER B C 1
ATOM 2609 O O . SER B 1 26 ? -8.609 -33.625 10.438 1 95.12 26 SER B O 1
ATOM 2611 N N . ASN B 1 27 ? -9.633 -34.406 8.703 1 95.44 27 ASN B N 1
ATOM 2612 C CA . ASN B 1 27 ? -10.992 -34.156 9.172 1 95.44 27 ASN B CA 1
ATOM 2613 C C . ASN B 1 27 ? -11.18 -32.688 9.586 1 95.44 27 ASN B C 1
ATOM 2615 O O . ASN B 1 27 ? -11.609 -32.406 10.711 1 95.44 27 ASN B O 1
ATOM 2619 N N . ILE B 1 28 ? -10.797 -31.812 8.688 1 95.06 28 ILE B N 1
ATOM 2620 C CA . ILE B 1 28 ? -10.922 -30.375 8.953 1 95.06 28 ILE B CA 1
ATOM 2621 C C . ILE B 1 28 ? -11.93 -29.766 7.984 1 95.06 28 ILE B C 1
ATOM 2623 O O . ILE B 1 28 ? -12.242 -30.344 6.949 1 95.06 28 ILE B O 1
ATOM 2627 N N . LYS B 1 29 ? -12.492 -28.578 8.391 1 94.31 29 LYS B N 1
ATOM 2628 C CA . LYS B 1 29 ? -13.43 -27.812 7.578 1 94.31 29 LYS B CA 1
ATOM 2629 C C . LYS B 1 29 ? -13.055 -26.328 7.566 1 94.31 29 LYS B C 1
ATOM 2631 O O . LYS B 1 29 ? -13.766 -25.5 8.141 1 94.31 29 LYS B O 1
ATOM 2636 N N . PRO B 1 30 ? -11.977 -26.016 6.859 1 97.75 30 PRO B N 1
ATOM 2637 C CA . PRO B 1 30 ? -11.555 -24.625 6.84 1 97.75 30 PRO B CA 1
ATOM 2638 C C . PRO B 1 30 ? -12.578 -23.703 6.164 1 97.75 30 PRO B C 1
ATOM 2640 O O . PRO B 1 30 ? -13.188 -24.094 5.16 1 97.75 30 PRO B O 1
ATOM 2643 N N . LEU B 1 31 ? -12.773 -22.516 6.719 1 98.62 31 LEU B N 1
ATOM 2644 C CA . LEU B 1 31 ? -13.703 -21.531 6.168 1 98.62 31 LEU B CA 1
ATOM 2645 C C . LEU B 1 31 ? -12.953 -20.391 5.477 1 98.62 31 LEU B C 1
ATOM 2647 O O . LEU B 1 31 ? -12.125 -19.719 6.098 1 98.62 31 LEU B O 1
ATOM 2651 N N . LEU B 1 32 ? -13.211 -20.266 4.184 1 98.81 32 LEU B N 1
ATOM 2652 C CA . LEU B 1 32 ? -12.75 -19.125 3.395 1 98.81 32 LEU B CA 1
ATOM 2653 C C . LEU B 1 32 ? -13.859 -18.094 3.23 1 98.81 32 LEU B C 1
ATOM 2655 O O . LEU B 1 32 ? -14.961 -18.422 2.785 1 98.81 32 LEU B O 1
ATOM 2659 N N . VAL B 1 33 ? -13.547 -16.875 3.605 1 98.88 33 VAL B N 1
ATOM 2660 C CA . VAL B 1 33 ? -14.508 -15.789 3.432 1 98.88 33 VAL B CA 1
ATOM 2661 C C . VAL B 1 33 ? -14.047 -14.875 2.299 1 98.88 33 VAL B C 1
ATOM 2663 O O . VAL B 1 33 ? -12.922 -14.367 2.316 1 98.88 33 VAL B O 1
ATOM 2666 N N . GLY B 1 34 ? -14.898 -14.766 1.293 1 98.69 34 GLY B N 1
ATOM 2667 C CA . GLY B 1 34 ? -14.68 -13.805 0.225 1 98.69 34 GLY B CA 1
ATOM 2668 C C . GLY B 1 34 ? -15.531 -12.555 0.367 1 98.69 34 GLY B C 1
ATOM 2669 O O . GLY B 1 34 ? -16.734 -12.641 0.625 1 98.69 34 GLY B O 1
ATOM 2670 N N . PHE B 1 35 ? -14.914 -11.391 0.237 1 98.81 35 PHE B N 1
ATOM 2671 C CA . PHE B 1 35 ? -15.648 -10.133 0.311 1 98.81 35 PHE B CA 1
ATOM 2672 C C . PHE B 1 35 ? -15.867 -9.547 -1.08 1 98.81 35 PHE B C 1
ATOM 2674 O O . PHE B 1 35 ? -14.906 -9.328 -1.822 1 98.81 35 PHE B O 1
ATOM 2681 N N . LEU B 1 36 ? -17.062 -9.391 -1.444 1 98.44 36 LEU B N 1
ATOM 2682 C CA . LEU B 1 36 ? -17.469 -8.68 -2.65 1 98.44 36 LEU B CA 1
ATOM 2683 C C . LEU B 1 36 ? -18.031 -7.309 -2.309 1 98.44 36 LEU B C 1
ATOM 2685 O O . LEU B 1 36 ? -19.172 -7.199 -1.847 1 98.44 36 LEU B O 1
ATOM 2689 N N . ALA B 1 37 ? -17.203 -6.234 -2.564 1 97.94 37 ALA B N 1
ATOM 2690 C CA . ALA B 1 37 ? -17.562 -4.883 -2.15 1 97.94 37 ALA B CA 1
ATOM 2691 C C . ALA B 1 37 ? -17.609 -3.936 -3.346 1 97.94 37 ALA B C 1
ATOM 2693 O O . ALA B 1 37 ? -17.219 -2.771 -3.24 1 97.94 37 ALA B O 1
ATOM 2694 N N . ASN B 1 38 ? -17.859 -4.465 -4.523 1 95.44 38 ASN B N 1
ATOM 2695 C CA . ASN B 1 38 ? -18.047 -3.709 -5.754 1 95.44 38 ASN B CA 1
ATOM 2696 C C . ASN B 1 38 ? -19.203 -4.273 -6.586 1 95.44 38 ASN B C 1
ATOM 2698 O O . ASN B 1 38 ? -19.797 -5.289 -6.215 1 95.44 38 ASN B O 1
ATOM 2702 N N . GLU B 1 39 ? -19.547 -3.602 -7.645 1 91.81 39 GLU B N 1
ATOM 2703 C CA . GLU B 1 39 ? -20.656 -4.031 -8.492 1 91.81 39 GLU B CA 1
ATOM 2704 C C . GLU B 1 39 ? -20.156 -4.637 -9.797 1 91.81 39 GLU B C 1
ATOM 2706 O O . GLU B 1 39 ? -20.875 -4.656 -10.797 1 91.81 39 GLU B O 1
ATOM 2711 N N . ASP B 1 40 ? -18.953 -5.129 -9.789 1 90.88 40 ASP B N 1
ATOM 2712 C CA . ASP B 1 40 ? -18.359 -5.699 -10.992 1 90.88 40 ASP B CA 1
ATOM 2713 C C . ASP B 1 40 ? -18.891 -7.098 -11.273 1 90.88 40 ASP B C 1
ATOM 2715 O O . ASP B 1 40 ? -18.672 -8.023 -10.492 1 90.88 40 ASP B O 1
ATOM 2719 N N . PRO B 1 41 ? -19.578 -7.27 -12.383 1 92.69 41 PRO B N 1
ATOM 2720 C CA . PRO B 1 41 ? -20.109 -8.594 -12.695 1 92.69 41 PRO B CA 1
ATOM 2721 C C . PRO B 1 41 ? -19.016 -9.656 -12.828 1 92.69 41 PRO B C 1
ATOM 2723 O O . PRO B 1 41 ? -19.234 -10.828 -12.508 1 92.69 41 PRO B O 1
ATOM 2726 N N . ALA B 1 42 ? -17.906 -9.305 -13.32 1 89.44 42 ALA B N 1
ATOM 2727 C CA . ALA B 1 42 ? -16.781 -10.242 -13.43 1 89.44 42 ALA B CA 1
ATOM 2728 C C . ALA B 1 42 ? -16.344 -10.734 -12.055 1 89.44 42 ALA B C 1
ATOM 2730 O O . ALA B 1 42 ? -16.062 -11.922 -11.875 1 89.44 42 ALA B O 1
ATOM 2731 N N . ALA B 1 43 ? -16.312 -9.82 -11.109 1 93 43 ALA B N 1
ATOM 2732 C CA . ALA B 1 43 ? -15.961 -10.195 -9.742 1 93 43 ALA B CA 1
ATOM 2733 C C . ALA B 1 43 ? -16.953 -11.195 -9.172 1 93 43 ALA B C 1
ATOM 2735 O O . ALA B 1 43 ? -16.562 -12.156 -8.508 1 93 43 ALA B O 1
ATOM 2736 N N . ARG B 1 44 ? -18.203 -10.977 -9.43 1 94.88 44 ARG B N 1
ATOM 2737 C CA . ARG B 1 44 ? -19.234 -11.891 -8.945 1 94.88 44 ARG B CA 1
ATOM 2738 C C . ARG B 1 44 ? -19.094 -13.266 -9.586 1 94.88 44 ARG B C 1
ATOM 2740 O O . ARG B 1 44 ? -19.234 -14.289 -8.914 1 94.88 44 ARG B O 1
ATOM 2747 N N . MET B 1 45 ? -18.844 -13.266 -10.781 1 93 45 MET B N 1
ATOM 2748 C CA . MET B 1 45 ? -18.641 -14.539 -11.477 1 93 45 MET B CA 1
ATOM 2749 C C . MET B 1 45 ? -17.453 -15.289 -10.898 1 93 45 MET B C 1
ATOM 2751 O O . MET B 1 45 ? -17.516 -16.5 -10.688 1 93 45 MET B O 1
ATOM 2755 N N . TYR B 1 46 ? -16.359 -14.562 -10.688 1 91.31 46 TYR B N 1
ATOM 2756 C CA . TYR B 1 46 ? -15.172 -15.18 -10.086 1 91.31 46 TYR B CA 1
ATOM 2757 C C . TYR B 1 46 ? -15.492 -15.742 -8.711 1 91.31 46 TYR B C 1
ATOM 2759 O O . TYR B 1 46 ? -14.977 -16.797 -8.328 1 91.31 46 TYR B O 1
ATOM 2767 N N . ALA B 1 47 ? -16.328 -15 -7.961 1 95.69 47 ALA B N 1
ATOM 2768 C CA . ALA B 1 47 ? -16.734 -15.469 -6.641 1 95.69 47 ALA B CA 1
ATOM 2769 C C . ALA B 1 47 ? -17.531 -16.766 -6.738 1 95.69 47 ALA B C 1
ATOM 2771 O O . ALA B 1 47 ? -17.328 -17.688 -5.934 1 95.69 47 ALA B O 1
ATOM 2772 N N . GLN B 1 48 ? -18.312 -16.859 -7.715 1 94.38 48 GLN B N 1
ATOM 2773 C CA . GLN B 1 48 ? -19.109 -18.062 -7.926 1 94.38 48 GLN B CA 1
ATOM 2774 C C . GLN B 1 48 ? -18.219 -19.25 -8.297 1 94.38 48 GLN B C 1
ATOM 2776 O O . GLN B 1 48 ? -18.422 -20.359 -7.82 1 94.38 48 GLN B O 1
ATOM 2781 N N . TRP B 1 49 ? -17.328 -18.953 -9.117 1 91.62 49 TRP B N 1
ATOM 2782 C CA . TRP B 1 49 ? -16.359 -19.984 -9.5 1 91.62 49 TRP B CA 1
ATOM 2783 C C . TRP B 1 49 ? -15.578 -20.484 -8.289 1 91.62 49 TRP B C 1
ATOM 2785 O O . TRP B 1 49 ? -15.352 -21.688 -8.133 1 91.62 49 TRP B O 1
ATOM 2795 N N . THR B 1 50 ? -15.133 -19.562 -7.477 1 94.94 50 THR B N 1
ATOM 2796 C CA . THR B 1 50 ? -14.414 -19.922 -6.258 1 94.94 50 THR B CA 1
ATOM 2797 C C . THR B 1 50 ? -15.273 -20.812 -5.363 1 94.94 50 THR B C 1
ATOM 2799 O O . THR B 1 50 ? -14.789 -21.797 -4.828 1 94.94 50 THR B O 1
ATOM 2802 N N . ALA B 1 51 ? -16.531 -20.406 -5.246 1 96.12 51 ALA B N 1
ATOM 2803 C CA . ALA B 1 51 ? -17.453 -21.188 -4.422 1 96.12 51 ALA B CA 1
ATOM 2804 C C . ALA B 1 51 ? -17.578 -22.609 -4.926 1 96.12 51 ALA B C 1
ATOM 2806 O O . ALA B 1 51 ? -17.562 -23.562 -4.133 1 96.12 51 ALA B O 1
ATOM 2807 N N . LYS B 1 52 ? -17.688 -22.781 -6.176 1 94.5 52 LYS B N 1
ATOM 2808 C CA . LYS B 1 52 ? -17.828 -24.094 -6.785 1 94.5 52 LYS B CA 1
ATOM 2809 C C . LYS B 1 52 ? -16.578 -24.953 -6.551 1 94.5 52 LYS B C 1
ATOM 2811 O O . LYS B 1 52 ? -16.688 -26.125 -6.211 1 94.5 52 LYS B O 1
ATOM 2816 N N . THR B 1 53 ? -15.453 -24.375 -6.746 1 93.5 53 THR B N 1
ATOM 2817 C CA . THR B 1 53 ? -14.195 -25.094 -6.574 1 93.5 53 THR B CA 1
ATOM 2818 C C . THR B 1 53 ? -13.992 -25.484 -5.117 1 93.5 53 THR B C 1
ATOM 2820 O O . THR B 1 53 ? -13.531 -26.594 -4.832 1 93.5 53 THR B O 1
ATOM 2823 N N . CYS B 1 54 ? -14.32 -24.609 -4.191 1 96.62 54 CYS B N 1
ATOM 2824 C CA . CYS B 1 54 ? -14.227 -24.906 -2.768 1 96.62 54 CYS B CA 1
ATOM 2825 C C . CYS B 1 54 ? -15.133 -26.062 -2.393 1 96.62 54 CYS B C 1
ATOM 2827 O O . CYS B 1 54 ? -14.719 -26.969 -1.659 1 96.62 54 CYS B O 1
ATOM 2829 N N . LYS B 1 55 ? -16.328 -26.016 -2.928 1 95.62 55 LYS B N 1
ATOM 2830 C CA . LYS B 1 55 ? -17.266 -27.109 -2.662 1 95.62 55 LYS B CA 1
ATOM 2831 C C . LYS B 1 55 ? -16.703 -28.438 -3.123 1 95.62 55 LYS B C 1
ATOM 2833 O O . LYS B 1 55 ? -16.844 -29.453 -2.426 1 95.62 55 LYS B O 1
ATOM 2838 N N . GLN B 1 56 ? -16.031 -28.438 -4.18 1 93.5 56 GLN B N 1
ATOM 2839 C CA . GLN B 1 56 ? -15.453 -29.641 -4.758 1 93.5 56 GLN B CA 1
ATOM 2840 C C . GLN B 1 56 ? -14.359 -30.203 -3.861 1 93.5 56 GLN B C 1
ATOM 2842 O O . GLN B 1 56 ? -14.18 -31.422 -3.781 1 93.5 56 GLN B O 1
ATOM 2847 N N . THR B 1 57 ? -13.578 -29.375 -3.23 1 96.5 57 THR B N 1
ATOM 2848 C CA . THR B 1 57 ? -12.43 -29.828 -2.451 1 96.5 57 THR B CA 1
ATOM 2849 C C . THR B 1 57 ? -12.82 -30.031 -0.991 1 96.5 57 THR B C 1
ATOM 2851 O O . THR B 1 57 ? -12.062 -30.641 -0.225 1 96.5 57 THR B O 1
ATOM 2854 N N . GLY B 1 58 ? -14 -29.547 -0.505 1 97 58 GLY B N 1
ATOM 2855 C CA . GLY B 1 58 ? -14.445 -29.719 0.868 1 97 58 GLY B CA 1
ATOM 2856 C C . GLY B 1 58 ? -14.172 -28.5 1.732 1 97 58 GLY B C 1
ATOM 2857 O O . GLY B 1 58 ? -14.273 -28.562 2.959 1 97 58 GLY B O 1
ATOM 2858 N N . ILE B 1 59 ? -13.836 -27.391 1.121 1 98.12 59 ILE B N 1
ATOM 2859 C CA . ILE B 1 59 ? -13.617 -26.125 1.819 1 98.12 59 ILE B CA 1
ATOM 2860 C C . ILE B 1 59 ? -14.938 -25.375 1.944 1 98.12 59 ILE B C 1
ATOM 2862 O O . ILE B 1 59 ? -15.727 -25.328 0.998 1 98.12 59 ILE B O 1
ATOM 2866 N N . GLU B 1 60 ? -15.234 -24.875 3.115 1 98.19 60 GLU B N 1
ATOM 2867 C CA . GLU B 1 60 ? -16.391 -24 3.287 1 98.19 60 GLU B CA 1
ATOM 2868 C C . GLU B 1 60 ? -16.094 -22.609 2.756 1 98.19 60 GLU B C 1
ATOM 2870 O O . GLU B 1 60 ? -15.047 -22.031 3.045 1 98.19 60 GLU B O 1
ATOM 2875 N N . PHE B 1 61 ? -17.016 -22.156 1.926 1 98.5 61 PHE B N 1
ATOM 2876 C CA . PHE B 1 61 ? -16.859 -20.828 1.341 1 98.5 61 PHE B CA 1
ATOM 2877 C C . PHE B 1 61 ? -18.047 -19.938 1.679 1 98.5 61 PHE B C 1
ATOM 2879 O O . PHE B 1 61 ? -19.203 -20.359 1.543 1 98.5 61 PHE B O 1
ATOM 2886 N N . GLU B 1 62 ? -17.812 -18.75 2.16 1 98.56 62 GLU B N 1
ATOM 2887 C CA . GLU B 1 62 ? -18.844 -17.75 2.42 1 98.56 62 GLU B CA 1
ATOM 2888 C C . GLU B 1 62 ? -18.562 -16.453 1.659 1 98.56 62 GLU B C 1
ATOM 2890 O O . GLU B 1 62 ? -17.516 -15.836 1.85 1 98.56 62 GLU B O 1
ATOM 2895 N N . LEU B 1 63 ? -19.469 -16.141 0.788 1 98.31 63 LEU B N 1
ATOM 2896 C CA . LEU B 1 63 ? -19.391 -14.859 0.11 1 98.31 63 LEU B CA 1
ATOM 2897 C C . LEU B 1 63 ? -20.109 -13.781 0.91 1 98.31 63 LEU B C 1
ATOM 2899 O O . LEU B 1 63 ? -21.312 -13.883 1.16 1 98.31 63 LEU B O 1
ATOM 2903 N N . ARG B 1 64 ? -19.391 -12.789 1.354 1 98.44 64 ARG B N 1
ATOM 2904 C CA . ARG B 1 64 ? -19.953 -11.648 2.066 1 98.44 64 ARG B CA 1
ATOM 2905 C C . ARG B 1 64 ? -19.984 -10.414 1.179 1 98.44 64 ARG B C 1
ATOM 2907 O O . ARG B 1 64 ? -18.938 -9.93 0.732 1 98.44 64 ARG B O 1
ATOM 2914 N N . GLU B 1 65 ? -21.172 -10.008 0.919 1 98 65 GLU B N 1
ATOM 2915 C CA . GLU B 1 65 ? -21.344 -8.789 0.134 1 98 65 GLU B CA 1
ATOM 2916 C C . GLU B 1 65 ? -21.594 -7.586 1.033 1 98 65 GLU B C 1
ATOM 2918 O O . GLU B 1 65 ? -22.312 -7.688 2.029 1 98 65 GLU B O 1
ATOM 2923 N N . CYS B 1 66 ? -20.984 -6.457 0.753 1 97.75 66 CYS B N 1
ATOM 2924 C CA . CYS B 1 66 ? -21.172 -5.23 1.521 1 97.75 66 CYS B CA 1
ATOM 2925 C C . CYS B 1 66 ? -20.812 -4.004 0.688 1 97.75 66 CYS B C 1
ATOM 2927 O O . CYS B 1 66 ? -20.125 -4.117 -0.322 1 97.75 66 CYS B O 1
ATOM 2929 N N . PRO B 1 67 ? -21.406 -2.877 1.052 1 96.62 67 PRO B N 1
ATOM 2930 C CA . PRO B 1 67 ? -20.906 -1.647 0.428 1 96.62 67 PRO B CA 1
ATOM 2931 C C . PRO B 1 67 ? -19.406 -1.437 0.641 1 96.62 67 PRO B C 1
ATOM 2933 O O . PRO B 1 67 ? -18.875 -1.838 1.674 1 96.62 67 PRO B O 1
ATOM 2936 N N . ARG B 1 68 ? -18.797 -0.833 -0.366 1 96.12 68 ARG B N 1
ATOM 2937 C CA . ARG B 1 68 ? -17.344 -0.63 -0.281 1 96.12 68 ARG B CA 1
ATOM 2938 C C . ARG B 1 68 ? -16.984 0.182 0.957 1 96.12 68 ARG B C 1
ATOM 2940 O O . ARG B 1 68 ? -15.914 -0.015 1.54 1 96.12 68 ARG B O 1
ATOM 2947 N N . THR B 1 69 ? -17.844 1.098 1.471 1 95.88 69 THR B N 1
ATOM 2948 C CA . THR B 1 69 ? -17.562 1.962 2.613 1 95.88 69 THR B CA 1
ATOM 2949 C C . THR B 1 69 ? -17.578 1.163 3.912 1 95.88 69 THR B C 1
ATOM 2951 O O . THR B 1 69 ? -17.109 1.641 4.949 1 95.88 69 THR B O 1
ATOM 2954 N N . GLU B 1 70 ? -18.062 -0.071 3.902 1 97.12 70 GLU B N 1
ATOM 2955 C CA . GLU B 1 70 ? -18.141 -0.91 5.094 1 97.12 70 GLU B CA 1
ATOM 2956 C C . GLU B 1 70 ? -17.109 -2.031 5.051 1 97.12 70 GLU B C 1
ATOM 2958 O O . GLU B 1 70 ? -16.938 -2.771 6.023 1 97.12 70 GLU B O 1
ATOM 2963 N N . LEU B 1 71 ? -16.438 -2.141 4 1 98.19 71 LEU B N 1
ATOM 2964 C CA . LEU B 1 71 ? -15.562 -3.277 3.73 1 98.19 71 LEU B CA 1
ATOM 2965 C C . LEU B 1 71 ? -14.508 -3.424 4.82 1 98.19 71 LEU B C 1
ATOM 2967 O O . LEU B 1 71 ? -14.305 -4.516 5.355 1 98.19 71 LEU B O 1
ATOM 2971 N N . GLU B 1 72 ? -13.836 -2.312 5.152 1 97.44 72 GLU B N 1
ATOM 2972 C CA . GLU B 1 72 ? -12.75 -2.379 6.125 1 97.44 72 GLU B CA 1
ATOM 2973 C C . GLU B 1 72 ? -13.242 -2.936 7.461 1 97.44 72 GLU B C 1
ATOM 2975 O O . GLU B 1 72 ? -12.609 -3.824 8.039 1 97.44 72 GLU B O 1
ATOM 2980 N N . ASP B 1 73 ? -14.359 -2.449 7.926 1 97.12 73 ASP B N 1
ATOM 2981 C CA . ASP B 1 73 ? -14.906 -2.912 9.195 1 97.12 73 ASP B CA 1
ATOM 2982 C C . ASP B 1 73 ? -15.258 -4.398 9.141 1 97.12 73 ASP B C 1
ATOM 2984 O O . ASP B 1 73 ? -15.031 -5.133 10.102 1 97.12 73 ASP B O 1
ATOM 2988 N N . LYS B 1 74 ? -15.805 -4.785 8.008 1 98.56 74 LYS B N 1
ATOM 2989 C CA . LYS B 1 74 ? -16.172 -6.188 7.844 1 98.56 74 LYS B CA 1
ATOM 2990 C C . LYS B 1 74 ? -14.938 -7.082 7.812 1 98.56 74 LYS B C 1
ATOM 2992 O O . LYS B 1 74 ? -14.961 -8.195 8.336 1 98.56 74 LYS B O 1
ATOM 2997 N N . ILE B 1 75 ? -13.906 -6.629 7.23 1 98.75 75 ILE B N 1
ATOM 2998 C CA . ILE B 1 75 ? -12.648 -7.363 7.203 1 98.75 75 ILE B CA 1
ATOM 2999 C C . ILE B 1 75 ? -12.094 -7.488 8.625 1 98.75 75 ILE B C 1
ATOM 3001 O O . ILE B 1 75 ? -11.664 -8.57 9.031 1 98.75 75 ILE B O 1
ATOM 3005 N N . VAL B 1 76 ? -12.086 -6.406 9.375 1 98.25 76 VAL B N 1
ATOM 3006 C CA . VAL B 1 76 ? -11.57 -6.402 10.742 1 98.25 76 VAL B CA 1
ATOM 3007 C C . VAL B 1 76 ? -12.359 -7.402 11.586 1 98.25 76 VAL B C 1
ATOM 3009 O O . VAL B 1 76 ? -11.773 -8.148 12.383 1 98.25 76 VAL B O 1
ATOM 3012 N N . GLU B 1 77 ? -13.688 -7.43 11.367 1 98.5 77 GLU B N 1
ATOM 3013 C CA . GLU B 1 77 ? -14.523 -8.414 12.055 1 98.5 77 GLU B CA 1
ATOM 3014 C C . GLU B 1 77 ? -14.086 -9.836 11.727 1 98.5 77 GLU B C 1
ATOM 3016 O O . GLU B 1 77 ? -13.984 -10.68 12.617 1 98.5 77 GLU B O 1
ATOM 3021 N N . ALA B 1 78 ? -13.844 -10.062 10.5 1 98.75 78 ALA B N 1
ATOM 3022 C CA . ALA B 1 78 ? -13.438 -11.398 10.055 1 98.75 78 ALA B CA 1
ATOM 3023 C C . ALA B 1 78 ? -12.047 -11.75 10.578 1 98.75 78 ALA B C 1
ATOM 3025 O O . ALA B 1 78 ? -11.766 -12.914 10.891 1 98.75 78 ALA B O 1
ATOM 3026 N N . ASN B 1 79 ? -11.172 -10.75 10.633 1 98.62 79 ASN B N 1
ATOM 3027 C CA . ASN B 1 79 ? -9.852 -10.961 11.219 1 98.62 79 ASN B CA 1
ATOM 3028 C C . ASN B 1 79 ? -9.938 -11.539 12.625 1 98.62 79 ASN B C 1
ATOM 3030 O O . ASN B 1 79 ? -9.117 -12.375 13.016 1 98.62 79 ASN B O 1
ATOM 3034 N N . GLU B 1 80 ? -10.914 -11.117 13.359 1 98 80 GLU B N 1
ATOM 3035 C CA . GLU B 1 80 ? -11.023 -11.445 14.781 1 98 80 GLU B CA 1
ATOM 3036 C C . GLU B 1 80 ? -11.914 -12.664 15 1 98 80 GLU B C 1
ATOM 3038 O O . GLU B 1 80 ? -12.047 -13.148 16.125 1 98 80 GLU B O 1
ATOM 3043 N N . ASP B 1 81 ? -12.555 -13.172 13.984 1 98.19 81 ASP B N 1
ATOM 3044 C CA . ASP B 1 81 ? -13.453 -14.312 14.078 1 98.19 81 ASP B CA 1
ATOM 3045 C C . ASP B 1 81 ? -12.68 -15.633 14.023 1 98.19 81 ASP B C 1
ATOM 3047 O O . ASP B 1 81 ? -12.148 -16 12.977 1 98.19 81 ASP B O 1
ATOM 3051 N N . GLU B 1 82 ? -12.664 -16.359 15.078 1 96.88 82 GLU B N 1
ATOM 3052 C CA . GLU B 1 82 ? -11.891 -17.594 15.18 1 96.88 82 GLU B CA 1
ATOM 3053 C C . GLU B 1 82 ? -12.406 -18.656 14.211 1 96.88 82 GLU B C 1
ATOM 3055 O O . GLU B 1 82 ? -11.711 -19.625 13.914 1 96.88 82 GLU B O 1
ATOM 3060 N N . ASN B 1 83 ? -13.633 -18.438 13.727 1 97.38 83 ASN B N 1
ATOM 3061 C CA . ASN B 1 83 ? -14.219 -19.406 12.812 1 97.38 83 ASN B CA 1
ATOM 3062 C C . ASN B 1 83 ? -13.797 -19.141 11.367 1 97.38 83 ASN B C 1
ATOM 3064 O O . ASN B 1 83 ? -14.031 -19.969 10.484 1 97.38 83 ASN B O 1
ATOM 3068 N N . VAL B 1 84 ? -13.195 -18 11.102 1 98.62 84 VAL B N 1
ATOM 3069 C CA . VAL B 1 84 ? -12.719 -17.656 9.766 1 98.62 84 VAL B CA 1
ATOM 3070 C C . VAL B 1 84 ? -11.234 -18 9.641 1 98.62 84 VAL B C 1
ATOM 3072 O O . VAL B 1 84 ? -10.414 -17.562 10.453 1 98.62 84 VAL B O 1
ATOM 3075 N N . HIS B 1 85 ? -10.875 -18.781 8.586 1 98.69 85 HIS B N 1
ATOM 3076 C CA . HIS B 1 85 ? -9.508 -19.266 8.484 1 98.69 85 HIS B CA 1
ATOM 3077 C C . HIS B 1 85 ? -8.758 -18.609 7.336 1 98.69 85 HIS B C 1
ATOM 3079 O O . HIS B 1 85 ? -7.523 -18.641 7.289 1 98.69 85 HIS B O 1
ATOM 3085 N N . GLY B 1 86 ? -9.438 -18.094 6.418 1 98.81 86 GLY B N 1
ATOM 3086 C CA . GLY B 1 86 ? -8.883 -17.344 5.297 1 98.81 86 GLY B CA 1
ATOM 3087 C C . GLY B 1 86 ? -9.789 -16.234 4.816 1 98.81 86 GLY B C 1
ATOM 3088 O O . GLY B 1 86 ? -11.016 -16.344 4.902 1 98.81 86 GLY B O 1
ATOM 3089 N N . ILE B 1 87 ? -9.203 -15.195 4.34 1 98.94 87 ILE B N 1
ATOM 3090 C CA . ILE B 1 87 ? -9.93 -14.031 3.844 1 98.94 87 ILE B CA 1
ATOM 3091 C C . ILE B 1 87 ? -9.398 -13.648 2.465 1 98.94 87 ILE B C 1
ATOM 3093 O O . ILE B 1 87 ? -8.188 -13.648 2.234 1 98.94 87 ILE B O 1
ATOM 3097 N N . MET B 1 88 ? -10.273 -13.406 1.543 1 98.56 88 MET B N 1
ATOM 3098 C CA . MET B 1 88 ? -9.914 -12.797 0.265 1 98.56 88 MET B CA 1
ATOM 3099 C C . MET B 1 88 ? -10.891 -11.688 -0.106 1 98.56 88 MET B C 1
ATOM 3101 O O . MET B 1 88 ? -12.039 -11.695 0.334 1 98.56 88 MET B O 1
ATOM 3105 N N . VAL B 1 89 ? -10.43 -10.695 -0.795 1 98.44 89 VAL B N 1
ATOM 3106 C CA . VAL B 1 89 ? -11.234 -9.578 -1.268 1 98.44 89 VAL B CA 1
ATOM 3107 C C . VAL B 1 89 ? -11.211 -9.531 -2.793 1 98.44 89 VAL B C 1
ATOM 3109 O O . VAL B 1 89 ? -10.156 -9.719 -3.412 1 98.44 89 VAL B O 1
ATOM 3112 N N . TYR B 1 90 ? -12.359 -9.375 -3.365 1 97.44 90 TYR B N 1
ATOM 3113 C CA . TYR B 1 90 ? -12.43 -9.25 -4.816 1 97.44 90 TYR B CA 1
ATOM 3114 C C . TYR B 1 90 ? -12.156 -7.816 -5.254 1 97.44 90 TYR B C 1
ATOM 3116 O O . TYR B 1 90 ? -13.07 -6.992 -5.309 1 97.44 90 TYR B O 1
ATOM 3124 N N . TYR B 1 91 ? -10.938 -7.629 -5.637 1 95.44 91 TYR B N 1
ATOM 3125 C CA . TYR B 1 91 ? -10.492 -6.324 -6.109 1 95.44 91 TYR B CA 1
ATOM 3126 C C . TYR B 1 91 ? -10.789 -6.148 -7.594 1 95.44 91 TYR B C 1
ATOM 3128 O O . TYR B 1 91 ? -10.914 -7.129 -8.328 1 95.44 91 TYR B O 1
ATOM 3136 N N . PRO B 1 92 ? -10.758 -4.832 -8.07 1 94.12 92 PRO B N 1
ATOM 3137 C CA . PRO B 1 92 ? -10.594 -3.572 -7.34 1 94.12 92 PRO B CA 1
ATOM 3138 C C . PRO B 1 92 ? -11.859 -3.146 -6.602 1 94.12 92 PRO B C 1
ATOM 3140 O O . PRO B 1 92 ? -12.969 -3.441 -7.051 1 94.12 92 PRO B O 1
ATOM 3143 N N . VAL B 1 93 ? -11.703 -2.529 -5.477 1 95.62 93 VAL B N 1
ATOM 3144 C CA . VAL B 1 93 ? -12.82 -1.96 -4.73 1 95.62 93 VAL B CA 1
ATOM 3145 C C . VAL B 1 93 ? -12.844 -0.443 -4.906 1 95.62 93 VAL B C 1
ATOM 3147 O O . VAL B 1 93 ? -13.836 0.121 -5.363 1 95.62 93 VAL B O 1
ATOM 3150 N N . PHE B 1 94 ? -11.727 0.186 -4.582 1 90.94 94 PHE B N 1
ATOM 3151 C CA . PHE B 1 94 ? -11.562 1.621 -4.777 1 90.94 94 PHE B CA 1
ATOM 3152 C C . PHE B 1 94 ? -10.547 1.9 -5.883 1 90.94 94 PHE B C 1
ATOM 3154 O O . PHE B 1 94 ? -10.594 2.953 -6.523 1 90.94 94 PHE B O 1
ATOM 3161 N N . GLY B 1 95 ? -9.617 0.882 -5.992 1 86.94 95 GLY B N 1
ATOM 3162 C CA . GLY B 1 95 ? -8.5 1.045 -6.902 1 86.94 95 GLY B CA 1
ATOM 3163 C C . GLY B 1 95 ? -7.309 1.736 -6.266 1 86.94 95 GLY B C 1
ATOM 3164 O O . GLY B 1 95 ? -7.438 2.35 -5.203 1 86.94 95 GLY B O 1
ATOM 3165 N N . GLY B 1 96 ? -6.184 1.508 -6.832 1 85.06 96 GLY B N 1
ATOM 3166 C CA . GLY B 1 96 ? -4.996 2.264 -6.469 1 85.06 96 GLY B CA 1
ATOM 3167 C C . GLY B 1 96 ? -4.52 1.98 -5.055 1 85.06 96 GLY B C 1
ATOM 3168 O O . GLY B 1 96 ? -4.48 0.826 -4.625 1 85.06 96 GLY B O 1
ATOM 3169 N N . ALA B 1 97 ? -4.137 3.082 -4.371 1 88.56 97 ALA B N 1
ATOM 3170 C CA . ALA B 1 97 ? -3.484 3.014 -3.066 1 88.56 97 ALA B CA 1
ATOM 3171 C C . ALA B 1 97 ? -4.469 2.584 -1.981 1 88.56 97 ALA B C 1
ATOM 3173 O O . ALA B 1 97 ? -4.078 1.94 -1.003 1 88.56 97 ALA B O 1
ATOM 3174 N N . GLN B 1 98 ? -5.703 2.883 -2.117 1 92.5 98 GLN B N 1
ATOM 3175 C CA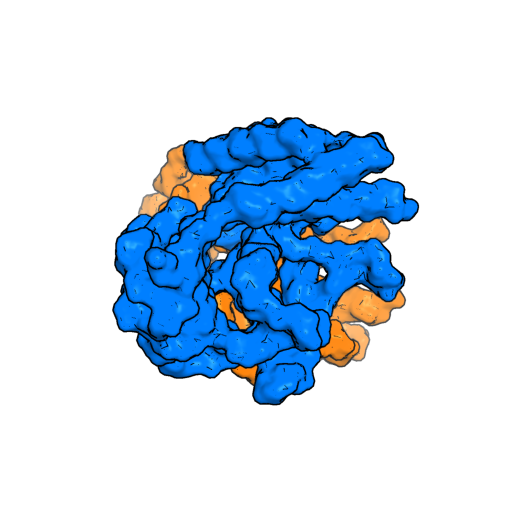 . GLN B 1 98 ? -6.676 2.506 -1.099 1 92.5 98 GLN B CA 1
ATOM 3176 C C . GLN B 1 98 ? -6.852 0.991 -1.04 1 92.5 98 GLN B C 1
ATOM 3178 O O . GLN B 1 98 ? -7.016 0.42 0.04 1 92.5 98 GLN B O 1
ATOM 3183 N N . ASP B 1 99 ? -6.836 0.34 -2.201 1 95.69 99 ASP B N 1
ATOM 3184 C CA . ASP B 1 99 ? -6.91 -1.118 -2.213 1 95.69 99 ASP B CA 1
ATOM 3185 C C . ASP B 1 99 ? -5.68 -1.736 -1.556 1 95.69 99 ASP B C 1
ATOM 3187 O O . ASP B 1 99 ? -5.773 -2.771 -0.894 1 95.69 99 ASP B O 1
ATOM 3191 N N . GLN B 1 100 ? -4.539 -1.115 -1.743 1 95.06 100 GLN B N 1
ATOM 3192 C CA . GLN B 1 100 ? -3.338 -1.602 -1.078 1 95.06 100 GLN B CA 1
ATOM 3193 C C . GLN B 1 100 ? -3.459 -1.48 0.438 1 95.06 100 GLN B C 1
ATOM 3195 O O . GLN B 1 100 ? -2.998 -2.354 1.175 1 95.06 100 GLN B O 1
ATOM 3200 N N . TYR B 1 101 ? -4.066 -0.384 0.844 1 96.44 101 TYR B N 1
ATOM 3201 C CA . TYR B 1 101 ? -4.359 -0.222 2.264 1 96.44 101 TYR B CA 1
ATOM 3202 C C . TYR B 1 101 ? -5.234 -1.359 2.773 1 96.44 101 TYR B C 1
ATOM 3204 O O . TYR B 1 101 ? -4.953 -1.946 3.822 1 96.44 101 TYR B O 1
ATOM 3212 N N . ILE B 1 102 ? -6.246 -1.745 2.014 1 97.62 102 ILE B N 1
ATOM 3213 C CA . ILE B 1 102 ? -7.168 -2.809 2.393 1 97.62 102 ILE B CA 1
ATOM 3214 C C . ILE B 1 102 ? -6.43 -4.145 2.436 1 97.62 102 ILE B C 1
ATOM 3216 O O . ILE B 1 102 ? -6.648 -4.953 3.338 1 97.62 102 ILE B O 1
ATOM 3220 N N . GLN B 1 103 ? -5.547 -4.355 1.468 1 97.81 103 GLN B N 1
ATOM 3221 C CA . GLN B 1 103 ? -4.754 -5.578 1.435 1 97.81 103 GLN B CA 1
ATOM 3222 C C . GLN B 1 103 ? -3.965 -5.762 2.729 1 97.81 103 GLN B C 1
ATOM 3224 O O . GLN B 1 103 ? -3.797 -6.883 3.207 1 97.81 103 GLN B O 1
ATOM 3229 N N . ASN B 1 104 ? -3.531 -4.629 3.287 1 98.06 104 ASN B N 1
ATOM 3230 C CA . ASN B 1 104 ? -2.736 -4.691 4.508 1 98.06 104 ASN B CA 1
ATOM 3231 C C . ASN B 1 104 ? -3.619 -4.719 5.754 1 98.06 104 ASN B C 1
ATOM 3233 O O . ASN B 1 104 ? -3.127 -4.91 6.867 1 98.06 104 ASN B O 1
ATOM 3237 N N . THR B 1 105 ? -4.926 -4.492 5.605 1 98.38 105 THR B N 1
ATOM 3238 C CA . THR B 1 105 ? -5.871 -4.598 6.711 1 98.38 105 THR B CA 1
ATOM 3239 C C . THR B 1 105 ? -6.234 -6.055 6.977 1 98.38 105 THR B C 1
ATOM 3241 O O . THR B 1 105 ? -6.551 -6.422 8.109 1 98.38 105 THR B O 1
ATOM 3244 N N . VAL B 1 106 ? -6.129 -6.879 5.906 1 98.75 106 VAL B N 1
ATOM 3245 C CA . VAL B 1 106 ? -6.332 -8.312 6.086 1 98.75 106 VAL B CA 1
ATOM 3246 C C . VAL B 1 106 ? -5.203 -8.891 6.934 1 98.75 106 VAL B C 1
ATOM 3248 O O . VAL B 1 106 ? -4.023 -8.688 6.637 1 98.75 106 VAL B O 1
ATOM 3251 N N . SER B 1 107 ? -5.555 -9.609 7.969 1 98.5 107 SER B N 1
ATOM 3252 C CA . SER B 1 107 ? -4.547 -10.227 8.828 1 98.5 107 SER B CA 1
ATOM 3253 C C . SER B 1 107 ? -3.656 -11.18 8.031 1 98.5 107 SER B C 1
ATOM 3255 O O . SER B 1 107 ? -4.148 -11.984 7.242 1 98.5 107 SER B O 1
ATOM 3257 N N . TYR B 1 108 ? -2.369 -11.086 8.312 1 97.94 108 TYR B N 1
ATOM 3258 C CA . TYR B 1 108 ? -1.456 -11.961 7.59 1 97.94 108 TYR B CA 1
ATOM 3259 C C . TYR B 1 108 ? -1.724 -13.422 7.926 1 97.94 108 TYR B C 1
ATOM 3261 O O . TYR B 1 108 ? -1.418 -14.312 7.129 1 97.94 108 TYR B O 1
ATOM 3269 N N . THR B 1 109 ? -2.346 -13.664 9.055 1 97.94 109 THR B N 1
ATOM 3270 C CA . THR B 1 109 ? -2.631 -15.039 9.445 1 97.94 109 THR B CA 1
ATOM 327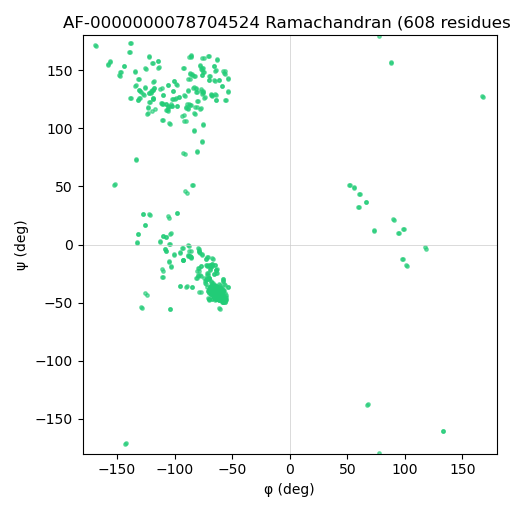1 C C . THR B 1 109 ? -3.85 -15.578 8.703 1 97.94 109 THR B C 1
ATOM 3273 O O . THR B 1 109 ? -4.18 -16.766 8.805 1 97.94 109 THR B O 1
ATOM 3276 N N . LYS B 1 110 ? -4.52 -14.75 7.938 1 98.75 110 LYS B N 1
ATOM 3277 C CA . LYS B 1 110 ? -5.719 -15.18 7.219 1 98.75 110 LYS B CA 1
ATOM 3278 C C . LYS B 1 110 ? -5.672 -14.734 5.758 1 98.75 110 LYS B C 1
ATOM 3280 O O . LYS B 1 110 ? -6.621 -14.961 5.008 1 98.75 110 LYS B O 1
ATOM 3285 N N . ASP B 1 111 ? -4.609 -14.102 5.363 1 98.75 111 ASP B N 1
ATOM 3286 C CA . ASP B 1 111 ? -4.43 -13.578 4.012 1 98.75 111 ASP B CA 1
ATOM 3287 C C . ASP B 1 111 ? -4.09 -14.703 3.031 1 98.75 111 ASP B C 1
ATOM 3289 O O . ASP B 1 111 ? -2.924 -14.906 2.689 1 98.75 111 ASP B O 1
ATOM 3293 N N . VAL B 1 112 ? -5.094 -15.32 2.453 1 98.75 112 VAL B N 1
ATOM 3294 C CA . VAL B 1 112 ? -4.898 -16.484 1.587 1 98.75 112 VAL B CA 1
ATOM 3295 C C . VAL B 1 112 ? -4.262 -16.031 0.271 1 98.75 112 VAL B C 1
ATOM 3297 O O . VAL B 1 112 ? -3.703 -16.859 -0.463 1 98.75 112 VAL B O 1
ATOM 3300 N N . GLU B 1 113 ? -4.332 -14.766 -0.037 1 98.19 113 GLU B N 1
ATOM 3301 C CA . GLU B 1 113 ? -3.852 -14.281 -1.325 1 98.19 113 GLU B CA 1
ATOM 3302 C C . GLU B 1 113 ? -2.395 -13.836 -1.235 1 98.19 113 GLU B C 1
ATOM 3304 O O . GLU B 1 113 ? -1.76 -13.562 -2.256 1 98.19 113 GLU B O 1
ATOM 3309 N N . GLY B 1 114 ? -1.882 -13.695 0.006 1 98 114 GLY B N 1
ATOM 3310 C CA . GLY B 1 114 ? -0.493 -13.312 0.204 1 98 114 GLY B CA 1
ATOM 3311 C C . GLY B 1 114 ? -0.186 -11.906 -0.273 1 98 114 GLY B C 1
ATOM 3312 O O . GLY B 1 114 ? 0.893 -11.648 -0.811 1 98 114 GLY B O 1
ATOM 3313 N N . LEU B 1 115 ? -1.125 -10.977 -0.106 1 97.44 115 LEU B N 1
ATOM 3314 C CA . LEU B 1 115 ? -0.989 -9.656 -0.72 1 97.44 115 LEU B CA 1
ATOM 3315 C C . LEU B 1 115 ? -0.511 -8.625 0.299 1 97.44 115 LEU B C 1
ATOM 3317 O O . LEU B 1 115 ? -0.141 -7.512 -0.067 1 97.44 115 LEU B O 1
ATOM 3321 N N . CYS B 1 116 ? -0.447 -8.953 1.568 1 97.69 116 CYS B N 1
ATOM 3322 C CA . CYS B 1 116 ? -0.011 -8.008 2.586 1 97.69 116 CYS B CA 1
ATOM 3323 C C . CYS B 1 116 ? 1.482 -7.727 2.467 1 97.69 116 CYS B C 1
ATOM 3325 O O . CYS B 1 116 ? 2.213 -8.492 1.833 1 97.69 116 CYS B O 1
ATOM 3327 N N . HIS B 1 117 ? 1.942 -6.668 3.045 1 97.69 117 HIS B N 1
ATOM 3328 C CA . HIS B 1 117 ? 3.338 -6.254 2.953 1 97.69 117 HIS B CA 1
ATOM 3329 C C . HIS B 1 117 ? 4.27 -7.336 3.492 1 97.69 117 HIS B C 1
ATOM 3331 O O . HIS B 1 117 ? 5.32 -7.602 2.908 1 97.69 117 HIS B O 1
ATOM 3337 N N . LYS B 1 118 ? 3.896 -7.98 4.578 1 97.56 118 LYS B N 1
ATOM 3338 C CA . LYS B 1 118 ? 4.742 -8.984 5.219 1 97.56 118 LYS B CA 1
ATOM 3339 C C . LYS B 1 118 ? 5.117 -10.094 4.238 1 97.56 118 LYS B C 1
ATOM 3341 O O . LYS B 1 118 ? 6.297 -10.422 4.094 1 97.56 118 LYS B O 1
ATOM 3346 N N . TYR B 1 119 ? 4.152 -10.625 3.561 1 97.88 119 TYR B N 1
ATOM 3347 C CA . TYR B 1 119 ? 4.402 -11.734 2.646 1 97.88 119 TYR B CA 1
ATOM 3348 C C . TYR B 1 119 ? 5.164 -11.266 1.413 1 97.88 119 TYR B C 1
ATOM 3350 O O . TYR B 1 119 ? 6.07 -11.953 0.934 1 97.88 119 TYR B O 1
ATOM 3358 N N . ARG B 1 120 ? 4.855 -10.117 0.868 1 96.56 120 ARG B N 1
ATOM 3359 C CA . ARG B 1 120 ? 5.57 -9.578 -0.286 1 96.56 120 ARG B CA 1
ATOM 3360 C C . ARG B 1 120 ? 7.027 -9.289 0.056 1 96.56 120 ARG B C 1
ATOM 3362 O O . ARG B 1 120 ? 7.934 -9.672 -0.693 1 96.56 120 ARG B O 1
ATOM 3369 N N . TYR B 1 121 ? 7.18 -8.633 1.2 1 97.44 121 TYR B N 1
ATOM 3370 C CA . TYR B 1 121 ? 8.523 -8.32 1.66 1 97.44 121 TYR B CA 1
ATOM 3371 C C . TYR B 1 121 ? 9.359 -9.594 1.814 1 97.44 121 TYR B C 1
ATOM 3373 O O . TYR B 1 121 ? 10.484 -9.664 1.329 1 97.44 121 TYR B O 1
ATOM 3381 N N . ASN B 1 122 ? 8.773 -10.609 2.529 1 96.94 122 ASN B N 1
ATOM 3382 C CA . ASN B 1 122 ? 9.484 -11.867 2.732 1 96.94 122 ASN B CA 1
ATOM 3383 C C . ASN B 1 122 ? 9.828 -12.539 1.406 1 96.94 122 ASN B C 1
ATOM 3385 O O . ASN B 1 122 ? 10.945 -13.031 1.228 1 96.94 122 ASN B O 1
ATOM 3389 N N . MET B 1 123 ? 8.891 -12.492 0.513 1 96.06 123 MET B N 1
ATOM 3390 C CA . MET B 1 123 ? 9.102 -13.109 -0.793 1 96.06 123 MET B CA 1
ATOM 3391 C C . MET B 1 123 ? 10.227 -12.406 -1.548 1 96.06 123 MET B C 1
ATOM 3393 O O . MET B 1 123 ? 11.125 -13.062 -2.082 1 96.06 123 MET B O 1
ATOM 3397 N N . TYR B 1 124 ? 10.242 -11.047 -1.552 1 95.94 124 TYR B N 1
ATOM 3398 C CA . TYR B 1 124 ? 11.242 -10.273 -2.271 1 95.94 124 TYR B CA 1
ATOM 3399 C C . TYR B 1 124 ? 12.633 -10.484 -1.677 1 95.94 124 TYR B C 1
ATOM 3401 O O . TYR B 1 124 ? 13.641 -10.391 -2.385 1 95.94 124 TYR B O 1
ATOM 3409 N N . HIS B 1 125 ? 12.633 -10.836 -0.422 1 94.88 125 HIS B N 1
ATOM 3410 C CA . HIS B 1 125 ? 13.914 -10.992 0.262 1 94.88 125 HIS B CA 1
ATOM 3411 C C . HIS B 1 125 ? 14.281 -12.461 0.419 1 94.88 125 HIS B C 1
ATOM 3413 O O . HIS B 1 125 ? 15.195 -12.797 1.177 1 94.88 125 HIS B O 1
ATOM 3419 N N . ASN B 1 126 ? 13.547 -13.273 -0.222 1 92.69 126 ASN B N 1
ATOM 3420 C CA . ASN B 1 126 ? 13.781 -14.711 -0.235 1 92.69 126 ASN B CA 1
ATOM 3421 C C . ASN B 1 126 ? 13.734 -15.305 1.171 1 92.69 126 ASN B C 1
ATOM 3423 O O . ASN B 1 126 ? 14.5 -16.203 1.497 1 92.69 126 ASN B O 1
ATOM 3427 N N . ILE B 1 127 ? 12.883 -14.695 2.051 1 93.94 127 ILE B N 1
ATOM 3428 C CA . ILE B 1 127 ? 12.547 -15.242 3.359 1 93.94 127 ILE B CA 1
ATOM 3429 C C . ILE B 1 127 ? 11.383 -16.219 3.23 1 93.94 127 ILE B C 1
ATOM 3431 O O . ILE B 1 127 ? 10.258 -15.812 2.918 1 93.94 127 ILE B O 1
ATOM 3435 N N . ARG B 1 128 ? 11.547 -17.422 3.582 1 92.31 128 ARG B N 1
ATOM 3436 C CA . ARG B 1 128 ? 10.594 -18.453 3.203 1 92.31 128 ARG B CA 1
ATOM 3437 C C . ARG B 1 128 ? 9.727 -18.859 4.391 1 92.31 128 ARG B C 1
ATOM 3439 O O . ARG B 1 128 ? 8.703 -19.531 4.223 1 92.31 128 ARG B O 1
ATOM 3446 N N . PHE B 1 129 ? 10.195 -18.453 5.582 1 96.12 129 PHE B N 1
ATOM 3447 C CA . PHE B 1 129 ? 9.477 -18.875 6.777 1 96.12 129 PHE B CA 1
ATOM 3448 C C . PHE B 1 129 ? 9.078 -17.672 7.621 1 96.12 129 PHE B C 1
ATOM 3450 O O . PHE B 1 129 ? 9.812 -16.672 7.676 1 96.12 129 PHE B O 1
ATOM 3457 N N . LEU B 1 130 ? 8.008 -17.75 8.352 1 94.56 130 LEU B N 1
ATOM 3458 C CA . LEU B 1 130 ? 7.496 -16.719 9.234 1 94.56 130 LEU B CA 1
ATOM 3459 C C . LEU B 1 130 ? 8.25 -16.719 10.562 1 94.56 130 LEU B C 1
ATOM 3461 O O . LEU B 1 130 ? 8.297 -15.703 11.258 1 94.56 130 LEU B O 1
ATOM 3465 N N . ASP B 1 131 ? 8.711 -17.891 10.891 1 93.62 131 ASP B N 1
ATOM 3466 C CA . ASP B 1 131 ? 9.32 -18.062 12.203 1 93.62 131 ASP B CA 1
ATOM 3467 C C . ASP B 1 131 ? 10.758 -18.562 12.086 1 93.62 131 ASP B C 1
ATOM 3469 O O . ASP B 1 131 ? 11.117 -19.203 11.094 1 93.62 131 ASP B O 1
ATOM 3473 N N . LYS B 1 132 ? 11.547 -18.422 13.109 1 91.38 132 LYS B N 1
ATOM 3474 C CA . LYS B 1 132 ? 12.953 -18.812 13.125 1 91.38 132 LYS B CA 1
ATOM 3475 C C . LYS B 1 132 ? 13.102 -20.328 13.109 1 91.38 132 LYS B C 1
ATOM 3477 O O . LYS B 1 132 ? 14.062 -20.859 12.531 1 91.38 132 LYS B O 1
ATOM 3482 N N . LYS B 1 133 ? 12.078 -21.047 13.688 1 93.19 133 LYS B N 1
ATOM 3483 C CA . LYS B 1 133 ? 12.109 -22.5 13.773 1 93.19 133 LYS B CA 1
ATOM 3484 C C . LYS B 1 133 ? 11.75 -23.141 12.43 1 93.19 133 LYS B C 1
ATOM 3486 O O . LYS B 1 133 ? 11.805 -24.359 12.281 1 93.19 133 LYS B O 1
ATOM 3491 N N . GLU B 1 134 ? 11.32 -22.312 11.438 1 92.94 134 GLU B N 1
ATOM 3492 C CA . GLU B 1 134 ? 11.008 -22.734 10.078 1 92.94 134 GLU B CA 1
ATOM 3493 C C . GLU B 1 134 ? 9.875 -23.766 10.062 1 92.94 134 GLU B C 1
ATOM 3495 O O . GLU B 1 134 ? 9.969 -24.797 9.391 1 92.94 134 GLU B O 1
ATOM 3500 N N . THR B 1 135 ? 8.852 -23.484 10.859 1 93.12 135 THR B N 1
ATOM 3501 C CA . THR B 1 135 ? 7.711 -24.391 10.93 1 93.12 135 THR B CA 1
ATOM 3502 C C . THR B 1 135 ? 6.531 -23.828 10.141 1 93.12 135 THR B C 1
ATOM 3504 O O . THR B 1 135 ? 5.598 -24.562 9.812 1 93.12 135 THR B O 1
ATOM 3507 N N . GLN B 1 136 ? 6.578 -22.562 9.875 1 95.56 136 GLN B N 1
ATOM 3508 C CA . GLN B 1 136 ? 5.504 -21.922 9.133 1 95.56 136 GLN B CA 1
ATOM 3509 C C . GLN B 1 136 ? 6.035 -21.219 7.883 1 95.56 136 GLN B C 1
ATOM 3511 O O . GLN B 1 136 ? 6.703 -20.188 7.977 1 95.56 136 GLN B O 1
ATOM 3516 N N . LYS B 1 137 ? 5.684 -21.734 6.766 1 95.56 137 LYS B N 1
ATOM 3517 C CA . LYS B 1 137 ? 6.129 -21.156 5.5 1 95.56 137 LYS B CA 1
ATOM 3518 C C . LYS B 1 137 ? 5.379 -19.859 5.195 1 95.56 137 LYS B C 1
ATOM 3520 O O . LYS B 1 137 ? 4.199 -19.719 5.523 1 95.56 137 LYS B O 1
ATOM 3525 N N . CYS B 1 138 ? 6.078 -18.953 4.512 1 97.06 138 CYS B N 1
ATOM 3526 C CA . CYS B 1 138 ? 5.422 -17.734 4.051 1 97.06 138 CYS B CA 1
ATOM 3527 C C . CYS B 1 138 ? 4.438 -18.031 2.93 1 97.06 138 CYS B C 1
ATOM 3529 O O . CYS B 1 138 ? 4.711 -18.859 2.061 1 97.06 138 CYS B O 1
ATOM 3531 N N . ILE B 1 139 ? 3.369 -17.344 2.994 1 97.81 139 ILE B N 1
ATOM 3532 C CA . ILE B 1 139 ? 2.373 -17.453 1.934 1 97.81 139 ILE B CA 1
ATOM 3533 C C . ILE B 1 139 ? 2.857 -16.703 0.696 1 97.81 139 ILE B C 1
ATOM 3535 O O . ILE B 1 139 ? 3.383 -15.586 0.801 1 97.81 139 ILE B O 1
ATOM 3539 N N . ILE B 1 140 ? 2.77 -17.344 -0.472 1 97.69 140 ILE B N 1
ATOM 3540 C CA . ILE B 1 140 ? 3.094 -16.734 -1.756 1 97.69 140 ILE B CA 1
ATOM 3541 C C . ILE B 1 140 ? 1.811 -16.312 -2.465 1 97.69 140 ILE B C 1
ATOM 3543 O O . ILE B 1 140 ? 0.806 -17.031 -2.426 1 97.69 140 ILE B O 1
ATOM 3547 N N . PRO B 1 141 ? 1.854 -15.133 -3.125 1 98.19 141 PRO B N 1
ATOM 3548 C CA . PRO B 1 141 ? 0.653 -14.711 -3.85 1 98.19 141 PRO B CA 1
ATOM 3549 C C . PRO B 1 141 ? 0.15 -15.773 -4.824 1 98.19 141 PRO B C 1
ATOM 3551 O O . PRO B 1 141 ? 0.951 -16.438 -5.488 1 98.19 141 PRO B O 1
ATOM 3554 N N . CYS B 1 142 ? -1.132 -15.93 -4.953 1 98 142 CYS B N 1
ATOM 3555 C CA . CYS B 1 142 ? -1.761 -17.078 -5.605 1 98 142 CYS B CA 1
ATOM 3556 C C . CYS B 1 142 ? -1.395 -17.125 -7.086 1 98 142 CYS B C 1
ATOM 3558 O O . CYS B 1 142 ? -1 -18.172 -7.594 1 98 142 CYS B O 1
ATOM 3560 N N . THR B 1 143 ? -1.506 -15.977 -7.762 1 97.75 143 THR B N 1
ATOM 3561 C CA . THR B 1 143 ? -1.303 -15.977 -9.203 1 97.75 143 THR B CA 1
ATOM 3562 C C . THR B 1 143 ? 0.167 -16.203 -9.547 1 97.75 143 THR B C 1
ATOM 3564 O O . THR B 1 143 ? 0.491 -17.047 -10.383 1 97.75 143 THR B O 1
ATOM 3567 N N . PRO B 1 144 ? 1.107 -15.539 -8.922 1 98.38 144 PRO B N 1
ATOM 3568 C CA . PRO B 1 144 ? 2.521 -15.867 -9.125 1 98.38 144 PRO B CA 1
ATOM 3569 C C . PRO B 1 144 ? 2.83 -17.328 -8.812 1 98.38 144 PRO B C 1
ATOM 3571 O O . PRO B 1 144 ? 3.541 -17.984 -9.586 1 98.38 144 PRO B O 1
ATOM 3574 N N . LEU B 1 145 ? 2.264 -17.812 -7.754 1 98.12 145 LEU B N 1
ATOM 3575 C CA . LEU B 1 145 ? 2.486 -19.203 -7.383 1 98.12 145 LEU B CA 1
ATOM 3576 C C . LEU B 1 145 ? 1.93 -20.141 -8.445 1 98.12 145 LEU B C 1
ATOM 3578 O O . LEU B 1 145 ? 2.555 -21.156 -8.773 1 98.12 145 LEU B O 1
ATOM 3582 N N . ALA B 1 146 ? 0.773 -19.812 -8.945 1 98.56 146 ALA B N 1
ATOM 3583 C CA . ALA B 1 146 ? 0.176 -20.609 -10.023 1 98.56 146 ALA B CA 1
ATOM 3584 C C . ALA B 1 146 ? 1.091 -20.656 -11.242 1 98.56 146 ALA B C 1
ATOM 3586 O O . ALA B 1 146 ? 1.291 -21.719 -11.828 1 98.56 146 ALA B O 1
ATOM 3587 N N . ALA B 1 147 ? 1.646 -19.547 -11.594 1 98.56 147 ALA B N 1
ATOM 3588 C CA . ALA B 1 147 ? 2.574 -19.484 -12.719 1 98.56 147 ALA B CA 1
ATOM 3589 C C . ALA B 1 147 ? 3.791 -20.375 -12.469 1 98.56 147 ALA B C 1
ATOM 3591 O O . ALA B 1 147 ? 4.23 -21.109 -13.359 1 98.56 147 ALA B O 1
ATOM 3592 N N . VAL B 1 148 ? 4.305 -20.359 -11.297 1 98.06 148 VAL B N 1
ATOM 3593 C CA . VAL B 1 148 ? 5.461 -21.156 -10.922 1 98.06 148 VAL B CA 1
ATOM 3594 C C . VAL B 1 148 ? 5.125 -22.641 -11.062 1 98.06 148 VAL B C 1
ATOM 3596 O O . VAL B 1 148 ? 5.891 -23.406 -11.648 1 98.06 148 VAL B O 1
ATOM 3599 N N . LYS B 1 149 ? 3.961 -23.047 -10.57 1 98.31 149 LYS B N 1
ATOM 3600 C CA . LYS B 1 149 ? 3.574 -24.453 -10.609 1 98.31 149 LYS B CA 1
ATOM 3601 C C . LYS B 1 149 ? 3.336 -24.922 -12.039 1 98.31 149 LYS B C 1
ATOM 3603 O O . LYS B 1 149 ? 3.648 -26.062 -12.391 1 98.31 149 LYS B O 1
ATOM 3608 N N . ILE B 1 150 ? 2.828 -24.031 -12.828 1 98.69 150 ILE B N 1
ATOM 3609 C CA . ILE B 1 150 ? 2.648 -24.344 -14.242 1 98.69 150 ILE B CA 1
ATOM 3610 C C . ILE B 1 150 ? 4.012 -24.531 -14.906 1 98.69 150 ILE B C 1
ATOM 3612 O O . ILE B 1 150 ? 4.215 -25.5 -15.648 1 98.69 150 ILE B O 1
ATOM 3616 N N . LEU B 1 151 ? 4.926 -23.656 -14.625 1 98.62 151 LEU B N 1
ATOM 3617 C CA . LEU B 1 151 ? 6.27 -23.734 -15.195 1 98.62 151 LEU B CA 1
ATOM 3618 C C . LEU B 1 151 ? 6.953 -25.031 -14.773 1 98.62 151 LEU B C 1
ATOM 3620 O O . LEU B 1 151 ? 7.668 -25.656 -15.562 1 98.62 151 LEU B O 1
ATOM 3624 N N . GLU B 1 152 ? 6.715 -25.438 -13.562 1 97.88 152 GLU B N 1
ATOM 3625 C CA . GLU B 1 152 ? 7.227 -26.734 -13.109 1 97.88 152 GLU B CA 1
ATOM 3626 C C . GLU B 1 152 ? 6.59 -27.891 -13.875 1 97.88 152 GLU B C 1
ATOM 3628 O O . GLU B 1 152 ? 7.289 -28.781 -14.344 1 97.88 152 GLU B O 1
ATOM 3633 N N . TYR B 1 153 ? 5.32 -27.828 -14.016 1 97.88 153 TYR B N 1
ATOM 3634 C CA . TYR B 1 153 ? 4.551 -28.875 -14.68 1 97.88 153 TYR B CA 1
ATOM 3635 C C . TYR B 1 153 ? 5.008 -29.062 -16.125 1 97.88 153 TYR B C 1
ATOM 3637 O O . TYR B 1 153 ? 5.141 -30.188 -16.594 1 97.88 153 TYR B O 1
ATOM 3645 N N . ILE B 1 154 ? 5.34 -27.984 -16.812 1 97.5 154 ILE B N 1
ATOM 3646 C CA . ILE B 1 154 ? 5.613 -28.062 -18.25 1 97.5 154 ILE B CA 1
ATOM 3647 C C . ILE B 1 154 ? 7.109 -28.266 -18.484 1 97.5 154 ILE B C 1
ATOM 3649 O O . ILE B 1 154 ? 7.574 -28.266 -19.625 1 97.5 154 ILE B O 1
ATOM 3653 N N . GLY B 1 155 ? 7.887 -28.266 -17.406 1 96.69 155 GLY B N 1
ATOM 3654 C CA . GLY B 1 155 ? 9.289 -28.641 -17.5 1 96.69 155 GLY B CA 1
ATOM 3655 C C . GLY B 1 155 ? 10.203 -27.469 -17.781 1 96.69 155 GLY B C 1
ATOM 3656 O O . GLY B 1 155 ? 11.297 -27.641 -18.312 1 96.69 155 GLY B O 1
ATOM 3657 N N . ALA B 1 156 ? 9.742 -26.312 -17.469 1 97.44 156 ALA B N 1
ATOM 3658 C CA . ALA B 1 156 ? 10.609 -25.141 -17.609 1 97.44 156 ALA B CA 1
ATOM 3659 C C . ALA B 1 156 ? 11.68 -25.125 -16.516 1 97.44 156 ALA B C 1
ATOM 3661 O O . ALA B 1 156 ? 12.766 -24.562 -16.719 1 97.44 156 ALA B O 1
ATOM 3662 N N . TYR B 1 157 ? 11.336 -25.609 -15.305 1 98.06 157 TYR B N 1
ATOM 3663 C CA . TYR B 1 157 ? 12.305 -25.797 -14.234 1 98.06 157 TYR B CA 1
ATOM 3664 C C . TYR B 1 157 ? 13.156 -27.047 -14.469 1 98.06 157 TYR B C 1
ATOM 3666 O O . TYR B 1 157 ? 12.625 -28.109 -14.789 1 98.06 157 TYR B O 1
ATOM 3674 N N . ASN B 1 158 ? 14.453 -26.859 -14.281 1 97.19 158 ASN B N 1
ATOM 3675 C CA . ASN B 1 158 ? 15.352 -28 -14.414 1 97.19 158 ASN B CA 1
ATOM 3676 C C . ASN B 1 158 ? 15.57 -28.703 -13.078 1 97.19 158 ASN B C 1
ATOM 3678 O O . ASN B 1 158 ? 16.359 -28.25 -12.25 1 97.19 158 ASN B O 1
ATOM 3682 N N . PRO B 1 159 ? 14.977 -29.859 -12.93 1 95.56 159 PRO B N 1
ATOM 3683 C CA . PRO B 1 159 ? 15.008 -30.531 -11.625 1 95.56 159 PRO B CA 1
ATOM 3684 C C . PRO B 1 159 ? 16.391 -31.078 -11.281 1 95.56 159 PRO B C 1
ATOM 3686 O O . PRO B 1 159 ? 16.625 -31.484 -10.141 1 95.56 159 PRO B O 1
ATOM 3689 N N . ILE B 1 160 ? 17.281 -31.078 -12.227 1 96.94 160 ILE B N 1
ATOM 3690 C CA . ILE B 1 160 ? 18.641 -31.562 -11.969 1 96.94 160 ILE B CA 1
ATOM 3691 C C . ILE B 1 160 ? 19.406 -30.516 -11.156 1 96.94 160 ILE B C 1
ATOM 3693 O O . ILE B 1 160 ? 20.297 -30.875 -10.375 1 96.94 160 ILE B O 1
ATOM 3697 N N . LEU B 1 161 ? 19.031 -29.328 -11.352 1 96.94 161 LEU B N 1
ATOM 3698 C CA . LEU B 1 161 ? 19.672 -28.234 -10.625 1 96.94 161 LEU B CA 1
ATOM 3699 C C . LEU B 1 161 ? 19.172 -28.172 -9.188 1 96.94 161 LEU B C 1
ATOM 3701 O O . LEU B 1 161 ? 18.047 -28.609 -8.898 1 96.94 161 LEU B O 1
ATOM 3705 N N . PRO B 1 162 ? 20.031 -27.703 -8.328 1 95.56 162 PRO B N 1
ATOM 3706 C CA . PRO B 1 162 ? 19.609 -27.578 -6.93 1 95.56 162 PRO B CA 1
ATOM 3707 C C . PRO B 1 162 ? 18.359 -26.719 -6.766 1 95.56 162 PRO B C 1
ATOM 3709 O O . PRO B 1 162 ? 18.172 -25.734 -7.504 1 95.56 162 PRO B O 1
ATOM 3712 N N . TYR B 1 163 ? 17.641 -27.109 -5.746 1 93.94 163 TYR B N 1
ATOM 3713 C CA . TYR B 1 163 ? 16.484 -26.281 -5.383 1 93.94 163 TYR B CA 1
ATOM 3714 C C . TYR B 1 163 ? 16.891 -24.828 -5.184 1 93.94 163 TYR B C 1
ATOM 3716 O O . TYR B 1 163 ? 17.922 -24.547 -4.578 1 93.94 163 TYR B O 1
ATOM 3724 N N . GLY B 1 164 ? 16.125 -23.953 -5.793 1 93.12 164 GLY B N 1
ATOM 3725 C CA . GLY B 1 164 ? 16.422 -22.547 -5.711 1 93.12 164 GLY B CA 1
ATOM 3726 C C . GLY B 1 164 ? 17.188 -22.031 -6.914 1 93.12 164 GLY B C 1
ATOM 3727 O O . GLY B 1 164 ? 17.297 -20.812 -7.121 1 93.12 164 GLY B O 1
ATOM 3728 N N . ASN B 1 165 ? 17.703 -22.938 -7.723 1 96.56 165 ASN B N 1
ATOM 3729 C CA . ASN B 1 165 ? 18.484 -22.531 -8.875 1 96.56 165 ASN B CA 1
ATOM 3730 C C . ASN B 1 165 ? 17.953 -23.125 -10.172 1 96.56 165 ASN B C 1
ATOM 3732 O O . ASN B 1 165 ? 18.609 -23.078 -11.211 1 96.56 165 ASN B O 1
ATOM 3736 N N . ARG B 1 166 ? 16.766 -23.578 -10.125 1 97.88 166 ARG B N 1
ATOM 3737 C CA . ARG B 1 166 ? 16.281 -24.484 -11.156 1 97.88 166 ARG B CA 1
ATOM 3738 C C . ARG B 1 166 ? 15.891 -23.719 -12.414 1 97.88 166 ARG B C 1
ATOM 3740 O O . ARG B 1 166 ? 15.609 -24.328 -13.453 1 97.88 166 ARG B O 1
ATOM 3747 N N . LEU B 1 167 ? 15.984 -22.422 -12.312 1 98.38 167 LEU B N 1
ATOM 3748 C CA . LEU B 1 167 ? 15.711 -21.625 -13.5 1 98.38 167 LEU B CA 1
ATOM 3749 C C . LEU B 1 167 ? 16.984 -20.984 -14.039 1 98.38 167 LEU B C 1
ATOM 3751 O O . LEU B 1 167 ? 16.938 -20.172 -14.961 1 98.38 167 LEU B O 1
ATOM 3755 N N . HIS B 1 168 ? 18.094 -21.375 -13.438 1 97.94 168 HIS B N 1
ATOM 3756 C CA . HIS B 1 168 ? 19.359 -20.844 -13.93 1 97.94 168 HIS B CA 1
ATOM 3757 C C . HIS B 1 168 ? 19.531 -21.109 -15.414 1 97.94 168 HIS B C 1
ATOM 3759 O O . HIS B 1 168 ? 19.375 -22.25 -15.867 1 97.94 168 HIS B O 1
ATOM 3765 N N . GLY B 1 169 ? 19.75 -20.047 -16.109 1 96.94 169 GLY B N 1
ATOM 3766 C CA . GLY B 1 169 ? 19.938 -20.156 -17.547 1 96.94 169 GLY B CA 1
ATOM 3767 C C . GLY B 1 169 ? 18.703 -19.781 -18.344 1 96.94 169 GLY B C 1
ATOM 3768 O O . GLY B 1 169 ? 18.797 -19.562 -19.562 1 96.94 169 GLY B O 1
ATOM 3769 N N . ARG B 1 170 ? 17.594 -19.75 -17.766 1 98.12 170 ARG B N 1
ATOM 3770 C CA . ARG B 1 170 ? 16.359 -19.375 -18.438 1 98.12 170 ARG B CA 1
ATOM 3771 C C . ARG B 1 170 ? 16.219 -17.844 -18.516 1 98.12 170 ARG B C 1
ATOM 3773 O O . ARG B 1 170 ? 16.5 -17.156 -17.547 1 98.12 170 ARG B O 1
ATOM 3780 N N . ILE B 1 171 ? 15.859 -17.344 -19.672 1 98.69 171 ILE B N 1
ATOM 3781 C CA . ILE B 1 171 ? 15.461 -15.953 -19.844 1 98.69 171 ILE B CA 1
ATOM 3782 C C . ILE B 1 171 ? 13.945 -15.867 -19.953 1 98.69 171 ILE B C 1
ATOM 3784 O O . ILE B 1 171 ? 13.336 -16.5 -20.812 1 98.69 171 ILE B O 1
ATOM 3788 N N . ILE B 1 172 ? 13.344 -15.133 -19.047 1 98.88 172 ILE B N 1
ATOM 3789 C CA . ILE B 1 172 ? 11.891 -15.023 -18.969 1 98.88 172 ILE B CA 1
ATOM 3790 C C . ILE B 1 172 ? 11.469 -13.57 -19.125 1 98.88 172 ILE B C 1
ATOM 3792 O O . ILE B 1 172 ? 12.031 -12.68 -18.484 1 98.88 172 ILE B O 1
ATOM 3796 N N . THR B 1 173 ? 10.516 -13.273 -20 1 98.88 173 THR B N 1
ATOM 3797 C CA . THR B 1 173 ? 9.945 -11.945 -20.156 1 98.88 173 THR B CA 1
ATOM 3798 C C . THR B 1 173 ? 8.508 -11.914 -19.641 1 98.88 173 THR B C 1
ATOM 3800 O O . THR B 1 173 ? 7.672 -12.711 -20.078 1 98.88 173 THR B O 1
ATOM 3803 N N . ILE B 1 174 ? 8.281 -11.086 -18.703 1 98.88 174 ILE B N 1
ATOM 3804 C CA . ILE B 1 174 ? 6.945 -10.891 -18.141 1 98.88 174 ILE B CA 1
ATOM 3805 C C . ILE B 1 174 ? 6.387 -9.547 -18.609 1 98.88 174 ILE B C 1
ATOM 3807 O O . ILE B 1 174 ? 6.949 -8.492 -18.297 1 98.88 174 ILE B O 1
ATOM 3811 N N . ILE B 1 175 ? 5.301 -9.594 -19.375 1 98.69 175 ILE B N 1
ATOM 3812 C CA . ILE B 1 175 ? 4.652 -8.359 -19.812 1 98.69 175 ILE B CA 1
ATOM 3813 C C . ILE B 1 175 ? 3.559 -7.977 -18.828 1 98.69 175 ILE B C 1
ATOM 3815 O O . ILE B 1 175 ? 2.373 -8.211 -19.062 1 98.69 175 ILE B O 1
ATOM 3819 N N . ASN B 1 176 ? 3.857 -7.441 -17.766 1 97.94 176 ASN B N 1
ATOM 3820 C CA . ASN B 1 176 ? 3.135 -6.984 -16.578 1 97.94 176 ASN B CA 1
ATOM 3821 C C . ASN B 1 176 ? 4.082 -6.668 -15.43 1 97.94 176 ASN B C 1
ATOM 3823 O O . ASN B 1 176 ? 4.977 -7.461 -15.125 1 97.94 176 ASN B O 1
ATOM 3827 N N . ARG B 1 177 ? 3.979 -5.52 -14.875 1 96.38 177 ARG B N 1
ATOM 3828 C CA . ARG B 1 177 ? 4.844 -5.176 -13.75 1 96.38 177 ARG B CA 1
ATOM 3829 C C . ARG B 1 177 ? 4.027 -4.684 -12.562 1 96.38 177 ARG B C 1
ATOM 3831 O O . ARG B 1 177 ? 4.512 -3.883 -11.758 1 96.38 177 ARG B O 1
ATOM 3838 N N . SER B 1 178 ? 2.756 -5.121 -12.469 1 93.5 178 SER B N 1
ATOM 3839 C CA . SER B 1 178 ? 1.894 -4.758 -11.352 1 93.5 178 SER B CA 1
ATOM 3840 C C . SER B 1 178 ? 2.439 -5.301 -10.031 1 93.5 178 SER B C 1
ATOM 3842 O O . SER B 1 178 ? 3.164 -6.297 -10.023 1 93.5 178 SER B O 1
ATOM 3844 N N . GLU B 1 179 ? 1.999 -4.703 -8.984 1 91.44 179 GLU B N 1
ATOM 3845 C CA . GLU B 1 179 ? 2.457 -5.082 -7.648 1 91.44 179 GLU B CA 1
ATOM 3846 C C . GLU B 1 179 ? 1.79 -6.371 -7.184 1 91.44 179 GLU B C 1
ATOM 3848 O O . GLU B 1 179 ? 2.244 -7 -6.223 1 91.44 179 GLU B O 1
ATOM 3853 N N . VAL B 1 180 ? 0.708 -6.773 -7.777 1 91.75 180 VAL B N 1
ATOM 3854 C CA . VAL B 1 180 ? -0.068 -7.922 -7.324 1 91.75 180 VAL B CA 1
ATOM 3855 C C . VAL B 1 180 ? 0.439 -9.188 -8.008 1 91.75 180 VAL B C 1
ATOM 3857 O O . VAL B 1 180 ? 0.5 -10.258 -7.387 1 91.75 180 VAL B O 1
ATOM 3860 N N . VAL B 1 181 ? 0.849 -9.023 -9.328 1 96.62 181 VAL B N 1
ATOM 3861 C CA . VAL B 1 181 ? 1.209 -10.242 -10.047 1 96.62 181 VAL B CA 1
ATOM 3862 C C . VAL B 1 181 ? 2.586 -10.078 -10.688 1 96.62 181 VAL B C 1
ATOM 3864 O O . VAL B 1 181 ? 3.514 -10.828 -10.375 1 96.62 181 VAL B O 1
ATOM 3867 N N . GLY B 1 182 ? 2.771 -9.055 -11.477 1 97.56 182 GLY B N 1
ATOM 3868 C CA . GLY B 1 182 ? 3.955 -8.914 -12.305 1 97.56 182 GLY B CA 1
ATOM 3869 C C . GLY B 1 182 ? 5.242 -8.859 -11.508 1 97.56 182 GLY B C 1
ATOM 3870 O O . GLY B 1 182 ? 6.145 -9.672 -11.719 1 97.56 182 GLY B O 1
ATOM 3871 N N . ARG B 1 183 ? 5.297 -7.949 -10.602 1 96.94 183 ARG B N 1
ATOM 3872 C CA . ARG B 1 183 ? 6.527 -7.754 -9.836 1 96.94 183 ARG B CA 1
ATOM 3873 C C . ARG B 1 183 ? 6.805 -8.953 -8.938 1 96.94 183 ARG B C 1
ATOM 3875 O O . ARG B 1 183 ? 7.918 -9.484 -8.93 1 96.94 183 ARG B O 1
ATOM 3882 N N . PRO B 1 184 ? 5.82 -9.469 -8.18 1 98 184 PRO B N 1
ATOM 3883 C CA . PRO B 1 184 ? 6.086 -10.664 -7.367 1 98 184 PRO B CA 1
ATOM 3884 C C . PRO B 1 184 ? 6.559 -11.852 -8.203 1 98 184 PRO B C 1
ATOM 3886 O O . PRO B 1 184 ? 7.461 -12.586 -7.781 1 98 184 PRO B O 1
ATOM 3889 N N . LEU B 1 185 ? 5.957 -12 -9.344 1 98.62 185 LEU B N 1
ATOM 3890 C CA . LEU B 1 185 ? 6.352 -13.102 -10.219 1 98.62 185 LEU B CA 1
ATOM 3891 C C . LEU B 1 185 ? 7.793 -12.938 -10.68 1 98.62 185 LEU B C 1
ATOM 3893 O O . LEU B 1 185 ? 8.57 -13.891 -10.672 1 98.62 185 LEU B O 1
ATOM 3897 N N . ALA B 1 186 ? 8.133 -11.711 -11.086 1 98.62 186 ALA B N 1
ATOM 3898 C CA . ALA B 1 186 ? 9.5 -11.43 -11.508 1 98.62 186 ALA B CA 1
ATOM 3899 C C . ALA B 1 186 ? 10.5 -11.727 -10.398 1 98.62 186 ALA B C 1
ATOM 3901 O O . ALA B 1 186 ? 11.539 -12.344 -10.633 1 98.62 186 ALA B O 1
ATOM 3902 N N . CYS B 1 187 ? 10.141 -11.359 -9.219 1 97.81 187 CYS B N 1
ATOM 3903 C CA . CYS B 1 187 ? 11.008 -11.586 -8.062 1 97.81 187 CYS B CA 1
ATOM 3904 C C . CYS B 1 187 ? 11.164 -13.078 -7.785 1 97.81 187 CYS B C 1
ATOM 3906 O O . CYS B 1 187 ? 12.281 -13.555 -7.578 1 97.81 187 CYS B O 1
ATOM 3908 N N . LEU B 1 188 ? 10.094 -13.82 -7.809 1 97.62 188 LEU B N 1
ATOM 3909 C CA . LEU B 1 188 ? 10.109 -15.258 -7.523 1 97.62 188 LEU B CA 1
ATOM 3910 C C . LEU B 1 188 ? 10.977 -16 -8.531 1 97.62 188 LEU B C 1
ATOM 3912 O O . LEU B 1 188 ? 11.836 -16.797 -8.148 1 97.62 188 LEU B O 1
ATOM 3916 N N . LEU B 1 189 ? 10.758 -15.695 -9.773 1 98.5 189 LEU B N 1
ATOM 3917 C CA . LEU B 1 189 ? 11.461 -16.422 -10.828 1 98.5 189 LEU B CA 1
ATOM 3918 C C . LEU B 1 189 ? 12.938 -16.062 -10.844 1 98.5 189 LEU B C 1
ATOM 3920 O O . LEU B 1 189 ? 13.789 -16.922 -11.062 1 98.5 189 LEU B O 1
ATOM 3924 N N . ALA B 1 190 ? 13.227 -14.781 -10.602 1 98.44 190 ALA B N 1
ATOM 3925 C CA . ALA B 1 190 ? 14.617 -14.359 -10.516 1 98.44 190 ALA B CA 1
ATOM 3926 C C . ALA B 1 190 ? 15.32 -15.016 -9.32 1 98.44 190 ALA B C 1
ATOM 3928 O O . ALA B 1 190 ? 16.484 -15.414 -9.422 1 98.44 190 ALA B O 1
ATOM 3929 N N . ASN B 1 191 ? 14.625 -15.102 -8.211 1 97.38 191 ASN B N 1
ATOM 3930 C CA . ASN B 1 191 ? 15.188 -15.742 -7.031 1 97.38 191 ASN B CA 1
ATOM 3931 C C . ASN B 1 191 ? 15.453 -17.219 -7.273 1 97.38 191 ASN B C 1
ATOM 3933 O O . ASN B 1 191 ? 16.344 -17.812 -6.656 1 97.38 191 ASN B O 1
ATOM 3937 N N . ASP B 1 192 ? 14.727 -17.812 -8.211 1 97.06 192 ASP B N 1
ATOM 3938 C CA . ASP B 1 192 ? 14.93 -19.219 -8.562 1 97.06 192 ASP B CA 1
ATOM 3939 C C . ASP B 1 192 ? 16 -19.359 -9.633 1 97.06 192 ASP B C 1
ATOM 3941 O O . ASP B 1 192 ? 16.266 -20.469 -10.109 1 97.06 192 ASP B O 1
ATOM 3945 N N . GLY B 1 193 ? 16.547 -18.219 -10.078 1 97.75 193 GLY B N 1
ATOM 3946 C CA . GLY B 1 193 ? 17.766 -18.281 -10.883 1 97.75 193 GLY B CA 1
ATOM 3947 C C . GLY B 1 193 ? 17.578 -17.734 -12.281 1 97.75 193 GLY B C 1
ATOM 3948 O O . GLY B 1 193 ? 18.547 -17.609 -13.031 1 97.75 193 GLY B O 1
ATOM 3949 N N . ALA B 1 194 ? 16.406 -17.328 -12.641 1 98.62 194 ALA B N 1
ATOM 3950 C CA . ALA B 1 194 ? 16.156 -16.844 -13.992 1 98.62 194 ALA B CA 1
ATOM 3951 C C . ALA B 1 194 ? 16.672 -15.414 -14.164 1 98.62 194 ALA B C 1
ATOM 3953 O O . ALA B 1 194 ? 16.906 -14.703 -13.18 1 98.62 194 ALA B O 1
ATOM 3954 N N . ARG B 1 195 ? 16.984 -15.07 -15.359 1 98.31 195 ARG B N 1
ATOM 3955 C CA . ARG B 1 195 ? 17.016 -13.664 -15.758 1 98.31 195 ARG B CA 1
ATOM 3956 C C . ARG B 1 195 ? 15.656 -13.203 -16.266 1 98.31 195 ARG B C 1
ATOM 3958 O O . ARG B 1 195 ? 15.133 -13.742 -17.234 1 98.31 195 ARG B O 1
ATOM 3965 N N . VAL B 1 196 ? 15.094 -12.195 -15.633 1 98.88 196 VAL B N 1
ATOM 3966 C CA . VAL B 1 196 ? 13.719 -11.82 -15.93 1 98.88 196 VAL B CA 1
ATOM 3967 C C . VAL B 1 196 ? 13.672 -10.398 -16.469 1 98.88 196 VAL B C 1
ATOM 3969 O O . VAL B 1 196 ? 14.242 -9.477 -15.875 1 98.88 196 VAL B O 1
ATOM 3972 N N . TYR B 1 197 ? 13.078 -10.188 -17.625 1 98.81 197 TYR B N 1
ATOM 3973 C CA . TYR B 1 197 ? 12.703 -8.875 -18.141 1 98.81 197 TYR B CA 1
ATOM 3974 C C . TYR B 1 197 ? 11.266 -8.539 -17.766 1 98.81 197 TYR B C 1
ATOM 3976 O O . TYR B 1 197 ? 10.328 -9.188 -18.219 1 98.81 197 TYR B O 1
ATOM 3984 N N . SER B 1 198 ? 11.117 -7.598 -16.906 1 98.44 198 SER B N 1
ATOM 3985 C CA . SER B 1 198 ? 9.812 -7.145 -16.438 1 98.44 198 SER B CA 1
ATOM 3986 C C . SER B 1 198 ? 9.352 -5.902 -17.188 1 98.44 198 SER B C 1
ATOM 3988 O O . SER B 1 198 ? 9.969 -4.836 -17.078 1 98.44 198 SER B O 1
ATOM 3990 N N . VAL B 1 199 ? 8.211 -6.02 -17.875 1 98.12 199 VAL B N 1
ATOM 3991 C CA . VAL B 1 199 ? 7.828 -5.023 -18.859 1 98.12 199 VAL B CA 1
ATOM 3992 C C . VAL B 1 199 ? 6.527 -4.348 -18.453 1 98.12 199 VAL B C 1
ATOM 3994 O O . VAL B 1 199 ? 5.602 -5.008 -17.969 1 98.12 199 VAL B O 1
ATOM 3997 N N . ASP B 1 200 ? 6.449 -3.072 -18.547 1 94.75 200 ASP B N 1
ATOM 3998 C CA . ASP B 1 200 ? 5.184 -2.342 -18.531 1 94.75 200 ASP B CA 1
ATOM 3999 C C . ASP B 1 200 ? 5.234 -1.149 -19.484 1 94.75 200 ASP B C 1
ATOM 4001 O O . ASP B 1 200 ? 6.117 -1.068 -20.344 1 94.75 200 ASP B O 1
ATOM 4005 N N . GLU B 1 201 ? 4.234 -0.27 -19.469 1 91.94 201 GLU B N 1
ATOM 4006 C CA . GLU B 1 201 ? 4.113 0.837 -20.422 1 91.94 201 GLU B CA 1
ATOM 4007 C C . GLU B 1 201 ? 5.227 1.862 -20.219 1 91.94 201 GLU B C 1
ATOM 4009 O O . GLU B 1 201 ? 5.473 2.701 -21.078 1 91.94 201 GLU B O 1
ATOM 4014 N N . PHE B 1 202 ? 5.961 1.738 -19.078 1 90.56 202 PHE B N 1
ATOM 4015 C CA . PHE B 1 202 ? 6.973 2.742 -18.766 1 90.56 202 PHE B CA 1
ATOM 4016 C C . PHE B 1 202 ? 8.375 2.207 -19.047 1 90.56 202 PHE B C 1
ATOM 4018 O O . PHE B 1 202 ? 9.367 2.908 -18.828 1 90.56 202 PHE B O 1
ATOM 4025 N N . GLY B 1 203 ? 8.469 0.986 -19.516 1 94.38 203 GLY B N 1
ATOM 4026 C CA . GLY B 1 203 ? 9.766 0.439 -19.875 1 94.38 203 GLY B CA 1
ATOM 4027 C C . GLY B 1 203 ? 10 -0.953 -19.328 1 94.38 203 GLY B C 1
ATOM 4028 O O . GLY B 1 203 ? 9.047 -1.697 -19.078 1 94.38 203 GLY B O 1
ATOM 4029 N N . ILE B 1 204 ? 11.352 -1.327 -19.281 1 97.69 204 ILE B N 1
ATOM 4030 C CA . ILE B 1 204 ? 11.727 -2.682 -18.891 1 97.69 204 ILE B CA 1
ATOM 4031 C C . ILE B 1 204 ? 12.727 -2.627 -17.734 1 97.69 204 ILE B C 1
ATOM 4033 O O . ILE B 1 204 ? 13.641 -1.795 -17.734 1 97.69 204 ILE B O 1
ATOM 4037 N N . MET B 1 205 ? 12.516 -3.443 -16.766 1 97.44 205 MET B N 1
ATOM 4038 C CA . MET B 1 205 ? 13.477 -3.688 -15.688 1 97.44 205 MET B CA 1
ATOM 4039 C C . MET B 1 205 ? 13.992 -5.121 -15.734 1 97.44 205 MET B C 1
ATOM 4041 O O . MET B 1 205 ? 13.297 -6.02 -16.203 1 97.44 205 MET B O 1
ATOM 4045 N N . GLU B 1 206 ? 15.203 -5.336 -15.25 1 98.19 206 GLU B N 1
ATOM 4046 C CA . GLU B 1 206 ? 15.773 -6.676 -15.188 1 98.19 206 GLU B CA 1
ATOM 4047 C C . GLU B 1 206 ? 15.906 -7.16 -13.75 1 98.19 206 GLU B C 1
ATOM 4049 O O . GLU B 1 206 ? 16.297 -6.398 -12.867 1 98.19 206 GLU B O 1
ATOM 4054 N N . PHE B 1 207 ? 15.508 -8.359 -13.531 1 98.38 207 PHE B N 1
ATOM 4055 C CA . PHE B 1 207 ? 15.648 -9.023 -12.242 1 98.38 207 PHE B CA 1
ATOM 4056 C C . PHE B 1 207 ? 16.531 -10.266 -12.367 1 98.38 207 PHE B C 1
ATOM 4058 O O . PHE B 1 207 ? 16.25 -11.148 -13.18 1 98.38 207 PHE B O 1
ATOM 4065 N N . HIS B 1 208 ? 17.531 -10.367 -11.617 1 98.25 208 HIS B N 1
ATOM 4066 C CA . HIS B 1 208 ? 18.328 -11.594 -11.586 1 98.25 208 HIS B CA 1
ATOM 4067 C C . HIS B 1 208 ? 19.297 -11.594 -10.406 1 98.25 208 HIS B C 1
ATOM 4069 O O . HIS B 1 208 ? 19.438 -10.586 -9.711 1 98.25 208 HIS B O 1
ATOM 4075 N N . ARG B 1 209 ? 19.922 -12.758 -10.195 1 97.31 209 ARG B N 1
ATOM 4076 C CA . ARG B 1 209 ? 20.875 -12.93 -9.102 1 97.31 209 ARG B CA 1
ATOM 4077 C C . ARG B 1 209 ? 22.312 -12.766 -9.586 1 97.31 209 ARG B C 1
ATOM 4079 O O . ARG B 1 209 ? 23.219 -13.445 -9.094 1 97.31 209 ARG B O 1
ATOM 4086 N N . GLY B 1 210 ? 22.484 -11.977 -10.656 1 95.75 210 GLY B N 1
ATOM 4087 C CA . GLY B 1 210 ? 23.812 -11.695 -11.18 1 95.75 210 GLY B CA 1
ATOM 4088 C C . GLY B 1 210 ? 24.391 -12.836 -12 1 95.75 210 GLY B C 1
ATOM 4089 O O . GLY B 1 210 ? 23.75 -13.883 -12.133 1 95.75 210 GLY B O 1
ATOM 4090 N N . ASP B 1 211 ? 25.609 -12.602 -12.5 1 93.44 211 ASP B N 1
ATOM 4091 C CA . ASP B 1 211 ? 26.312 -13.625 -13.266 1 93.44 211 ASP B CA 1
ATOM 4092 C C . ASP B 1 211 ? 26.625 -14.844 -12.406 1 93.44 211 ASP B C 1
ATOM 4094 O O . ASP B 1 211 ? 27.203 -14.719 -11.328 1 93.44 211 ASP B O 1
ATOM 4098 N N . GLY B 1 212 ? 26.188 -15.945 -12.852 1 94.12 212 GLY B N 1
ATOM 4099 C CA . GLY B 1 212 ? 26.406 -17.172 -12.109 1 94.12 212 GLY B CA 1
ATOM 4100 C C . GLY B 1 212 ? 25.547 -17.281 -10.867 1 94.12 212 GLY B C 1
ATOM 4101 O O . GLY B 1 212 ? 25.906 -18 -9.922 1 94.12 212 GLY B O 1
ATOM 4102 N N . ILE B 1 213 ? 24.531 -16.391 -10.742 1 94.69 213 ILE B N 1
ATOM 4103 C CA . ILE B 1 213 ? 23.578 -16.375 -9.641 1 94.69 213 ILE B CA 1
ATOM 4104 C C . ILE B 1 213 ? 24.328 -16.266 -8.312 1 94.69 213 ILE B C 1
ATOM 4106 O O . ILE B 1 213 ? 24.047 -17.016 -7.375 1 94.69 213 ILE B O 1
ATOM 4110 N N . LYS B 1 214 ? 25.266 -15.344 -8.195 1 92.62 214 LYS B N 1
ATOM 4111 C CA . LYS B 1 214 ? 26.156 -15.211 -7.047 1 92.62 214 LYS B CA 1
ATOM 4112 C C . LYS B 1 214 ? 25.438 -14.5 -5.891 1 92.62 214 LYS B C 1
ATOM 4114 O O . LYS B 1 214 ? 25.875 -14.609 -4.738 1 92.62 214 LYS B O 1
ATOM 4119 N N . LEU B 1 215 ? 24.406 -13.812 -6.234 1 92.5 215 LEU B N 1
ATOM 4120 C CA . LEU B 1 215 ? 23.672 -13.086 -5.195 1 92.5 215 LEU B CA 1
ATOM 4121 C C . LEU B 1 215 ? 22.703 -14.008 -4.477 1 92.5 215 LEU B C 1
ATOM 4123 O O . LEU B 1 215 ? 22.109 -14.906 -5.094 1 92.5 215 LEU B O 1
ATOM 4127 N N . SER B 1 216 ? 22.531 -13.773 -3.193 1 89.75 216 SER B N 1
ATOM 4128 C CA . SER B 1 216 ? 21.656 -14.602 -2.379 1 89.75 216 SER B CA 1
ATOM 4129 C C . SER B 1 216 ? 20.188 -14.344 -2.721 1 89.75 216 SER B C 1
ATOM 4131 O O . SER B 1 216 ? 19.328 -15.211 -2.508 1 89.75 216 SER B O 1
ATOM 4133 N N . LYS B 1 217 ? 19.922 -13.211 -3.193 1 93.44 217 LYS B N 1
ATOM 4134 C CA . LYS B 1 217 ? 18.609 -12.844 -3.689 1 93.44 217 LYS B CA 1
ATOM 4135 C C . LYS B 1 217 ? 18.703 -12.023 -4.973 1 93.44 217 LYS B C 1
ATOM 4137 O O . LYS B 1 217 ? 19.781 -11.547 -5.328 1 93.44 217 LYS B O 1
ATOM 4142 N N . HIS B 1 218 ? 17.594 -11.914 -5.609 1 96.56 218 HIS B N 1
ATOM 4143 C CA . HIS B 1 218 ? 17.609 -11.148 -6.852 1 96.56 218 HIS B CA 1
ATOM 4144 C C . HIS B 1 218 ? 17.906 -9.68 -6.586 1 96.56 218 HIS B C 1
ATOM 4146 O O . HIS B 1 218 ? 17.672 -9.18 -5.48 1 96.56 218 HIS B O 1
ATOM 4152 N N . GLU B 1 219 ? 18.438 -9.031 -7.512 1 96.69 219 GLU B N 1
ATOM 4153 C CA . GLU B 1 219 ? 18.5 -7.574 -7.586 1 96.69 219 GLU B CA 1
ATOM 4154 C C . GLU B 1 219 ? 17.781 -7.047 -8.82 1 96.69 219 GLU B C 1
ATOM 4156 O O . GLU B 1 219 ? 17.484 -7.809 -9.75 1 96.69 219 GLU B O 1
ATOM 4161 N N . VAL B 1 220 ? 17.391 -5.836 -8.711 1 96.88 220 VAL B N 1
ATOM 4162 C CA . VAL B 1 220 ? 16.688 -5.176 -9.812 1 96.88 220 VAL B CA 1
ATOM 4163 C C . VAL B 1 220 ? 17.625 -4.184 -10.492 1 96.88 220 VAL B C 1
ATOM 4165 O O . VAL B 1 220 ? 18.312 -3.412 -9.828 1 96.88 220 VAL B O 1
ATOM 4168 N N . PHE B 1 221 ? 17.609 -4.16 -11.836 1 96.69 221 PHE B N 1
ATOM 4169 C CA . PHE B 1 221 ? 18.516 -3.328 -12.609 1 96.69 221 PHE B CA 1
ATOM 4170 C C . PHE B 1 221 ? 17.766 -2.537 -13.672 1 96.69 221 PHE B C 1
ATOM 4172 O O . PHE B 1 221 ? 16.828 -3.051 -14.289 1 96.69 221 PHE B O 1
ATOM 4179 N N . GLU B 1 222 ? 18.234 -1.342 -13.844 1 95.38 222 GLU B N 1
ATOM 4180 C CA . GLU B 1 222 ? 17.781 -0.599 -15.016 1 95.38 222 GLU B CA 1
ATOM 4181 C C . GLU B 1 222 ? 18.359 -1.192 -16.297 1 95.38 222 GLU B C 1
ATOM 4183 O O . GLU B 1 222 ? 19.453 -1.756 -16.297 1 95.38 222 GLU B O 1
ATOM 4188 N N . THR B 1 223 ? 17.547 -1.125 -17.312 1 96.12 223 THR B N 1
ATOM 4189 C CA . THR B 1 223 ? 18.031 -1.633 -18.594 1 96.12 223 THR B CA 1
ATOM 4190 C C . THR B 1 223 ? 17.5 -0.789 -19.75 1 96.12 223 THR B C 1
ATOM 4192 O O . THR B 1 223 ? 16.453 -0.134 -19.609 1 96.12 223 THR B O 1
ATOM 4195 N N . LYS B 1 224 ? 18.219 -0.769 -20.844 1 94.06 224 LYS B N 1
ATOM 4196 C CA . LYS B 1 224 ? 17.797 -0.063 -22.047 1 94.06 224 LYS B CA 1
ATOM 4197 C C . LYS B 1 224 ? 17.359 -1.042 -23.141 1 94.06 224 LYS B C 1
ATOM 4199 O O . LYS B 1 224 ? 17.078 -0.639 -24.266 1 94.06 224 LYS B O 1
ATOM 4204 N N . ILE B 1 225 ? 17.328 -2.225 -22.734 1 96.56 225 ILE B N 1
ATOM 4205 C CA . ILE B 1 225 ? 16.938 -3.242 -23.719 1 96.56 225 ILE B CA 1
ATOM 4206 C C . ILE B 1 225 ? 15.523 -2.963 -24.203 1 96.56 225 ILE B C 1
ATOM 4208 O O . ILE B 1 225 ? 14.656 -2.557 -23.422 1 96.56 225 ILE B O 1
ATOM 4212 N N . THR B 1 226 ? 15.328 -3.188 -25.516 1 97.19 226 THR B N 1
ATOM 4213 C CA . THR B 1 226 ? 14 -3 -26.094 1 97.19 226 THR B CA 1
ATOM 4214 C C . THR B 1 226 ? 13.164 -4.266 -25.938 1 97.19 226 THR B C 1
ATOM 4216 O O . THR B 1 226 ? 13.703 -5.348 -25.688 1 97.19 226 THR B O 1
ATOM 4219 N N . LEU B 1 227 ? 11.891 -4.098 -26.062 1 97.75 227 LEU B N 1
ATOM 4220 C CA . LEU B 1 227 ? 11 -5.25 -26 1 97.75 227 LEU B CA 1
ATOM 4221 C C . LEU B 1 227 ? 11.359 -6.277 -27.062 1 97.75 227 LEU B C 1
ATOM 4223 O O . LEU B 1 227 ? 11.359 -7.48 -26.797 1 97.75 227 LEU B O 1
ATOM 4227 N N . THR B 1 228 ? 11.672 -5.809 -28.25 1 97.88 228 THR B N 1
ATOM 4228 C CA . THR B 1 228 ? 12.055 -6.68 -29.359 1 97.88 228 THR B CA 1
ATOM 4229 C C . THR B 1 228 ? 13.289 -7.5 -29 1 97.88 228 THR B C 1
ATOM 4231 O O . THR B 1 228 ? 13.328 -8.711 -29.234 1 97.88 228 THR B O 1
ATOM 4234 N N . GLU B 1 229 ? 14.266 -6.887 -28.469 1 98.19 229 GLU B N 1
ATOM 4235 C CA . GLU B 1 229 ? 15.492 -7.57 -28.062 1 98.19 229 GLU B CA 1
ATOM 4236 C C . GLU B 1 229 ? 15.219 -8.602 -26.969 1 98.19 229 GLU B C 1
ATOM 4238 O O . GLU B 1 229 ? 15.719 -9.727 -27.031 1 98.19 229 GLU B O 1
ATOM 4243 N N . ALA B 1 230 ? 14.461 -8.219 -25.984 1 98.31 230 ALA B N 1
ATOM 4244 C CA . ALA B 1 230 ? 14.117 -9.125 -24.891 1 98.31 230 ALA B CA 1
ATOM 4245 C C . ALA B 1 230 ? 13.398 -10.367 -25.406 1 98.31 230 ALA B C 1
ATOM 4247 O O . ALA B 1 230 ? 13.789 -11.492 -25.094 1 98.31 230 ALA B O 1
ATOM 4248 N N . LEU B 1 231 ? 12.406 -10.141 -26.219 1 98.31 231 LEU B N 1
ATOM 4249 C CA . LEU B 1 231 ? 11.562 -11.227 -26.703 1 98.31 231 LEU B CA 1
ATOM 4250 C C . LEU B 1 231 ? 12.359 -12.156 -27.609 1 98.31 231 LEU B C 1
ATOM 4252 O O . LEU B 1 231 ? 12.109 -13.367 -27.641 1 98.31 231 LEU B O 1
ATOM 4256 N N . SER B 1 232 ? 13.281 -11.625 -28.312 1 97.69 232 SER B N 1
ATOM 4257 C CA . SER B 1 232 ? 14.07 -12.43 -29.234 1 97.69 232 SER B CA 1
ATOM 4258 C C . SER B 1 232 ? 14.969 -13.406 -28.484 1 97.69 232 SER B C 1
ATOM 4260 O O . SER B 1 232 ? 15.453 -14.383 -29.047 1 97.69 232 SER B O 1
ATOM 4262 N N . LYS B 1 233 ? 15.195 -13.164 -27.188 1 97.12 233 LYS B N 1
ATOM 4263 C CA . LYS B 1 233 ? 16.078 -14 -26.375 1 97.12 233 LYS B CA 1
ATOM 4264 C C . LYS B 1 233 ? 15.297 -14.836 -25.375 1 97.12 233 LYS B C 1
ATOM 4266 O O . LYS B 1 233 ? 15.867 -15.672 -24.672 1 97.12 233 LYS B O 1
ATOM 4271 N N . THR B 1 234 ? 14.102 -14.68 -25.297 1 98.19 234 THR B N 1
ATOM 4272 C CA . THR B 1 234 ? 13.258 -15.18 -24.219 1 98.19 234 THR B CA 1
ATOM 4273 C C . THR B 1 234 ? 12.938 -16.656 -24.422 1 98.19 234 THR B C 1
ATOM 4275 O O . THR B 1 234 ? 12.523 -17.062 -25.5 1 98.19 234 THR B O 1
ATOM 4278 N N . ASP B 1 235 ? 13.125 -17.438 -23.344 1 98.56 235 ASP B N 1
ATOM 4279 C CA . ASP B 1 235 ? 12.727 -18.844 -23.344 1 98.56 235 ASP B CA 1
ATOM 4280 C C . ASP B 1 235 ? 11.25 -18.984 -22.969 1 98.56 235 ASP B C 1
ATOM 4282 O O . ASP B 1 235 ? 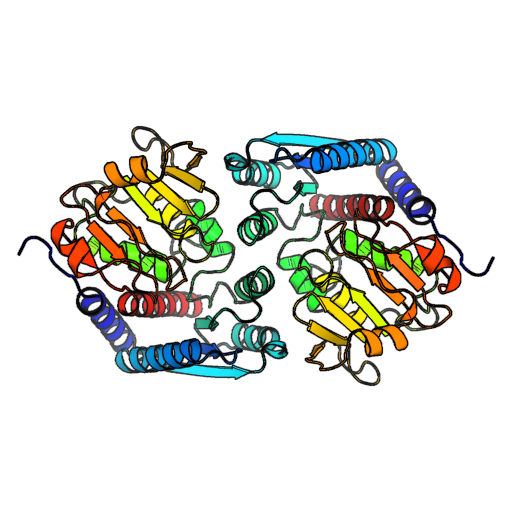10.57 -19.906 -23.453 1 98.56 235 ASP B O 1
ATOM 4286 N N . VAL B 1 236 ? 10.789 -18.203 -22.109 1 98.81 236 VAL B N 1
ATOM 4287 C CA . VAL B 1 236 ? 9.414 -18.203 -21.625 1 98.81 236 VAL B CA 1
ATOM 4288 C C . VAL B 1 236 ? 8.852 -16.797 -21.641 1 98.81 236 VAL B C 1
ATOM 4290 O O . VAL B 1 236 ? 9.445 -15.867 -21.078 1 98.81 236 VAL B O 1
ATOM 4293 N N . VAL B 1 237 ? 7.746 -16.578 -22.312 1 98.88 237 VAL B N 1
ATOM 4294 C CA . VAL B 1 237 ? 7.051 -15.289 -22.281 1 98.88 237 VAL B CA 1
ATOM 4295 C C . VAL B 1 237 ? 5.734 -15.438 -21.516 1 98.88 237 VAL B C 1
ATOM 4297 O O . VAL B 1 237 ? 4.977 -16.375 -21.75 1 98.88 237 VAL B O 1
ATOM 4300 N N . ILE B 1 238 ? 5.512 -14.562 -20.547 1 98.88 238 ILE B N 1
ATOM 4301 C CA . ILE B 1 238 ? 4.305 -14.547 -19.719 1 98.88 238 ILE B CA 1
ATOM 4302 C C . ILE B 1 238 ? 3.604 -13.195 -19.859 1 98.88 238 ILE B C 1
ATOM 4304 O O . ILE B 1 238 ? 4.207 -12.148 -19.609 1 98.88 238 ILE B O 1
ATOM 4308 N N . THR B 1 239 ? 2.359 -13.203 -20.266 1 98.56 239 THR B N 1
ATOM 4309 C CA . THR B 1 239 ? 1.638 -11.953 -20.469 1 98.56 239 THR B CA 1
ATOM 4310 C C . THR B 1 239 ? 0.425 -11.875 -19.547 1 98.56 239 THR B C 1
ATOM 4312 O O . THR B 1 239 ? -0.224 -12.891 -19.281 1 98.56 239 THR B O 1
ATOM 4315 N N . GLY B 1 240 ? 0.166 -10.734 -19 1 97.81 240 GLY B N 1
ATOM 4316 C CA . GLY B 1 240 ? -1.024 -10.438 -18.219 1 97.81 240 GLY B CA 1
ATOM 4317 C C . GLY B 1 240 ? -1.419 -8.977 -18.266 1 97.81 240 GLY B C 1
ATOM 4318 O O . GLY B 1 240 ? -1.599 -8.344 -17.219 1 97.81 240 GLY B O 1
ATOM 4319 N N . VAL B 1 241 ? -1.542 -8.398 -19.484 1 97.19 241 VAL B N 1
ATOM 4320 C CA . VAL B 1 241 ? -1.955 -7.008 -19.641 1 97.19 241 VAL B CA 1
ATOM 4321 C C . VAL B 1 241 ? -3.473 -6.898 -19.516 1 97.19 241 VAL B C 1
ATOM 4323 O O . VAL B 1 241 ? -4.215 -7.578 -20.234 1 97.19 241 VAL B O 1
ATOM 4326 N N . PRO B 1 242 ? -3.988 -6.074 -18.578 1 92.88 242 PRO B N 1
ATOM 4327 C CA . PRO B 1 242 ? -5.418 -6.086 -18.25 1 92.88 242 PRO B CA 1
ATOM 4328 C C . PRO B 1 242 ? -6.242 -5.23 -19.203 1 92.88 242 PRO B C 1
ATOM 4330 O O . PRO B 1 242 ? -7.043 -4.398 -18.766 1 92.88 242 PRO B O 1
ATOM 4333 N N . THR B 1 243 ? -6.059 -5.449 -20.469 1 94.38 243 THR B N 1
ATOM 4334 C CA . THR B 1 243 ? -6.867 -4.785 -21.484 1 94.38 243 THR B CA 1
ATOM 4335 C C . THR B 1 243 ? -7.062 -5.688 -22.703 1 94.38 243 THR B C 1
ATOM 4337 O O . THR B 1 243 ? -6.152 -6.43 -23.078 1 94.38 243 THR B O 1
ATOM 4340 N N . GLU B 1 244 ? -8.211 -5.586 -23.297 1 93.69 244 GLU B N 1
ATOM 4341 C CA . GLU B 1 244 ? -8.539 -6.398 -24.453 1 93.69 244 GLU B CA 1
ATOM 4342 C C . GLU B 1 244 ? -7.723 -5.965 -25.672 1 93.69 244 GLU B C 1
ATOM 4344 O O . GLU B 1 244 ? -7.488 -6.762 -26.594 1 93.69 244 GLU B O 1
ATOM 4349 N N . LYS B 1 245 ? -7.359 -4.691 -25.734 1 95.38 245 LYS B N 1
ATOM 4350 C CA . LYS B 1 245 ? -6.699 -4.086 -26.891 1 95.38 245 LYS B CA 1
ATOM 4351 C C . LYS B 1 245 ? -5.281 -4.625 -27.047 1 95.38 245 LYS B C 1
ATOM 4353 O O . LYS B 1 245 ? -4.746 -4.648 -28.156 1 95.38 245 LYS B O 1
ATOM 4358 N N . TYR B 1 246 ? -4.688 -5.156 -26 1 97.56 246 TYR B N 1
ATOM 4359 C CA . TYR B 1 246 ? -3.299 -5.594 -26.094 1 97.56 246 TYR B CA 1
ATOM 4360 C C . TYR B 1 246 ? -3.205 -6.996 -26.688 1 97.56 246 TYR B C 1
ATOM 4362 O O . TYR B 1 246 ? -3.912 -7.91 -26.25 1 97.56 246 TYR B O 1
ATOM 4370 N N . LYS B 1 247 ? -2.227 -7.145 -27.641 1 97.88 247 LYS B N 1
ATOM 4371 C CA . LYS B 1 247 ? -1.871 -8.438 -28.234 1 97.88 247 LYS B CA 1
ATOM 4372 C C . LYS B 1 247 ? -0.358 -8.57 -28.375 1 97.88 247 LYS B C 1
ATOM 4374 O O . LYS B 1 247 ? 0.299 -7.699 -28.953 1 97.88 247 LYS B O 1
ATOM 4379 N N . LEU B 1 248 ? 0.125 -9.648 -27.812 1 98.25 248 LEU B N 1
ATOM 4380 C CA . LEU B 1 248 ? 1.548 -9.93 -27.984 1 98.25 248 LEU B CA 1
ATOM 4381 C C . LEU B 1 248 ? 1.895 -10.18 -29.438 1 98.25 248 LEU B C 1
ATOM 4383 O O . LEU B 1 248 ? 1.208 -10.945 -30.125 1 98.25 248 LEU B O 1
ATOM 4387 N N . ASP B 1 249 ? 2.924 -9.477 -29.984 1 97.88 249 ASP B N 1
ATOM 4388 C CA . ASP B 1 249 ? 3.418 -9.727 -31.328 1 97.88 249 ASP B CA 1
ATOM 4389 C C . ASP B 1 249 ? 4.25 -11 -31.391 1 97.88 249 ASP B C 1
ATOM 4391 O O . ASP B 1 249 ? 5.449 -10.984 -31.094 1 97.88 249 ASP B O 1
ATOM 4395 N N . THR B 1 250 ? 3.719 -12.039 -31.891 1 97.56 250 THR B N 1
ATOM 4396 C CA . THR B 1 250 ? 4.344 -13.359 -31.844 1 97.56 250 THR B CA 1
ATOM 4397 C C . THR B 1 250 ? 5.523 -13.43 -32.812 1 97.56 250 THR B C 1
ATOM 4399 O O . THR B 1 250 ? 6.359 -14.328 -32.719 1 97.56 250 THR B O 1
ATOM 4402 N N . THR B 1 251 ? 5.605 -12.539 -33.75 1 97.06 251 THR B N 1
ATOM 4403 C CA . THR B 1 251 ? 6.688 -12.562 -34.719 1 97.06 251 THR B CA 1
ATOM 4404 C C . THR B 1 251 ? 8.016 -12.195 -34.062 1 97.06 251 THR B C 1
ATOM 4406 O O . THR B 1 251 ? 9.086 -12.445 -34.625 1 97.06 251 THR B O 1
ATOM 4409 N N . LEU B 1 252 ? 7.961 -11.609 -32.938 1 97.81 252 LEU B N 1
ATOM 4410 C CA . LEU B 1 252 ? 9.156 -11.172 -32.219 1 97.81 252 LEU B CA 1
ATOM 4411 C C . LEU B 1 252 ? 9.734 -12.305 -31.375 1 97.81 252 LEU B C 1
ATOM 4413 O O . LEU B 1 252 ? 10.844 -12.188 -30.844 1 97.81 252 LEU B O 1
ATOM 4417 N N . LEU B 1 253 ? 9.008 -13.359 -31.234 1 97.94 253 LEU B N 1
ATOM 4418 C CA . LEU B 1 253 ? 9.398 -14.453 -30.359 1 97.94 253 LEU B CA 1
ATOM 4419 C C . LEU B 1 253 ? 10.344 -15.422 -31.078 1 97.94 253 LEU B C 1
ATOM 4421 O O . LEU B 1 253 ? 10.258 -15.586 -32.281 1 97.94 253 LEU B O 1
ATOM 4425 N N . LYS B 1 254 ? 11.234 -15.969 -30.391 1 95.38 254 LYS B N 1
ATOM 4426 C CA . LYS B 1 254 ? 12.055 -17 -31 1 95.38 254 LYS B CA 1
ATOM 4427 C C . LYS B 1 254 ? 11.281 -18.312 -31.156 1 95.38 254 LYS B C 1
ATOM 4429 O O . LYS B 1 254 ? 10.312 -18.547 -30.438 1 95.38 254 LYS B O 1
ATOM 4434 N N . ASP B 1 255 ? 11.781 -19.141 -32.031 1 96.31 255 ASP B N 1
ATOM 4435 C CA . ASP B 1 255 ? 11.164 -20.438 -32.281 1 96.31 255 ASP B CA 1
ATOM 4436 C C . ASP B 1 255 ? 11.312 -21.359 -31.062 1 96.31 255 ASP B C 1
ATOM 4438 O O . ASP B 1 255 ? 12.398 -21.453 -30.469 1 96.31 255 ASP B O 1
ATOM 4442 N N . GLY B 1 256 ? 10.156 -21.969 -30.609 1 97.25 256 GLY B N 1
ATOM 4443 C CA . GLY B 1 256 ? 10.195 -22.922 -29.516 1 97.25 256 GLY B CA 1
ATOM 4444 C C . GLY B 1 256 ? 9.93 -22.297 -28.156 1 97.25 256 GLY B C 1
ATOM 4445 O O . GLY B 1 256 ? 10 -22.969 -27.125 1 97.25 256 GLY B O 1
ATOM 4446 N N . VAL B 1 257 ? 9.523 -21.078 -28.156 1 98.31 257 VAL B N 1
ATOM 4447 C CA . VAL B 1 257 ? 9.273 -20.375 -26.906 1 98.31 257 VAL B CA 1
ATOM 4448 C C . VAL B 1 257 ? 8.125 -21.031 -26.156 1 98.31 257 VAL B C 1
ATOM 4450 O O . VAL B 1 257 ? 7.266 -21.688 -26.766 1 98.31 257 VAL B O 1
ATOM 4453 N N . ILE B 1 258 ? 8.172 -20.953 -24.812 1 98.62 258 ILE B N 1
ATOM 4454 C CA . ILE B 1 258 ? 7.016 -21.25 -23.984 1 98.62 258 ILE B CA 1
ATOM 4455 C C . ILE B 1 258 ? 6.211 -19.984 -23.719 1 98.62 258 ILE B C 1
ATOM 4457 O O . ILE B 1 258 ? 6.777 -18.938 -23.391 1 98.62 258 ILE B O 1
ATOM 4461 N N . ALA B 1 259 ? 4.895 -20.031 -24 1 98.75 259 ALA B N 1
ATOM 4462 C CA . ALA B 1 259 ? 4.055 -18.859 -23.812 1 98.75 259 ALA B CA 1
ATOM 4463 C C . ALA B 1 259 ? 2.943 -19.125 -22.797 1 98.75 259 ALA B C 1
ATOM 4465 O O . ALA B 1 259 ? 2.289 -20.172 -22.844 1 98.75 259 ALA B O 1
ATOM 4466 N N . ILE B 1 260 ? 2.768 -18.188 -21.859 1 98.75 260 ILE B N 1
ATOM 4467 C CA . ILE B 1 260 ? 1.731 -18.281 -20.828 1 98.75 260 ILE B CA 1
ATOM 4468 C C . ILE B 1 260 ? 0.93 -16.984 -20.781 1 98.75 260 ILE B C 1
ATOM 4470 O O . ILE B 1 260 ? 1.504 -15.898 -20.75 1 98.75 260 ILE B O 1
ATOM 4474 N N . ASN B 1 261 ? -0.372 -17.078 -20.781 1 98.56 261 ASN B N 1
ATOM 4475 C CA . ASN B 1 261 ? -1.271 -15.953 -20.594 1 98.56 261 ASN B CA 1
ATOM 4476 C C . ASN B 1 261 ? -2.006 -16.031 -19.25 1 98.56 261 ASN B C 1
ATOM 4478 O O . ASN B 1 261 ? -2.729 -17 -19 1 98.56 261 ASN B O 1
ATOM 4482 N N . PHE B 1 262 ? -1.832 -15 -18.406 1 97.44 262 PHE B N 1
ATOM 4483 C CA . PHE B 1 262 ? -2.543 -15.086 -17.141 1 97.44 262 PHE B CA 1
ATOM 4484 C C . PHE B 1 262 ? -3.625 -14.016 -17.047 1 97.44 262 PHE B C 1
ATOM 4486 O O . PHE B 1 262 ? -4.309 -13.898 -16.031 1 97.44 262 PHE B O 1
ATOM 4493 N N . SER B 1 263 ? -3.836 -13.219 -18.078 1 94.56 263 SER B N 1
ATOM 4494 C CA . SER B 1 263 ? -4.902 -12.219 -18.156 1 94.56 263 SER B CA 1
ATOM 4495 C C . SER B 1 263 ? -6.25 -12.875 -18.422 1 94.56 263 SER B C 1
ATOM 4497 O O . SER B 1 263 ? -6.312 -13.961 -19.016 1 94.56 263 SER B O 1
ATOM 4499 N N . THR B 1 264 ? -7.293 -12.195 -17.938 1 90.38 264 THR B N 1
ATOM 4500 C CA . THR B 1 264 ? -8.625 -12.625 -18.344 1 90.38 264 THR B CA 1
ATOM 4501 C C . THR B 1 264 ? -8.844 -12.344 -19.828 1 90.38 264 THR B C 1
ATOM 4503 O O . THR B 1 264 ? -9.719 -12.945 -20.453 1 90.38 264 THR B O 1
ATOM 4506 N N . PHE B 1 265 ? -8.055 -11.477 -20.375 1 94.25 265 PHE B N 1
ATOM 4507 C CA . PHE B 1 265 ? -8.102 -11.156 -21.797 1 94.25 265 PHE B CA 1
ATOM 4508 C C . PHE B 1 265 ? -7.133 -12.031 -22.594 1 94.25 265 PHE B C 1
ATOM 4510 O O . PHE B 1 265 ? -6.117 -12.477 -22.047 1 94.25 265 PHE B O 1
ATOM 4517 N N . LYS B 1 266 ? -7.465 -12.25 -23.828 1 96 266 LYS B N 1
ATOM 4518 C CA . LYS B 1 266 ? -6.617 -13.055 -24.703 1 96 266 LYS B CA 1
ATOM 4519 C C . LYS B 1 266 ? -5.453 -12.234 -25.25 1 96 266 LYS B C 1
ATOM 4521 O O . LYS B 1 266 ? -5.434 -11.891 -26.438 1 96 266 LYS B O 1
ATOM 4526 N N . ASN B 1 267 ? -4.434 -12.055 -24.438 1 98.12 267 ASN B N 1
ATOM 4527 C CA . ASN B 1 267 ? -3.273 -11.25 -24.797 1 98.12 267 ASN B CA 1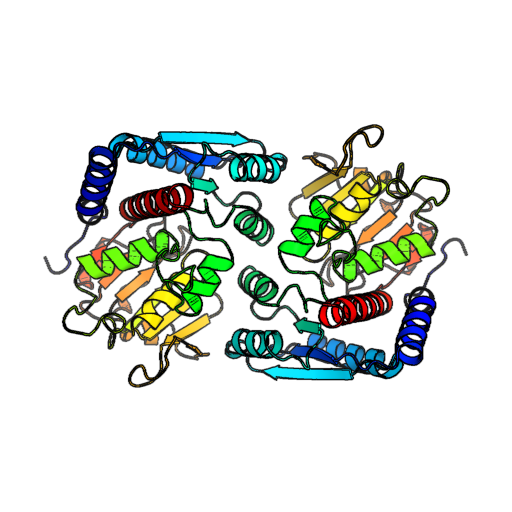
ATOM 4528 C C . ASN B 1 267 ? -2.469 -11.898 -25.922 1 98.12 267 ASN B C 1
ATOM 4530 O O . ASN B 1 267 ? -1.621 -11.25 -26.547 1 98.12 267 ASN B O 1
ATOM 4534 N N . ILE B 1 268 ? -2.715 -13.195 -26.156 1 98.19 268 ILE B N 1
ATOM 4535 C CA . ILE B 1 268 ? -1.951 -13.945 -27.141 1 98.19 268 ILE B CA 1
ATOM 4536 C C . ILE B 1 268 ? -2.904 -14.633 -28.125 1 98.19 268 ILE B C 1
ATOM 4538 O O . ILE B 1 268 ? -3.814 -15.352 -27.703 1 98.19 268 ILE B O 1
ATOM 4542 N N . ASP B 1 269 ? -2.621 -14.398 -29.406 1 96.88 269 ASP B N 1
ATOM 4543 C CA . ASP B 1 269 ? -3.438 -15.031 -30.438 1 96.88 269 ASP B CA 1
ATOM 4544 C C . ASP B 1 269 ? -3.115 -16.516 -30.547 1 96.88 269 ASP B C 1
ATOM 4546 O O . ASP B 1 269 ? -1.96 -16.891 -30.766 1 96.88 269 ASP B O 1
ATOM 4550 N N . LEU B 1 270 ? -4.145 -17.344 -30.453 1 96.31 270 LEU B N 1
ATOM 4551 C CA . LEU B 1 270 ? -3.973 -18.781 -30.406 1 96.31 270 LEU B CA 1
ATOM 4552 C C . LEU B 1 270 ? -3.348 -19.297 -31.703 1 96.31 270 LEU B C 1
ATOM 4554 O O . LEU B 1 270 ? -2.387 -20.062 -31.672 1 96.31 270 LEU B O 1
ATOM 4558 N N . GLU B 1 271 ? -3.828 -18.875 -32.812 1 96.19 271 GLU B N 1
ATOM 4559 C CA . GLU B 1 271 ? -3.342 -19.359 -34.094 1 96.19 271 GLU B CA 1
ATOM 4560 C C . GLU B 1 271 ? -1.914 -18.891 -34.344 1 96.19 271 GLU B C 1
ATOM 4562 O O . GLU B 1 271 ? -1.081 -19.672 -34.844 1 96.19 271 GLU B O 1
ATOM 4567 N N . ALA B 1 272 ? -1.664 -17.734 -34.062 1 97 272 ALA B N 1
ATOM 4568 C CA . ALA B 1 272 ? -0.334 -17.172 -34.281 1 97 272 ALA B CA 1
ATOM 4569 C C . ALA B 1 272 ? 0.698 -17.828 -33.375 1 97 272 ALA B C 1
ATOM 4571 O O . ALA B 1 272 ? 1.796 -18.172 -33.812 1 97 272 ALA B O 1
ATOM 4572 N N . ILE B 1 273 ? 0.427 -18.078 -32.125 1 97.88 273 ILE B N 1
ATOM 4573 C CA . ILE B 1 273 ? 1.391 -18.594 -31.141 1 97.88 273 ILE B CA 1
ATOM 4574 C C . ILE B 1 273 ? 1.682 -20.062 -31.422 1 97.88 273 ILE B C 1
ATOM 4576 O O . ILE B 1 273 ? 2.791 -20.547 -31.188 1 97.88 273 ILE B O 1
ATOM 4580 N N . LYS B 1 274 ? 0.718 -20.766 -31.969 1 96.69 274 LYS B N 1
ATOM 4581 C CA . LYS B 1 274 ? 0.89 -22.188 -32.281 1 96.69 274 LYS B CA 1
ATOM 4582 C C . LYS B 1 274 ? 1.974 -22.375 -33.344 1 96.69 274 LYS B C 1
ATOM 4584 O O . LYS B 1 274 ? 2.576 -23.453 -33.438 1 96.69 274 LYS B O 1
ATOM 4589 N N . GLN B 1 275 ? 2.219 -21.328 -34.094 1 95.81 275 GLN B N 1
ATOM 4590 C CA . GLN B 1 275 ? 3.225 -21.406 -35.125 1 95.81 275 GLN B CA 1
ATOM 4591 C C . GLN B 1 275 ? 4.617 -21.109 -34.594 1 95.81 275 GLN B C 1
ATOM 4593 O O . GLN B 1 275 ? 5.613 -21.266 -35.312 1 95.81 275 GLN B O 1
ATOM 4598 N N . LYS B 1 276 ? 4.727 -20.734 -33.406 1 96.12 276 LYS B N 1
ATOM 4599 C CA . LYS B 1 276 ? 6 -20.281 -32.844 1 96.12 276 LYS B CA 1
ATOM 4600 C C . LYS B 1 276 ? 6.371 -21.078 -31.609 1 96.12 276 LYS B C 1
ATOM 4602 O O . LYS B 1 276 ? 7.504 -21.547 -31.484 1 96.12 276 LYS B O 1
ATOM 4607 N N . ALA B 1 277 ? 5.457 -21.312 -30.766 1 97.88 277 ALA B N 1
ATOM 4608 C CA . ALA B 1 277 ? 5.715 -21.797 -29.406 1 97.88 277 ALA B CA 1
ATOM 4609 C C . ALA B 1 277 ? 5.805 -23.328 -29.391 1 97.88 277 ALA B C 1
ATOM 4611 O O . ALA B 1 277 ? 5.133 -24 -30.156 1 97.88 277 ALA B O 1
ATOM 4612 N N . SER B 1 278 ? 6.609 -23.844 -28.516 1 98.12 278 SER B N 1
ATOM 4613 C CA . SER B 1 278 ? 6.613 -25.266 -28.203 1 98.12 278 SER B CA 1
ATOM 4614 C C . SER B 1 278 ? 5.465 -25.625 -27.266 1 98.12 278 SER B C 1
ATOM 4616 O O . SER B 1 278 ? 4.832 -26.672 -27.438 1 98.12 278 SER B O 1
ATOM 4618 N N . ILE B 1 279 ? 5.242 -24.781 -26.312 1 98.44 279 ILE B N 1
ATOM 4619 C CA . ILE B 1 279 ? 4.164 -24.969 -25.344 1 98.44 279 ILE B CA 1
ATOM 4620 C C . ILE B 1 279 ? 3.406 -23.656 -25.172 1 98.44 279 ILE B C 1
ATOM 4622 O O . ILE B 1 279 ? 4.012 -22.578 -25.109 1 98.44 279 ILE B O 1
ATOM 4626 N N . PHE B 1 280 ? 2.035 -23.75 -25.125 1 98.62 280 PHE B N 1
ATOM 4627 C CA . PHE B 1 280 ? 1.192 -22.578 -24.875 1 98.62 280 PHE B CA 1
ATOM 4628 C C . PHE B 1 280 ? 0.178 -22.891 -23.781 1 98.62 280 PHE B C 1
ATOM 4630 O O . PHE B 1 280 ? -0.499 -23.922 -23.812 1 98.62 280 PHE B O 1
ATOM 4637 N N . VAL B 1 281 ? 0.142 -22.031 -22.719 1 98.56 281 VAL B N 1
ATOM 4638 C CA . VAL B 1 281 ? -0.847 -22.078 -21.641 1 98.56 281 VAL B CA 1
ATOM 4639 C C . VAL B 1 281 ? -1.771 -20.875 -21.734 1 98.56 281 VAL B C 1
ATOM 4641 O O . VAL B 1 281 ? -1.392 -19.766 -21.344 1 98.56 281 VAL B O 1
ATOM 4644 N N . PRO B 1 282 ? -3.014 -21.016 -22.141 1 97.88 282 PRO B N 1
ATOM 4645 C CA . PRO B 1 282 ? -3.863 -19.891 -22.516 1 97.88 282 PRO B CA 1
ATOM 4646 C C . PRO B 1 282 ? -4.461 -19.188 -21.297 1 97.88 282 PRO B C 1
ATOM 4648 O O . PRO B 1 282 ? -4.93 -18.047 -21.406 1 97.88 282 PRO B O 1
ATOM 4651 N N . SER B 1 283 ? -4.551 -19.891 -20.172 1 96.56 283 SER B N 1
ATOM 4652 C CA . SER B 1 283 ? -5.109 -19.344 -18.938 1 96.56 283 SER B CA 1
ATOM 4653 C C . SER B 1 283 ? -4.578 -20.078 -17.719 1 96.56 283 SER B C 1
ATOM 4655 O O . SER B 1 283 ? -4.102 -21.203 -17.828 1 96.56 283 SER B O 1
ATOM 4657 N N . ILE B 1 284 ? -4.648 -19.391 -16.594 1 97.06 284 ILE B N 1
ATOM 4658 C CA . ILE B 1 284 ? -4.047 -20.062 -15.445 1 97.06 284 ILE B CA 1
ATOM 4659 C C . ILE B 1 284 ? -5.004 -20.016 -14.258 1 97.06 284 ILE B C 1
ATOM 4661 O O . ILE B 1 284 ? -4.637 -20.391 -13.148 1 97.06 284 ILE B O 1
ATOM 4665 N N . GLY B 1 285 ? -6.27 -19.578 -14.398 1 94.56 285 GLY B N 1
ATOM 4666 C CA . GLY B 1 285 ? -7.238 -19.312 -13.352 1 94.56 285 GLY B CA 1
ATOM 4667 C C . GLY B 1 285 ? -7.477 -20.5 -12.438 1 94.56 285 GLY B C 1
ATOM 4668 O O . GLY B 1 285 ? -7.465 -20.359 -11.211 1 94.56 285 GLY B O 1
ATOM 4669 N N . LYS B 1 286 ? -7.691 -21.688 -13.023 1 94.5 286 LYS B N 1
ATOM 4670 C CA . LYS B 1 286 ? -7.988 -22.891 -12.242 1 94.5 286 LYS B CA 1
ATOM 4671 C C . LYS B 1 286 ? -6.832 -23.25 -11.312 1 94.5 286 LYS B C 1
ATOM 4673 O O . LYS B 1 286 ? -7.047 -23.719 -10.195 1 94.5 286 LYS B O 1
ATOM 4678 N N . VAL B 1 287 ? -5.598 -23.031 -11.789 1 97.38 287 VAL B N 1
ATOM 4679 C CA . VAL B 1 287 ? -4.438 -23.312 -10.945 1 97.38 287 VAL B CA 1
ATOM 4680 C C . VAL B 1 287 ? -4.355 -22.266 -9.836 1 97.38 287 VAL B C 1
ATOM 4682 O O . VAL B 1 287 ? -4.004 -22.578 -8.695 1 97.38 287 VAL B O 1
ATOM 4685 N N . THR B 1 288 ? -4.715 -21 -10.141 1 97.06 288 THR B N 1
ATOM 4686 C CA . THR B 1 288 ? -4.695 -19.922 -9.156 1 97.06 288 THR B CA 1
ATOM 4687 C C . THR B 1 288 ? -5.617 -20.234 -7.984 1 97.06 288 THR B C 1
ATOM 4689 O O . THR B 1 288 ? -5.23 -20.078 -6.824 1 97.06 288 THR B O 1
ATOM 4692 N N . VAL B 1 289 ? -6.785 -20.734 -8.242 1 96.38 289 VAL B N 1
ATOM 4693 C CA . VAL B 1 289 ? -7.742 -21.031 -7.191 1 96.38 289 VAL B CA 1
ATOM 4694 C C . VAL B 1 289 ? -7.23 -22.203 -6.352 1 96.38 289 VAL B C 1
ATOM 4696 O O . VAL B 1 289 ? -7.426 -22.234 -5.137 1 96.38 289 VAL B O 1
ATOM 4699 N N . SER B 1 290 ? -6.586 -23.188 -7.008 1 97.06 290 SER B N 1
ATOM 4700 C CA . SER B 1 290 ? -5.992 -24.297 -6.262 1 97.06 290 SER B CA 1
ATOM 4701 C C . SER B 1 290 ? -4.91 -23.797 -5.309 1 97.06 290 SER B C 1
ATOM 4703 O O . SER B 1 290 ? -4.797 -24.281 -4.18 1 97.06 290 SER B O 1
ATOM 4705 N N . MET B 1 291 ? -4.078 -22.844 -5.801 1 98.19 291 MET B N 1
ATOM 4706 C CA . MET B 1 291 ? -3.049 -22.266 -4.941 1 98.19 291 MET B CA 1
ATOM 4707 C C . MET B 1 291 ? -3.676 -21.516 -3.77 1 98.19 291 MET B C 1
ATOM 4709 O O . MET B 1 291 ? -3.152 -21.547 -2.654 1 98.19 291 MET B O 1
ATOM 4713 N N . LEU B 1 292 ? -4.801 -20.875 -4.051 1 98.44 292 LEU B N 1
ATOM 4714 C CA . LEU B 1 292 ? -5.551 -20.188 -3.008 1 98.44 292 LEU B CA 1
ATOM 4715 C C . LEU B 1 292 ? -5.98 -21.156 -1.916 1 98.44 292 LEU B C 1
ATOM 4717 O O . LEU B 1 292 ? -5.805 -20.891 -0.727 1 98.44 292 LEU B O 1
ATOM 4721 N N . GLU B 1 293 ? -6.516 -22.297 -2.342 1 98.25 293 GLU B N 1
ATOM 4722 C CA . GLU B 1 293 ? -6.969 -23.312 -1.395 1 98.25 293 GLU B CA 1
ATOM 4723 C C . GLU B 1 293 ? -5.797 -23.906 -0.624 1 98.25 293 GLU B C 1
ATOM 4725 O O . GLU B 1 293 ? -5.91 -24.188 0.573 1 98.25 293 GLU B O 1
ATOM 4730 N N . ARG B 1 294 ? -4.711 -24.109 -1.279 1 97.69 294 ARG B N 1
ATOM 4731 C CA . ARG B 1 294 ? -3.514 -24.609 -0.607 1 97.69 294 ARG B CA 1
ATOM 4732 C C . ARG B 1 294 ? -3.029 -23.625 0.448 1 97.69 294 ARG B C 1
ATOM 4734 O O . ARG B 1 294 ? -2.646 -24.016 1.551 1 97.69 294 ARG B O 1
ATOM 4741 N N . ASN B 1 295 ? -2.994 -22.328 0.071 1 98.44 295 ASN B N 1
ATOM 4742 C CA . ASN B 1 295 ? -2.637 -21.297 1.036 1 98.44 295 ASN B CA 1
ATOM 4743 C C . ASN B 1 295 ? -3.564 -21.312 2.246 1 98.44 295 ASN B C 1
ATOM 4745 O O . ASN B 1 295 ? -3.115 -21.156 3.383 1 98.44 295 ASN B O 1
ATOM 4749 N N . LEU B 1 296 ? -4.855 -21.547 1.984 1 98.69 296 LEU B N 1
ATOM 4750 C CA . LEU B 1 296 ? -5.836 -21.609 3.061 1 98.69 296 LEU B CA 1
ATOM 4751 C C . LEU B 1 296 ? -5.523 -22.75 4.02 1 98.69 296 LEU B C 1
ATOM 4753 O O . LEU B 1 296 ? -5.574 -22.578 5.238 1 98.69 296 LEU B O 1
ATOM 4757 N N . LEU B 1 297 ? -5.188 -23.906 3.492 1 97.81 297 LEU B N 1
ATOM 4758 C CA . LEU B 1 297 ? -4.883 -25.062 4.34 1 97.81 297 LEU B CA 1
ATOM 4759 C C . LEU B 1 297 ? -3.654 -24.781 5.199 1 97.81 297 LEU B C 1
ATOM 4761 O O . LEU B 1 297 ? -3.609 -25.188 6.367 1 97.81 297 LEU B O 1
ATOM 4765 N N . ARG B 1 298 ? -2.666 -24.109 4.629 1 97 298 ARG B N 1
ATOM 4766 C CA . ARG B 1 298 ? -1.479 -23.75 5.395 1 97 298 ARG B CA 1
ATOM 4767 C C . ARG B 1 298 ? -1.832 -22.797 6.535 1 97 298 ARG B C 1
ATOM 4769 O O . ARG B 1 298 ? -1.405 -23 7.676 1 97 298 ARG B O 1
ATOM 4776 N N . LEU B 1 299 ? -2.604 -21.812 6.207 1 97.88 299 LEU B N 1
ATOM 4777 C CA . LEU B 1 299 ? -2.988 -20.844 7.219 1 97.88 299 LEU B CA 1
ATOM 4778 C C . LEU B 1 299 ? -3.834 -21.484 8.312 1 97.88 299 LEU B C 1
ATOM 4780 O O . LEU B 1 299 ? -3.67 -21.188 9.492 1 97.88 299 LEU B O 1
ATOM 4784 N N . HIS B 1 300 ? -4.754 -22.359 7.859 1 97.56 300 HIS B N 1
ATOM 4785 C CA . HIS B 1 300 ? -5.555 -23.094 8.828 1 97.56 300 HIS B CA 1
ATOM 4786 C C . HIS B 1 300 ? -4.664 -23.859 9.805 1 97.56 300 HIS B C 1
ATOM 4788 O O . HIS B 1 300 ? -4.91 -23.828 11.016 1 97.56 300 HIS B O 1
ATOM 4794 N N . GLN B 1 301 ? -3.684 -24.5 9.289 1 95.38 301 GLN B N 1
ATOM 4795 C CA . GLN B 1 301 ? -2.74 -25.25 10.109 1 95.38 301 GLN B CA 1
ATOM 4796 C C . GLN B 1 301 ? -2.02 -24.328 11.102 1 95.38 301 GLN B C 1
ATOM 4798 O O . GLN B 1 301 ? -1.822 -24.688 12.258 1 95.38 301 GLN B O 1
ATOM 4803 N N . TYR B 1 302 ? -1.631 -23.141 10.734 1 94.75 302 TYR B N 1
ATOM 4804 C CA . TYR B 1 302 ? -0.899 -22.188 11.578 1 94.75 302 TYR B CA 1
ATOM 4805 C C . TYR B 1 302 ? -1.779 -21.672 12.703 1 94.75 302 TYR B C 1
ATOM 4807 O O . TYR B 1 302 ? -1.277 -21.297 13.766 1 94.75 302 TYR B O 1
ATOM 4815 N N . GLN B 1 303 ? -3.031 -21.594 12.391 1 94.25 303 GLN B N 1
ATOM 4816 C CA . GLN B 1 303 ? -3.971 -21.062 13.375 1 94.25 303 GLN B CA 1
ATOM 4817 C C . GLN B 1 303 ? -4.305 -22.109 14.43 1 94.25 303 GLN B C 1
ATOM 4819 O O . GLN B 1 303 ? -4.703 -21.766 15.547 1 94.25 303 GLN B O 1
ATOM 4824 N N . THR B 1 304 ? -4.219 -23.328 14.125 1 85.06 304 THR B N 1
ATOM 4825 C CA . THR B 1 304 ? -4.617 -24.406 15.023 1 85.06 304 THR B CA 1
ATOM 4826 C C . THR B 1 304 ? -3.412 -24.938 15.797 1 85.06 304 THR B C 1
ATOM 4828 O O . THR B 1 304 ? -3.566 -25.516 16.875 1 85.06 304 THR B O 1
ATOM 4831 N N . PHE B 1 305 ? -2.271 -24.969 15.156 1 69.25 305 PHE B N 1
ATOM 4832 C CA . PHE B 1 305 ? -1.112 -25.469 15.875 1 69.25 305 PHE B CA 1
ATOM 4833 C C . PHE B 1 305 ? -0.39 -24.344 16.609 1 69.25 305 PHE B C 1
ATOM 4835 O O . PHE B 1 305 ? 0.665 -23.891 16.156 1 69.25 305 PHE B O 1
ATOM 4842 N N . LYS B 1 306 ? -1.064 -23.594 17.188 1 53.09 306 LYS B N 1
ATOM 4843 C CA . LYS B 1 306 ? -0.409 -22.562 17.984 1 53.09 306 LYS B CA 1
ATOM 4844 C C . LYS B 1 306 ? 0.206 -23.156 19.25 1 53.09 306 LYS B C 1
ATOM 4846 O O . LYS B 1 306 ? -0.354 -24.078 19.844 1 53.09 306 LYS B O 1
#

Sequence (612 aa):
MACKVVQASDVAASFINEIKATIVSSNIKPLLVGFLANEDPAARMYAQWTAKTCKQTGIEFELRECPRTELEDKIVEANEDENVHGIMVYYPVFGGAQDQYIQNTVSYTKDVEGLCHKYRYNMYHNIRFLDKKETQKCIIPCTPLAAVKILEYIGAYNPILPYGNRLHGRIITIINRSEVVGRPLACLLANDGARVYSVDEFGIMEFHRGDGIKLSKHEVFETKITLTEALSKTDVVITGVPTEKYKLDTTLLKDGVIAINFSTFKNIDLEAIKQKASIFVPSIGKVTVSMLERNLLRLHQYQTFKMACKVVQASDVAASFINEIKATIVSSNIKPLLVGFLANEDPAARMYAQWTAKTCKQTGIEFELRECPRTELEDKIVEANEDENVHGIMVYYPVFGGAQDQYIQNTVSYTKDVEGLCHKYRYNMYHNIRFLDKKETQKCIIPCTPLAAVKILEYIGAYNPILPYGNRLHGRIITIINRSEVVGRPLACLLANDGARVYSVDEFGIMEFHRGDGIKLSKHEVFETKITLTEALSKTDVVITGVPTEKYKLDTTLLKDGVIAINFSTFKNIDLEAIKQKASIFVPSIGKVTVSMLERNLLRLHQYQTFK